Protein AF-0000000080676736 (afdb_homodimer)

Secondary structure (DSSP, 8-state):
----------------HHHHHHHHHHHHHHHHHHSPTTTT-B--HHHHHHHHHHHHHHHHHHHHHHHHHHHHHHHHHHSS--S-HHHHHHHHHHHHHHHHHHHHHHHHHHHHHHHHHHHHHHHTTSBSSTTHHHHHHHHHHHHHHHHHHHHHHHHHHTT-S---HHHHHHHHHHHHHHHHHHHHHHHHHHHHHHHHHHHHHTS---------------------/----------------HHHHHHHHHHHHHHHHHHSPTTTT-B--HHHHHHHHHHHHHHHHHHHHHHHHHHHHHHHHHHSS--S-HHHHHHHHHHHHHHHHHHHHHHHHHHHHHHHHHHHHHHHTTSBSSTTHHHHHHHHHHHHHHHHHHHHHHHHHHTT-S---HHHHHHHHHHHHHHHHHHHHHHHHHHHHHHHHHHHHHTS---------------------

Foldseek 3Di:
DDPPPPDPDPCPPPDPVVVVVVPVVVVVLLVLLPDAFAQVEADDPVLLVLLLVLLVVLLVLLVVLQVLLVQLVVLVVVLPDDDDVVCNVVSCVVSLVSNVVSLVVSLVSLVVSLVSLSVNSVSRNRCHDPCSRVLSNLSSVLNVLSSVLNVLSVCSNVVPDPRPSVVNNVNSVVSNVSSVVSSVVVVVVVVVVVVVVVVVVPPPPPPPDPPPCVCDPPPDCPPD/DDPPPPDPDPCPPPDPVVVVVVPPVVVVLLVLLPDAFAQVEADDPVLLVLLLVLLVVLLVLLVVLQVLLVQLVVLVVVLPDDDDVVCNVVSCVVSLVSNVVSLVVSLVSLVVSLVSLSSNSVSRNRCNDPCSRVLSNLSSVLNVLSSVLNVLSVCSNVVPDPRPSVVNNVNSVVSNVSSVVSSVVVVVVVVVVVVVVVVVVPPPPPPPPPPPCVCDDPPPPPPD

pLDDT: mean 73.08, std 24.97, range [21.81, 97.94]

Radius of gyration: 31.52 Å; Cα contacts (8 Å, |Δi|>4): 344; chains: 2; bounding box: 79×163×86 Å

Sequence (448 aa):
MGCCSSSPAQFQQRKSPALKYRSSYRKGERDLANVIAGKKGPCDDYSFMKYTNRISDIVEASKALVPLYERVRHHYECGLPVNDPVMVAFYYSFYGMLIFSYAQKARYALDNLRRDYEAFFTDSRWKVDPRVDERKKMATRQFFQIDELYQNIIDILEKSTGPKFEEIELAIRDQVGSAMEIEAHFNRYKNKRVRKEDVEEIKPIAAPAPRLALALEASEDTTLMGCCSSSPAQFQQRKSPALKYRSSYRKGERDLANVIAGKKGPCDDYSFMKYTNRISDIVEASKALVPLYERVRHHYECGLPVNDPVMVAFYYSFYGMLIFSYAQKARYALDNLRRDYEAFFTDSRWKVDPRVDERKKMATRQFFQIDELYQNIIDILEKSTGPKFEEIELAIRDQVGSAMEIEAHFNRYKNKRVRKEDVEEIKPIAAPAPRLALALEASEDTTL

Nearest PDB structures (foldseek):
  6egc-assembly1_A  TM=6.003E-01  e=1.614E-01  synthetic construct
  8tn6-assembly1_C  TM=4.798E-01  e=1.468E-01  synthetic construct
  8tn1-assembly1_B  TM=5.059E-01  e=3.442E-01  synthetic construct
  7jh6-assembly4_D  TM=2.722E-01  e=2.248E-01  synthetic construct
  7jh5-assembly2_B  TM=2.408E-01  e=2.182E+00  synthetic construct

Solvent-accessible surface area (backbone atoms only — not comparable to full-atom values): 24870 Å² total; per-residue (Å²): 136,81,81,74,76,72,70,75,75,75,75,74,67,77,69,53,69,76,54,54,68,50,44,64,70,37,49,61,51,52,52,46,57,68,52,74,42,30,72,72,35,73,49,55,71,61,58,44,48,50,46,54,50,38,48,50,48,40,32,53,44,37,52,55,46,53,63,35,49,50,50,26,50,52,31,54,64,59,32,65,59,69,99,47,71,66,62,29,50,51,35,37,49,53,28,45,49,50,27,47,52,34,42,49,52,42,49,51,48,49,54,51,40,49,52,39,50,51,50,41,40,61,53,33,31,31,25,76,49,97,58,46,46,60,48,47,53,59,48,41,58,51,56,58,47,48,56,55,54,49,50,52,47,50,32,51,72,62,66,67,52,84,67,59,60,69,61,50,50,52,50,48,49,48,43,32,52,50,34,47,47,46,45,52,58,47,49,64,49,52,54,52,49,55,52,48,49,56,54,57,66,61,49,73,73,71,67,74,68,73,80,64,76,71,74,59,75,79,65,78,80,75,73,123,136,79,79,73,73,70,71,74,74,75,75,73,69,76,69,53,69,76,54,54,68,49,45,64,69,37,48,62,52,53,50,46,57,68,50,74,41,30,73,75,33,75,50,55,71,62,58,44,49,51,45,54,50,38,47,50,49,39,33,52,44,38,53,56,47,53,64,35,50,51,50,25,50,51,31,55,63,60,31,63,57,68,98,47,71,65,61,28,51,50,33,38,50,53,26,45,49,50,27,47,51,33,39,50,51,42,48,49,48,50,54,51,39,50,50,38,49,51,52,42,40,62,51,34,32,33,24,76,49,98,56,47,46,58,48,47,53,58,49,40,57,52,56,59,47,46,55,56,55,47,49,52,46,51,32,51,72,62,65,68,52,86,66,57,60,68,61,50,51,51,51,47,48,48,44,30,51,50,34,49,47,47,46,52,58,48,50,63,50,53,57,51,49,55,50,48,50,56,53,58,66,59,46,70,73,69,65,75,69,72,81,63,76,70,73,62,76,79,66,75,77,74,75,124

Organism: Caenorhabditis japonica (NCBI:txid281687)

Structure (mmCIF, N/CA/C/O backbone):
data_AF-0000000080676736-model_v1
#
loop_
_entity.id
_entity.type
_entity.pdbx_description
1 polymer 'Uncharacterized protein'
#
loop_
_atom_site.group_PDB
_atom_site.id
_atom_site.type_symbol
_atom_site.label_atom_id
_atom_site.label_alt_id
_atom_site.label_comp_id
_atom_site.label_asym_id
_atom_site.label_entity_id
_atom_site.label_seq_id
_atom_site.pdbx_PDB_ins_code
_atom_site.Cartn_x
_atom_site.Cartn_y
_atom_site.Cartn_z
_atom_site.occupancy
_atom_site.B_iso_or_equiv
_atom_site.auth_seq_id
_atom_site.auth_comp_id
_atom_site.auth_asym_id
_atom_site.auth_atom_id
_atom_site.pdbx_PDB_model_num
ATOM 1 N N . MET A 1 1 ? 32.938 -18.219 -49.688 1 29.56 1 MET A N 1
ATOM 2 C CA . MET A 1 1 ? 31.578 -18.625 -49.406 1 29.56 1 MET A CA 1
ATOM 3 C C . MET A 1 1 ? 31.172 -18.25 -48 1 29.56 1 MET A C 1
ATOM 5 O O . MET A 1 1 ? 31.703 -18.797 -47.031 1 29.56 1 MET A O 1
ATOM 9 N N . GLY A 1 2 ? 30.938 -16.984 -47.719 1 29.59 2 GLY A N 1
ATOM 10 C CA . GLY A 1 2 ? 30.797 -16.234 -46.5 1 29.59 2 GLY A CA 1
ATOM 11 C C . GLY A 1 2 ? 29.562 -16.609 -45.688 1 29.59 2 GLY A C 1
ATOM 12 O O . GLY A 1 2 ? 28.453 -16.641 -46.25 1 29.59 2 GLY A O 1
ATOM 13 N N . CYS A 1 3 ? 29.734 -17.531 -44.688 1 31.27 3 CYS A N 1
ATOM 14 C CA . CYS A 1 3 ? 28.719 -18.047 -43.781 1 31.27 3 CYS A CA 1
ATOM 15 C C . CYS A 1 3 ? 27.875 -16.922 -43.219 1 31.27 3 CYS A C 1
ATOM 17 O O . CYS A 1 3 ? 28.391 -16.016 -42.562 1 31.27 3 CYS A O 1
ATOM 19 N N . CYS A 1 4 ? 26.828 -16.547 -43.906 1 31.12 4 CYS A N 1
ATOM 20 C CA . CYS A 1 4 ? 25.812 -15.555 -43.531 1 31.12 4 CYS A CA 1
ATOM 21 C C . CYS A 1 4 ? 25.266 -15.836 -42.125 1 31.12 4 CYS A C 1
ATOM 23 O O . CYS A 1 4 ? 24.719 -16.906 -41.875 1 31.12 4 CYS A O 1
ATOM 25 N N . SER A 1 5 ? 25.969 -15.398 -41.094 1 31.33 5 SER A N 1
ATOM 26 C CA . SER A 1 5 ? 25.578 -15.484 -39.688 1 31.33 5 SER A CA 1
ATOM 27 C C . SER A 1 5 ? 24.141 -15.055 -39.5 1 31.33 5 SER A C 1
ATOM 29 O O . SER A 1 5 ? 23.797 -13.898 -39.719 1 31.33 5 SER A O 1
ATOM 31 N N . SER A 1 6 ? 23.203 -15.969 -39.875 1 30.34 6 SER A N 1
ATOM 32 C CA . SER A 1 6 ? 21.781 -15.758 -39.656 1 30.34 6 SER A CA 1
ATOM 33 C C . SER A 1 6 ? 21.531 -15.164 -38.281 1 30.34 6 SER A C 1
ATOM 35 O O . SER A 1 6 ? 22.094 -15.609 -37.281 1 30.34 6 SER A O 1
ATOM 37 N N . SER A 1 7 ? 21.125 -13.945 -38.281 1 30.67 7 SER A N 1
ATOM 38 C CA . SER A 1 7 ? 20.703 -13.133 -37.156 1 30.67 7 SER A CA 1
ATOM 39 C C . SER A 1 7 ? 19.781 -13.914 -36.219 1 30.67 7 SER A C 1
ATOM 41 O O . SER A 1 7 ? 18.844 -14.57 -36.688 1 30.67 7 SER A O 1
ATOM 43 N N . PRO A 1 8 ? 20.281 -14.336 -35.031 1 31.11 8 PRO A N 1
ATOM 44 C CA . PRO A 1 8 ? 19.469 -15.156 -34.125 1 31.11 8 PRO A CA 1
ATOM 45 C C . PRO A 1 8 ? 18.016 -14.703 -34.062 1 31.11 8 PRO A C 1
ATOM 47 O O . PRO A 1 8 ? 17.734 -13.508 -34.188 1 31.11 8 PRO A O 1
ATOM 50 N N . ALA A 1 9 ? 17.109 -15.492 -34.594 1 31.16 9 ALA A N 1
ATOM 51 C CA . ALA A 1 9 ? 15.672 -15.32 -34.5 1 31.16 9 ALA A CA 1
ATOM 52 C C . ALA A 1 9 ? 15.266 -14.711 -33.156 1 31.16 9 ALA A C 1
ATOM 54 O O . ALA A 1 9 ? 15.766 -15.109 -32.125 1 31.16 9 ALA A O 1
ATOM 55 N N . GLN A 1 10 ? 15.023 -13.445 -33.219 1 29.47 10 GLN A N 1
ATOM 56 C CA . GLN A 1 10 ? 14.469 -12.672 -32.094 1 29.47 10 GLN A CA 1
ATOM 57 C C . GLN A 1 10 ? 13.406 -13.461 -31.359 1 29.47 10 GLN A C 1
ATOM 59 O O . GLN A 1 10 ? 12.383 -13.836 -31.938 1 29.47 10 GLN A O 1
ATOM 64 N N . PHE A 1 11 ? 13.758 -14.406 -30.516 1 26.17 11 PHE A N 1
ATOM 65 C CA . PHE A 1 11 ? 12.875 -15.188 -29.656 1 26.17 11 PHE A CA 1
ATOM 66 C C . PHE A 1 11 ? 11.672 -14.359 -29.219 1 26.17 11 PHE A C 1
ATOM 68 O O . PHE A 1 11 ? 11.805 -13.414 -28.438 1 26.17 11 PHE A O 1
ATOM 75 N N . GLN A 1 12 ? 10.789 -14.102 -30.078 1 32.97 12 GLN A N 1
ATOM 76 C CA . GLN A 1 12 ? 9.469 -13.57 -29.734 1 32.97 12 GLN A CA 1
ATOM 77 C C . GLN A 1 12 ? 8.867 -14.32 -28.547 1 32.97 12 GLN A C 1
ATOM 79 O O . GLN A 1 12 ? 8.281 -15.391 -28.719 1 32.97 12 GLN A O 1
ATOM 84 N N . GLN A 1 13 ? 9.578 -14.492 -27.5 1 34.62 13 GLN A N 1
ATOM 85 C CA . GLN A 1 13 ? 9.07 -15.211 -26.344 1 34.62 13 GLN A CA 1
ATOM 86 C C . GLN A 1 13 ? 7.621 -14.836 -26.047 1 34.62 13 GLN A C 1
ATOM 88 O O . GLN A 1 13 ? 7.289 -13.656 -25.953 1 34.62 13 GLN A O 1
ATOM 93 N N . ARG A 1 14 ? 6.73 -15.594 -26.359 1 36.78 14 ARG A N 1
ATOM 94 C CA . ARG A 1 14 ? 5.301 -15.531 -26.062 1 36.78 14 ARG A CA 1
ATOM 95 C C . ARG A 1 14 ? 5.051 -15.109 -24.625 1 36.78 14 ARG A C 1
ATOM 97 O O . ARG A 1 14 ? 5.508 -15.766 -23.688 1 36.78 14 ARG A O 1
ATOM 104 N N . LYS A 1 15 ? 4.977 -13.883 -24.406 1 41.81 15 LYS A N 1
ATOM 105 C CA . LYS A 1 15 ? 4.641 -13.352 -23.078 1 41.81 15 LYS A CA 1
ATOM 106 C C . LYS A 1 15 ? 3.41 -14.047 -22.516 1 41.81 15 LYS A C 1
ATOM 108 O O . LYS A 1 15 ? 2.406 -14.219 -23.203 1 41.81 15 LYS A O 1
ATOM 113 N N . SER A 1 16 ? 3.537 -14.742 -21.438 1 42.81 16 SER A N 1
ATOM 114 C CA . SER A 1 16 ? 2.445 -15.453 -20.781 1 42.81 16 SER A CA 1
ATOM 115 C C . SER A 1 16 ? 1.217 -14.555 -20.641 1 42.81 16 SER A C 1
ATOM 117 O O . SER A 1 16 ? 1.34 -13.336 -20.531 1 42.81 16 SER A O 1
ATOM 119 N N . PRO A 1 17 ? 0.027 -15.07 -21.016 1 44.31 17 PRO A N 1
ATOM 120 C CA . PRO A 1 17 ? -1.221 -14.312 -20.875 1 44.31 17 PR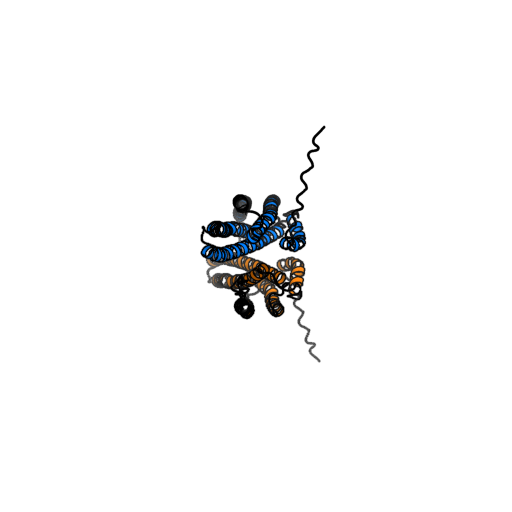O A CA 1
ATOM 121 C C . PRO A 1 17 ? -1.257 -13.469 -19.594 1 44.31 17 PRO A C 1
ATOM 123 O O . PRO A 1 17 ? -1.854 -12.391 -19.594 1 44.31 17 PRO A O 1
ATOM 126 N N . ALA A 1 18 ? -0.708 -13.992 -18.562 1 45.06 18 ALA A N 1
ATOM 127 C CA . ALA A 1 18 ? -0.685 -13.227 -17.312 1 45.06 18 ALA A CA 1
ATOM 128 C C . ALA A 1 18 ? -0.021 -11.867 -17.516 1 45.06 18 ALA A C 1
ATOM 130 O O . ALA A 1 18 ? -0.437 -10.875 -16.922 1 45.06 18 ALA A O 1
ATOM 131 N N . LEU A 1 19 ? 0.95 -11.875 -18.328 1 48.44 19 LEU A N 1
ATOM 132 C CA . LEU A 1 19 ? 1.668 -10.641 -18.594 1 48.44 19 LEU A CA 1
ATOM 133 C C . LEU A 1 19 ? 0.844 -9.711 -19.484 1 48.44 19 LEU A C 1
ATOM 135 O O . LEU A 1 19 ? 0.965 -8.492 -19.406 1 48.44 19 LEU A O 1
ATOM 139 N N . LYS A 1 20 ? 0.092 -10.359 -20.359 1 45.78 20 LYS A N 1
ATOM 140 C CA . LYS A 1 20 ? -0.707 -9.516 -21.25 1 45.78 20 LYS A CA 1
ATOM 141 C C . LYS A 1 20 ? -1.618 -8.586 -20.453 1 45.78 20 LYS A C 1
ATOM 143 O O . LYS A 1 20 ? -1.81 -7.43 -20.828 1 45.78 20 LYS A O 1
ATOM 148 N N . TYR A 1 21 ? -2.355 -9.117 -19.578 1 40.88 21 TYR A N 1
ATOM 149 C CA . TYR A 1 21 ? -3.283 -8.305 -18.797 1 40.88 21 TYR A CA 1
ATOM 150 C C . TYR A 1 21 ? -2.555 -7.156 -18.125 1 40.88 21 TYR A C 1
ATOM 152 O O . TYR A 1 21 ? -3.115 -6.07 -17.953 1 40.88 21 TYR A O 1
ATOM 160 N N . ARG A 1 22 ? -1.351 -7.418 -17.875 1 47.34 22 ARG A N 1
ATOM 161 C CA . ARG A 1 22 ? -0.565 -6.395 -17.188 1 47.34 22 ARG A CA 1
ATOM 162 C C . ARG A 1 22 ? -0.263 -5.227 -18.125 1 47.34 22 ARG A C 1
ATOM 164 O O . ARG A 1 22 ? 0.179 -4.168 -17.672 1 47.34 22 ARG A O 1
ATOM 171 N N . SER A 1 23 ? -0.632 -5.391 -19.359 1 46.31 23 SER A N 1
ATOM 172 C CA . SER A 1 23 ? -0.12 -4.441 -20.344 1 46.31 23 SER A CA 1
ATOM 173 C C . SER A 1 23 ? -0.847 -3.105 -20.25 1 46.31 23 SER A C 1
ATOM 175 O O . SER A 1 23 ? -0.223 -2.045 -20.328 1 46.31 23 SER A O 1
ATOM 177 N N . SER A 1 24 ? -2.137 -3.098 -20.281 1 44.81 24 SER A N 1
ATOM 178 C CA . SER A 1 24 ? -2.779 -1.789 -20.328 1 44.81 24 SER A CA 1
ATOM 179 C C . SER A 1 24 ? -2.496 -0.987 -19.062 1 44.81 24 SER A C 1
ATOM 181 O O . SER A 1 24 ? -2.295 0.227 -19.125 1 44.81 24 SER A O 1
ATOM 183 N N . TYR A 1 25 ? -2.736 -1.655 -17.953 1 46.47 25 TYR A N 1
ATOM 184 C CA . TYR A 1 25 ? -2.406 -1.014 -16.688 1 46.47 25 TYR A CA 1
ATOM 185 C C . TYR A 1 25 ? -0.99 -0.452 -16.719 1 46.47 25 TYR A C 1
ATOM 187 O O . TYR A 1 25 ? -0.714 0.579 -16.094 1 46.47 25 TYR A O 1
ATOM 195 N N . ARG A 1 26 ? -0.285 -0.881 -17.75 1 57.5 26 ARG A N 1
ATOM 196 C CA . ARG A 1 26 ? 1.142 -0.593 -17.844 1 57.5 26 ARG A CA 1
ATOM 197 C C . ARG A 1 26 ? 1.389 0.722 -18.578 1 57.5 26 ARG A C 1
ATOM 199 O O . ARG A 1 26 ? 2.357 1.427 -18.281 1 57.5 26 ARG A O 1
ATOM 206 N N . LYS A 1 27 ? 0.332 1.007 -19.281 1 58.06 27 LYS A N 1
ATOM 207 C CA . LYS A 1 27 ? 0.615 2.229 -20.031 1 58.06 27 LYS A CA 1
ATOM 208 C C . LYS A 1 27 ? 0.604 3.449 -19.109 1 58.06 27 LYS A C 1
ATOM 210 O O . LYS A 1 27 ? 1.497 4.297 -19.188 1 58.06 27 LYS A O 1
ATOM 215 N N . GLY A 1 28 ? -0.422 3.518 -18.297 1 62.16 28 GLY A N 1
ATOM 216 C CA . GLY A 1 28 ? -0.494 4.641 -17.375 1 62.16 28 GLY A CA 1
ATOM 217 C C . GLY A 1 28 ? 0.675 4.695 -16.406 1 62.16 28 GLY A C 1
ATOM 218 O O . GLY A 1 28 ? 1.224 5.77 -16.156 1 62.16 28 GLY A O 1
ATOM 219 N N . GLU A 1 29 ? 1.058 3.609 -16.078 1 67.75 29 GLU A N 1
ATOM 220 C CA . GLU A 1 29 ? 2.178 3.488 -15.148 1 67.75 29 GLU A CA 1
ATOM 221 C C . GLU A 1 29 ? 3.482 3.943 -15.797 1 67.75 29 GLU A C 1
ATOM 223 O O . GLU A 1 29 ? 4.27 4.66 -15.18 1 67.75 29 GLU A O 1
ATOM 228 N N . ARG A 1 30 ? 3.576 3.504 -17.031 1 70.88 30 ARG A N 1
ATOM 229 C CA . ARG A 1 30 ? 4.773 3.873 -17.781 1 70.88 30 ARG A CA 1
ATOM 230 C C . ARG A 1 30 ? 4.805 5.371 -18.062 1 70.88 30 ARG A C 1
ATOM 232 O O . ARG A 1 30 ? 5.863 6 -18 1 70.88 30 ARG A O 1
ATOM 239 N N . ASP A 1 31 ? 3.643 5.895 -18.234 1 78.5 31 ASP A N 1
ATOM 240 C CA . ASP A 1 31 ? 3.551 7.332 -18.469 1 78.5 31 ASP A CA 1
ATOM 241 C C . ASP A 1 31 ? 3.943 8.125 -17.234 1 78.5 31 ASP A C 1
ATOM 243 O O . ASP A 1 31 ? 4.656 9.133 -17.328 1 78.5 31 ASP A O 1
ATOM 247 N N . LEU A 1 32 ? 3.525 7.578 -16.094 1 84.06 32 LEU A N 1
ATOM 248 C CA . LEU A 1 32 ? 3.832 8.258 -14.844 1 84.06 32 LEU A CA 1
ATOM 249 C C . LEU A 1 32 ? 5.336 8.266 -14.586 1 84.06 32 LEU A C 1
ATOM 251 O O . LEU A 1 32 ? 5.883 9.266 -14.109 1 84.06 32 LEU A O 1
ATOM 255 N N . ALA A 1 33 ? 6 7.199 -14.93 1 87.75 33 ALA A N 1
ATOM 256 C CA . ALA A 1 33 ? 7.434 7.051 -14.695 1 87.75 33 ALA A CA 1
ATOM 257 C C . ALA A 1 33 ? 8.234 8.016 -15.562 1 87.75 33 ALA A C 1
ATOM 259 O O . ALA A 1 33 ? 9.32 8.461 -15.164 1 87.75 33 ALA A O 1
ATOM 260 N N . ASN A 1 34 ? 7.641 8.484 -16.656 1 86.06 34 ASN A N 1
ATOM 261 C CA . ASN A 1 34 ? 8.398 9.266 -17.625 1 86.06 34 ASN A CA 1
ATOM 262 C C . ASN A 1 34 ? 8.109 10.758 -17.484 1 86.06 34 ASN A C 1
ATOM 264 O O . ASN A 1 34 ? 8.727 11.578 -18.172 1 86.06 34 ASN A O 1
ATOM 268 N N . VAL A 1 35 ? 7.223 11.086 -16.656 1 88.62 35 VAL A N 1
ATOM 269 C CA . VAL A 1 35 ? 6.934 12.492 -16.438 1 88.62 35 VAL A CA 1
ATOM 270 C C . VAL A 1 35 ? 8.07 13.133 -15.633 1 88.62 35 VAL A C 1
ATOM 272 O O . VAL A 1 35 ? 8.57 12.539 -14.68 1 88.62 35 VAL A O 1
ATOM 275 N N . ILE A 1 36 ? 8.438 14.359 -16.062 1 90.12 36 ILE A N 1
ATOM 276 C CA . ILE A 1 36 ? 9.516 15.078 -15.383 1 90.12 36 ILE A CA 1
ATOM 277 C C . ILE A 1 36 ? 9.102 15.383 -13.953 1 90.12 36 ILE A C 1
ATOM 279 O O . ILE A 1 36 ? 7.965 15.789 -13.695 1 90.12 36 ILE A O 1
ATOM 283 N N . ALA A 1 37 ? 10.008 15.156 -13.008 1 93.44 37 ALA A N 1
ATOM 284 C CA . ALA A 1 37 ? 9.727 15.375 -11.594 1 93.44 37 ALA A CA 1
ATOM 285 C C . ALA A 1 37 ? 9.867 16.859 -11.227 1 93.44 37 ALA A C 1
ATOM 287 O O . ALA A 1 37 ? 10.477 17.625 -11.969 1 93.44 37 ALA A O 1
ATOM 288 N N . GLY A 1 38 ? 9.227 17.266 -10.141 1 91.5 38 GLY A N 1
ATOM 289 C CA . GLY A 1 38 ? 9.398 18.562 -9.531 1 91.5 38 GLY A CA 1
ATOM 290 C C . GLY A 1 38 ? 8.68 19.672 -10.281 1 91.5 38 GLY A C 1
ATOM 291 O O . GLY A 1 38 ? 8.945 20.859 -10.047 1 91.5 38 GLY A O 1
ATOM 292 N N . LYS A 1 39 ? 7.738 19.422 -11.094 1 89.44 39 LYS A N 1
ATOM 293 C CA . LYS A 1 39 ? 7.082 20.406 -11.945 1 89.44 39 LYS A CA 1
ATOM 294 C C . LYS A 1 39 ? 6.098 21.266 -11.141 1 89.44 39 LYS A C 1
ATOM 296 O O . LYS A 1 39 ? 5.828 22.406 -11.492 1 89.44 39 LYS A O 1
ATOM 301 N N . LYS A 1 40 ? 5.504 20.781 -10.062 1 87.44 40 LYS A N 1
ATOM 302 C CA . LYS A 1 40 ? 4.461 21.484 -9.32 1 87.44 40 LYS A CA 1
ATOM 303 C C . LYS A 1 40 ? 5.066 22.516 -8.367 1 87.44 40 LYS A C 1
ATOM 305 O O . LYS A 1 40 ? 4.344 23.312 -7.766 1 87.44 40 LYS A O 1
ATOM 310 N N . GLY A 1 41 ? 6.406 22.641 -8.297 1 85.44 41 GLY A N 1
ATOM 311 C CA . GLY A 1 41 ? 7.027 23.578 -7.371 1 85.44 41 GLY A CA 1
ATOM 312 C C . GLY A 1 41 ? 7.297 22.969 -6.004 1 85.44 41 GLY A C 1
ATOM 313 O O . GLY A 1 41 ? 7.305 21.75 -5.852 1 85.44 41 GLY A O 1
ATOM 314 N N . PRO A 1 42 ? 7.477 23.875 -5.027 1 83.75 42 PRO A N 1
ATOM 315 C CA . PRO A 1 42 ? 7.832 23.359 -3.705 1 83.75 42 PRO A CA 1
ATOM 316 C C . PRO A 1 42 ? 6.684 22.594 -3.035 1 83.75 42 PRO A C 1
ATOM 318 O O . PRO A 1 42 ? 5.516 22.922 -3.262 1 83.75 42 PRO A O 1
ATOM 321 N N . CYS A 1 43 ? 7.129 21.625 -2.305 1 85.56 43 CYS A N 1
ATOM 322 C CA . CYS A 1 43 ? 6.113 20.797 -1.665 1 85.56 43 CYS A CA 1
ATOM 323 C C . CYS A 1 43 ? 5.773 21.328 -0.275 1 85.56 43 CYS A C 1
ATOM 325 O O . CYS A 1 43 ? 6.598 21.984 0.361 1 85.56 43 CYS A O 1
ATOM 327 N N . ASP A 1 44 ? 4.516 21.156 0.137 1 82.81 44 ASP A N 1
ATOM 328 C CA . ASP A 1 44 ? 4.113 21.438 1.512 1 82.81 44 ASP A CA 1
ATOM 329 C C . ASP A 1 44 ? 4.625 20.359 2.463 1 82.81 44 ASP A C 1
ATOM 331 O O . ASP A 1 44 ? 5.27 19.406 2.031 1 82.81 44 ASP A O 1
ATOM 335 N N . ASP A 1 45 ? 4.395 20.5 3.727 1 82.56 45 ASP A N 1
ATOM 336 C CA . ASP A 1 45 ? 4.918 19.594 4.75 1 82.56 45 ASP A CA 1
ATOM 337 C C . ASP A 1 45 ? 4.363 18.188 4.582 1 82.56 45 ASP A C 1
ATOM 339 O O . ASP A 1 45 ? 5.094 17.203 4.73 1 82.56 45 ASP A O 1
ATOM 343 N N . TYR A 1 46 ? 3.131 18.172 4.289 1 87.44 46 TYR A N 1
ATOM 344 C CA . TYR A 1 46 ? 2.535 16.844 4.137 1 87.44 46 TYR A CA 1
ATOM 345 C C . TYR A 1 46 ? 3.102 16.141 2.914 1 87.44 46 TYR A C 1
ATOM 347 O O . TYR A 1 46 ? 3.42 14.945 2.977 1 87.44 46 TYR A O 1
ATOM 355 N N . SER A 1 47 ? 3.135 16.812 1.825 1 89.12 47 SER A N 1
ATOM 356 C CA . SER A 1 47 ? 3.689 16.219 0.618 1 89.12 47 SER A CA 1
ATOM 357 C C . SER A 1 47 ? 5.121 15.742 0.843 1 89.12 47 SER A C 1
ATOM 359 O O . SER A 1 47 ? 5.531 14.711 0.316 1 89.12 47 SER A O 1
ATOM 361 N N . PHE A 1 48 ? 5.855 16.516 1.574 1 90.62 48 PHE A N 1
ATOM 362 C CA . PHE A 1 48 ? 7.223 16.125 1.902 1 90.62 48 PHE A CA 1
ATOM 363 C C . PHE A 1 48 ? 7.238 14.859 2.75 1 90.62 48 PHE A C 1
ATOM 365 O O . PHE A 1 48 ? 8.016 13.938 2.484 1 90.62 48 PHE A O 1
ATOM 372 N N . MET A 1 49 ? 6.426 14.867 3.754 1 90.5 49 MET A N 1
ATOM 373 C CA . MET A 1 49 ? 6.324 13.68 4.602 1 90.5 49 MET A CA 1
ATOM 374 C C .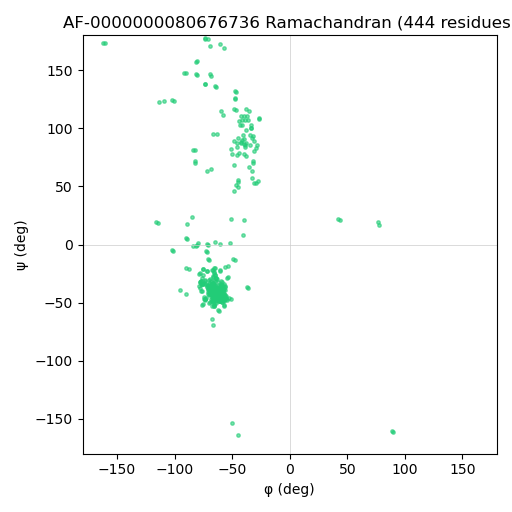 MET A 1 49 ? 5.887 12.461 3.795 1 90.5 49 MET A C 1
ATOM 376 O O . MET A 1 49 ? 6.445 11.375 3.949 1 90.5 49 MET A O 1
ATOM 380 N N . LYS A 1 50 ? 4.883 12.672 3 1 91.75 50 LYS A N 1
ATOM 381 C CA . LYS A 1 50 ? 4.383 11.594 2.145 1 91.75 50 LYS A CA 1
ATOM 382 C C . LYS A 1 50 ? 5.496 11.031 1.264 1 91.75 50 LYS A C 1
ATOM 384 O O . LYS A 1 50 ? 5.645 9.812 1.148 1 91.75 50 LYS A O 1
ATOM 389 N N . TYR A 1 51 ? 6.27 11.914 0.642 1 93.75 51 TYR A N 1
ATOM 390 C CA . TYR A 1 51 ? 7.395 11.531 -0.2 1 93.75 51 TYR A CA 1
ATOM 391 C C . TYR A 1 51 ? 8.414 10.719 0.594 1 93.75 51 TYR A C 1
ATOM 393 O O . TYR A 1 51 ? 8.891 9.68 0.13 1 93.75 51 TYR A O 1
ATOM 401 N N . THR A 1 52 ? 8.695 11.156 1.769 1 93.38 52 THR A N 1
ATOM 402 C CA . THR A 1 52 ? 9.641 10.477 2.656 1 93.38 52 THR A CA 1
ATOM 403 C C . THR A 1 52 ? 9.148 9.07 2.992 1 93.38 52 THR A C 1
ATOM 405 O O . THR A 1 52 ? 9.898 8.102 2.887 1 93.38 52 THR A O 1
ATOM 408 N N . ASN A 1 53 ? 7.93 8.984 3.365 1 93.75 53 ASN A N 1
ATOM 409 C CA . ASN A 1 53 ? 7.355 7.703 3.744 1 93.75 53 ASN A CA 1
ATOM 410 C C . ASN A 1 53 ? 7.277 6.75 2.557 1 93.75 53 ASN A C 1
ATOM 412 O O . ASN A 1 53 ? 7.457 5.539 2.711 1 93.75 53 ASN A O 1
ATOM 416 N N . ARG A 1 54 ? 7.008 7.277 1.396 1 96.06 54 ARG A N 1
ATOM 417 C CA . ARG A 1 54 ? 6.938 6.457 0.191 1 96.06 54 ARG A CA 1
ATOM 418 C C . ARG A 1 54 ? 8.273 5.77 -0.082 1 96.06 54 ARG A C 1
ATOM 420 O O . ARG A 1 54 ? 8.305 4.598 -0.459 1 96.06 54 ARG A O 1
ATOM 427 N N . ILE A 1 55 ? 9.336 6.512 0.054 1 96.56 55 ILE A N 1
ATOM 428 C CA . ILE A 1 55 ? 10.664 5.938 -0.144 1 96.56 55 ILE A CA 1
ATOM 429 C C . ILE A 1 55 ? 10.891 4.809 0.858 1 96.56 55 ILE A C 1
ATOM 431 O O . ILE A 1 55 ? 11.375 3.734 0.493 1 96.56 55 ILE A O 1
ATOM 435 N N . SER A 1 56 ? 10.492 5.035 2.045 1 95.81 56 SER A N 1
ATOM 436 C CA . SER A 1 56 ? 10.625 4.012 3.076 1 95.81 56 SER A CA 1
ATOM 437 C C . SER A 1 56 ? 9.812 2.771 2.734 1 95.81 56 SER A C 1
ATOM 439 O O . SER A 1 56 ? 10.273 1.646 2.92 1 95.81 56 SER A O 1
ATOM 441 N N . ASP A 1 57 ? 8.602 2.965 2.291 1 95.31 57 ASP A N 1
ATOM 442 C CA . ASP A 1 57 ? 7.742 1.856 1.883 1 95.31 57 ASP A CA 1
ATOM 443 C C . ASP A 1 57 ? 8.422 1.004 0.812 1 95.31 57 ASP A C 1
ATOM 445 O O . ASP A 1 57 ? 8.352 -0.226 0.858 1 95.31 57 ASP A O 1
ATOM 449 N N . ILE A 1 58 ? 9.016 1.663 -0.13 1 97.44 58 ILE A N 1
ATOM 450 C CA . ILE A 1 58 ? 9.68 0.972 -1.227 1 97.44 58 ILE A CA 1
ATOM 451 C C . ILE A 1 58 ? 10.836 0.138 -0.681 1 97.44 58 ILE A C 1
ATOM 453 O O . ILE A 1 58 ? 11.031 -1.01 -1.088 1 97.44 58 ILE A O 1
ATOM 457 N N . VAL A 1 59 ? 11.617 0.694 0.207 1 97.88 59 VAL A N 1
ATOM 458 C CA . VAL A 1 59 ? 12.734 -0.018 0.807 1 97.88 59 VAL A CA 1
ATOM 459 C C . VAL A 1 59 ? 12.227 -1.256 1.544 1 97.88 59 VAL A C 1
ATOM 461 O O . VAL A 1 59 ? 12.75 -2.357 1.35 1 97.88 59 VAL A O 1
ATOM 464 N N . GLU A 1 60 ? 11.203 -1.075 2.309 1 96.19 60 GLU A N 1
ATOM 465 C CA . GLU A 1 60 ? 10.664 -2.182 3.094 1 96.19 60 GLU A CA 1
ATOM 466 C C . GLU A 1 60 ? 10.078 -3.264 2.193 1 96.19 60 GLU A C 1
ATOM 468 O O . GLU A 1 60 ? 10.297 -4.453 2.42 1 96.19 60 GLU A O 1
ATOM 473 N N . ALA A 1 61 ? 9.344 -2.834 1.251 1 95.69 61 ALA A N 1
ATOM 474 C CA . ALA A 1 61 ? 8.758 -3.785 0.313 1 95.69 61 ALA A CA 1
ATOM 475 C C . ALA A 1 61 ? 9.836 -4.562 -0.431 1 95.69 61 ALA A C 1
ATOM 477 O O . ALA A 1 61 ? 9.703 -5.766 -0.662 1 95.69 61 ALA A O 1
ATOM 478 N N . SER A 1 62 ? 10.883 -3.891 -0.858 1 97.06 62 SER A N 1
ATOM 479 C CA . SER A 1 62 ? 11.977 -4.547 -1.562 1 97.06 62 SER A CA 1
ATOM 480 C C . SER A 1 62 ? 12.648 -5.594 -0.68 1 97.06 62 SER A C 1
ATOM 482 O O . SER A 1 62 ? 12.93 -6.707 -1.128 1 97.06 62 SER A O 1
ATOM 484 N N . LYS A 1 63 ? 12.844 -5.262 0.529 1 96.75 63 LYS A N 1
ATOM 485 C CA . LYS A 1 63 ? 13.484 -6.172 1.474 1 96.75 63 LYS A CA 1
ATOM 486 C C . LYS A 1 63 ? 12.617 -7.398 1.737 1 96.75 63 LYS A C 1
ATOM 488 O O . LYS A 1 63 ? 13.141 -8.492 1.982 1 96.75 63 LYS A O 1
ATOM 493 N N . ALA A 1 64 ? 11.375 -7.176 1.716 1 95.19 64 ALA A N 1
ATOM 494 C CA . ALA A 1 64 ? 10.438 -8.258 2.01 1 95.19 64 ALA A CA 1
ATOM 495 C C . ALA A 1 64 ? 10.508 -9.352 0.942 1 95.19 64 ALA A C 1
ATOM 497 O O . ALA A 1 64 ? 10.07 -10.477 1.17 1 95.19 64 ALA A O 1
ATOM 498 N N . LEU A 1 65 ? 11.016 -9.047 -0.22 1 96.31 65 LEU A N 1
ATOM 499 C CA . LEU A 1 65 ? 11.109 -10.008 -1.312 1 96.31 65 LEU A CA 1
ATOM 500 C C . LEU A 1 65 ? 12.148 -11.078 -0.998 1 96.31 65 LEU A C 1
ATOM 502 O O . LEU A 1 65 ? 12.031 -12.219 -1.464 1 96.31 65 LEU A O 1
ATOM 506 N N . VAL A 1 66 ? 13.172 -10.719 -0.232 1 95.5 66 VAL A N 1
ATOM 507 C CA . VAL A 1 66 ? 14.328 -11.578 -0.004 1 95.5 66 VAL A CA 1
ATOM 508 C C . VAL A 1 66 ? 13.883 -12.867 0.679 1 95.5 66 VAL A C 1
ATOM 510 O O . VAL A 1 66 ? 14.055 -13.961 0.131 1 95.5 66 VAL A O 1
ATOM 513 N N . PRO A 1 67 ? 13.219 -12.781 1.85 1 95.56 67 PRO A N 1
ATOM 514 C CA . PRO A 1 67 ? 12.828 -14.031 2.496 1 95.56 67 PRO A CA 1
ATOM 515 C C . PRO A 1 67 ? 11.805 -14.82 1.683 1 95.56 67 PRO A C 1
ATOM 517 O O . PRO A 1 67 ? 11.773 -16.047 1.741 1 95.56 67 PRO A O 1
ATOM 520 N N . LEU A 1 68 ? 10.938 -14.242 0.943 1 93.31 68 LEU A N 1
ATOM 521 C CA . LEU A 1 68 ? 9.938 -14.93 0.135 1 93.31 68 LEU A CA 1
ATOM 522 C C . LEU A 1 68 ? 10.602 -15.773 -0.948 1 93.31 68 LEU A C 1
ATOM 524 O O . LEU A 1 68 ? 10.258 -16.953 -1.122 1 93.31 68 LEU A O 1
ATOM 528 N N . TYR A 1 69 ? 11.539 -15.156 -1.6 1 92.75 69 TYR A N 1
ATOM 529 C CA . TYR A 1 69 ? 12.211 -15.875 -2.676 1 92.75 69 TYR A CA 1
ATOM 530 C C . TYR A 1 69 ? 13.102 -16.984 -2.117 1 92.75 69 TYR A C 1
ATOM 532 O O . TYR A 1 69 ? 13.227 -18.047 -2.723 1 92.75 69 TYR A O 1
ATOM 540 N N . GLU A 1 70 ? 13.734 -16.75 -0.963 1 92.56 70 GLU A N 1
ATOM 541 C CA . GLU A 1 70 ? 14.516 -17.781 -0.306 1 92.56 70 GLU A CA 1
ATOM 542 C C . GLU A 1 70 ? 13.656 -19.016 -0.003 1 92.56 70 GLU A C 1
ATOM 544 O O . GLU A 1 70 ? 14.117 -20.141 -0.16 1 92.56 70 GLU A O 1
ATOM 549 N N . ARG A 1 71 ? 12.453 -18.781 0.365 1 91.5 71 ARG A N 1
ATOM 550 C CA . ARG A 1 71 ? 11.547 -19.875 0.647 1 91.5 71 ARG A CA 1
ATOM 551 C C . ARG A 1 71 ? 11.164 -20.625 -0.632 1 91.5 71 ARG A C 1
ATOM 553 O O . ARG A 1 71 ? 11.07 -21.844 -0.642 1 91.5 71 ARG A O 1
ATOM 560 N N . VAL A 1 72 ? 10.898 -19.906 -1.669 1 89.12 72 VAL A N 1
ATOM 561 C CA . VAL A 1 72 ? 10.594 -20.531 -2.951 1 89.12 72 VAL A CA 1
ATOM 562 C C . VAL A 1 72 ? 11.758 -21.406 -3.389 1 89.12 72 VAL A C 1
ATOM 564 O O . VAL A 1 72 ? 11.555 -22.578 -3.738 1 89.12 72 VAL A O 1
ATOM 567 N N . ARG A 1 73 ? 12.953 -20.859 -3.344 1 88.69 73 ARG A N 1
ATOM 568 C CA . ARG A 1 73 ? 14.148 -21.594 -3.754 1 88.69 73 ARG A CA 1
ATOM 569 C C . ARG A 1 73 ? 14.359 -22.828 -2.885 1 88.69 73 ARG A C 1
ATOM 571 O O . ARG A 1 73 ? 14.602 -23.922 -3.4 1 88.69 73 ARG A O 1
ATOM 578 N N . HIS A 1 74 ? 14.25 -22.594 -1.573 1 88.44 74 HIS A N 1
ATOM 579 C CA . HIS A 1 74 ? 14.445 -23.688 -0.628 1 88.44 74 HIS A CA 1
ATOM 580 C C . HIS A 1 74 ? 13.523 -24.859 -0.944 1 88.44 74 HIS A C 1
ATOM 582 O O . HIS A 1 74 ? 13.977 -26 -1.07 1 88.44 74 HIS A O 1
ATOM 588 N N . HIS A 1 75 ? 12.273 -24.656 -1.159 1 85.06 75 HIS A N 1
ATOM 589 C CA . HIS A 1 75 ? 11.312 -25.719 -1.391 1 85.06 75 HIS A CA 1
ATOM 590 C C . HIS A 1 75 ? 11.461 -26.297 -2.791 1 85.06 75 HIS A C 1
ATOM 592 O O . HIS A 1 75 ? 11.219 -27.5 -3.002 1 85.06 75 HIS A O 1
ATOM 598 N N . TYR A 1 76 ? 11.812 -25.406 -3.693 1 83.12 76 TYR A N 1
ATOM 599 C CA . TYR A 1 76 ? 12.102 -25.891 -5.035 1 83.12 76 TYR A CA 1
ATOM 600 C C . TYR A 1 76 ? 13.258 -26.875 -5.02 1 83.12 76 TYR A C 1
ATOM 602 O O . TYR A 1 76 ? 13.188 -27.938 -5.645 1 83.12 76 TYR A O 1
ATOM 610 N N . GLU A 1 77 ? 14.281 -26.625 -4.266 1 83.12 77 GLU A N 1
ATOM 611 C CA . GLU A 1 77 ? 15.484 -27.453 -4.199 1 83.12 77 GLU A CA 1
ATOM 612 C C . GLU A 1 77 ? 15.258 -28.688 -3.35 1 83.12 77 GLU A C 1
ATOM 614 O O . GLU A 1 77 ? 15.836 -29.75 -3.613 1 83.12 77 GLU A O 1
ATOM 619 N N . CYS A 1 78 ? 14.398 -28.562 -2.324 1 76.56 78 CYS A N 1
ATOM 620 C CA . CYS A 1 78 ? 14.086 -29.703 -1.472 1 76.56 78 CYS A CA 1
ATOM 621 C C . CYS A 1 78 ? 13.172 -30.688 -2.189 1 76.56 78 CYS A C 1
ATOM 623 O O . CYS A 1 78 ? 13.133 -31.875 -1.844 1 76.56 78 CYS A O 1
ATOM 625 N N . GLY A 1 79 ? 12.047 -30.188 -2.865 1 66 79 GLY A N 1
ATOM 626 C CA . GLY A 1 79 ? 11.117 -31.062 -3.551 1 66 79 GLY A CA 1
ATOM 627 C C . GLY A 1 79 ? 11.805 -31.984 -4.543 1 66 79 GLY A C 1
ATOM 628 O O . GLY A 1 79 ? 11.172 -32.906 -5.098 1 66 79 GLY A O 1
ATOM 629 N N . LEU A 1 80 ? 12.867 -31.781 -4.949 1 56.97 80 LEU A N 1
ATOM 630 C CA . LEU A 1 80 ? 13.539 -32.688 -5.887 1 56.97 80 LEU A CA 1
ATOM 631 C C . LEU A 1 80 ? 13.953 -33.969 -5.195 1 56.97 80 LEU A C 1
ATOM 633 O O . LEU A 1 80 ? 15 -34.031 -4.551 1 56.97 80 LEU A O 1
ATOM 637 N N . PRO A 1 81 ? 12.758 -34.656 -4.742 1 53.06 81 PRO A N 1
ATOM 638 C CA . PRO A 1 81 ? 13.102 -35.844 -3.977 1 53.06 81 PRO A CA 1
ATOM 639 C C . PRO A 1 81 ? 13.898 -36.844 -4.801 1 53.06 81 PRO A C 1
ATOM 641 O O . PRO A 1 81 ? 13.859 -36.812 -6.031 1 53.06 81 PRO A O 1
ATOM 644 N N . VAL A 1 82 ? 14.391 -37.969 -3.992 1 50.31 82 VAL A N 1
ATOM 645 C CA . VAL A 1 82 ? 15.117 -39.219 -4.129 1 50.31 82 VAL A CA 1
ATOM 646 C C . VAL A 1 82 ? 14.234 -40.25 -4.836 1 50.31 82 VAL A C 1
ATOM 648 O O . VAL A 1 82 ? 13.023 -40.062 -4.938 1 50.31 82 VAL A O 1
ATOM 651 N N . ASN A 1 83 ? 14.766 -41.562 -5.145 1 57.31 83 ASN A N 1
ATOM 652 C CA . ASN A 1 83 ? 14.477 -42.719 -5.973 1 57.31 83 ASN A CA 1
ATOM 653 C C . ASN A 1 83 ? 13.18 -43.406 -5.559 1 57.31 83 ASN A C 1
ATOM 655 O O . ASN A 1 83 ? 12.859 -44.5 -6.031 1 57.31 83 ASN A O 1
ATOM 659 N N . ASP A 1 84 ? 12.422 -42.906 -4.562 1 56.53 84 ASP A N 1
ATOM 660 C CA . ASP A 1 84 ? 11.172 -43.625 -4.281 1 56.53 84 ASP A CA 1
ATOM 661 C C . ASP A 1 84 ? 9.984 -42.875 -4.887 1 56.53 84 ASP A C 1
ATOM 663 O O . ASP A 1 84 ? 9.734 -41.719 -4.57 1 56.53 84 ASP A O 1
ATOM 667 N N . PRO A 1 85 ? 9.156 -43.5 -5.742 1 63.25 85 PRO A N 1
ATOM 668 C CA . PRO A 1 85 ? 8.117 -42.844 -6.539 1 63.25 85 PRO A CA 1
ATOM 669 C C . PRO A 1 85 ? 7.004 -42.25 -5.684 1 63.25 85 PRO A C 1
ATOM 671 O O . PRO A 1 85 ? 6.465 -41.188 -6.02 1 63.25 85 PRO A O 1
ATOM 674 N N . VAL A 1 86 ? 6.535 -42.938 -4.609 1 61.19 86 VAL A N 1
ATOM 675 C CA . VAL A 1 86 ? 5.457 -42.469 -3.748 1 61.19 86 VAL A CA 1
ATOM 676 C C . VAL A 1 86 ? 5.898 -41.219 -3.01 1 61.19 86 VAL A C 1
ATOM 678 O O . VAL A 1 86 ? 5.148 -40.25 -2.926 1 61.19 86 VAL A O 1
ATOM 681 N N . MET A 1 87 ? 6.973 -41.312 -2.391 1 57.53 87 MET A N 1
ATOM 682 C CA . MET A 1 87 ? 7.52 -40.188 -1.654 1 57.53 87 MET A CA 1
ATOM 683 C C . MET A 1 87 ? 7.797 -39 -2.59 1 57.53 87 MET A C 1
ATOM 685 O O . MET A 1 87 ? 7.57 -37.844 -2.227 1 57.53 87 MET A O 1
ATOM 689 N N . VAL A 1 88 ? 7.934 -39.438 -3.797 1 56.34 88 VAL A N 1
ATOM 690 C CA . VAL A 1 88 ? 8.219 -38.438 -4.809 1 56.34 88 VAL A CA 1
ATOM 691 C C . VAL A 1 88 ? 6.941 -37.656 -5.145 1 56.34 88 VAL A C 1
ATOM 693 O O . VAL A 1 88 ? 6.945 -36.438 -5.207 1 56.34 88 VAL A O 1
ATOM 696 N N . ALA A 1 89 ? 5.895 -38.5 -5.191 1 62.12 89 ALA A N 1
ATOM 697 C CA . ALA A 1 89 ? 4.629 -37.875 -5.539 1 62.12 89 ALA A CA 1
ATOM 698 C C . ALA A 1 89 ? 4.16 -36.938 -4.422 1 62.12 89 ALA A C 1
ATOM 700 O O . ALA A 1 89 ? 3.703 -35.812 -4.684 1 62.12 89 ALA A O 1
ATOM 701 N N . PHE A 1 90 ? 4.227 -37.469 -3.205 1 60.69 90 PHE A N 1
ATOM 702 C CA . PHE A 1 90 ? 3.824 -36.656 -2.051 1 60.69 90 PHE A CA 1
ATOM 703 C C . PHE A 1 90 ? 4.688 -35.406 -1.924 1 60.69 90 PHE A C 1
ATOM 705 O O . PHE A 1 90 ? 4.168 -34.312 -1.711 1 60.69 90 PHE A O 1
ATOM 712 N N . TYR A 1 91 ? 5.883 -35.688 -2.059 1 58.66 91 TYR A N 1
ATOM 713 C CA . TYR A 1 91 ? 6.844 -34.594 -1.941 1 58.66 91 TYR A CA 1
ATOM 714 C C . TYR A 1 91 ? 6.621 -33.562 -3.027 1 58.66 91 TYR A C 1
ATOM 716 O O . TYR A 1 91 ? 6.562 -32.344 -2.742 1 58.66 91 TYR A O 1
ATOM 724 N N . TYR A 1 92 ? 6.312 -34.125 -4.148 1 61.31 92 TYR A N 1
ATOM 725 C CA . TYR A 1 92 ? 6.09 -33.188 -5.254 1 61.31 92 TYR A CA 1
ATOM 726 C C . TYR A 1 92 ? 4.809 -32.406 -5.047 1 61.31 92 TYR A C 1
ATOM 728 O O . TYR A 1 92 ? 4.762 -31.188 -5.324 1 61.31 92 TYR A O 1
ATOM 736 N N . SER A 1 93 ? 3.955 -33.188 -4.434 1 73.25 93 SER A N 1
ATOM 737 C CA . SER A 1 93 ? 2.689 -32.5 -4.203 1 73.25 93 SER A CA 1
ATOM 738 C C . SER A 1 93 ? 2.818 -31.469 -3.09 1 73.25 93 SER A C 1
ATOM 740 O O . SER A 1 93 ? 2.363 -30.344 -3.236 1 73.25 93 SER A O 1
ATOM 742 N N . PHE A 1 94 ? 3.447 -31.891 -1.975 1 74.38 94 PHE A N 1
ATOM 743 C CA . PHE A 1 94 ? 3.586 -31.016 -0.818 1 74.38 94 PHE A CA 1
ATOM 744 C C . PHE A 1 94 ? 4.484 -29.828 -1.144 1 74.38 94 PHE A C 1
ATOM 746 O O . PHE A 1 94 ? 4.094 -28.672 -0.951 1 74.38 94 PHE A O 1
ATOM 753 N N . TYR A 1 95 ? 5.645 -30.188 -1.679 1 74.38 95 TYR A N 1
ATOM 754 C CA . TYR A 1 95 ? 6.59 -29.125 -2.016 1 74.38 95 TYR A CA 1
ATOM 755 C C . TYR A 1 95 ? 6.059 -28.266 -3.154 1 74.38 95 TYR A C 1
ATOM 757 O O . TYR A 1 95 ? 6.281 -27.047 -3.18 1 74.38 95 TYR A O 1
ATOM 765 N N . GLY A 1 96 ? 5.328 -28.953 -4.047 1 78.88 96 GLY A N 1
ATOM 766 C CA . GLY A 1 96 ? 4.68 -28.203 -5.105 1 78.88 96 GLY A CA 1
ATOM 767 C C . GLY A 1 96 ? 3.693 -27.172 -4.582 1 78.88 96 GLY A C 1
ATOM 768 O O . GLY A 1 96 ? 3.67 -26.031 -5.055 1 78.88 96 GLY A O 1
ATOM 769 N N . MET A 1 97 ? 3.025 -27.578 -3.51 1 83.19 97 MET A N 1
ATOM 770 C CA . MET A 1 97 ? 2.057 -26.672 -2.891 1 83.19 97 MET A CA 1
ATOM 771 C C . MET A 1 97 ? 2.764 -25.516 -2.188 1 83.19 97 MET A C 1
ATOM 773 O O . MET A 1 97 ? 2.307 -24.375 -2.25 1 83.19 97 MET A O 1
ATOM 777 N N . LEU A 1 98 ? 3.799 -25.828 -1.555 1 83.44 98 LEU A N 1
ATOM 778 C CA . LEU A 1 98 ? 4.551 -24.797 -0.841 1 83.44 98 LEU A CA 1
ATOM 779 C C . LEU A 1 98 ? 5.203 -23.828 -1.818 1 83.44 98 LEU A C 1
ATOM 781 O O . LEU A 1 98 ? 5.16 -22.609 -1.61 1 83.44 98 LEU A O 1
ATOM 785 N N . ILE A 1 99 ? 5.809 -24.391 -2.904 1 84 99 ILE A N 1
ATOM 786 C CA . ILE A 1 99 ? 6.387 -23.562 -3.949 1 84 99 ILE A CA 1
ATOM 787 C C . ILE A 1 99 ? 5.316 -22.641 -4.523 1 84 99 ILE A C 1
ATOM 789 O O . ILE A 1 99 ? 5.531 -21.438 -4.664 1 84 99 ILE A O 1
ATOM 793 N N . PHE A 1 100 ? 4.242 -23.25 -4.75 1 84.94 100 PHE A N 1
ATOM 794 C CA . PHE A 1 100 ? 3.131 -22.484 -5.305 1 84.94 100 PHE A CA 1
ATOM 795 C C . PHE A 1 100 ? 2.713 -21.375 -4.355 1 84.94 100 PHE A C 1
ATOM 797 O O . PHE A 1 100 ? 2.572 -20.219 -4.77 1 84.94 100 PHE A O 1
ATOM 804 N N . SER A 1 101 ? 2.541 -21.656 -3.127 1 88.5 101 SER A N 1
ATOM 805 C CA . SER A 1 101 ? 2.098 -20.688 -2.129 1 88.5 101 SER A CA 1
ATOM 806 C C . SER A 1 101 ? 3.08 -19.531 -2.008 1 88.5 101 SER A C 1
ATOM 808 O O . SER A 1 101 ? 2.686 -18.359 -2.084 1 88.5 101 SER A O 1
ATOM 810 N N . TYR A 1 102 ? 4.301 -19.828 -1.892 1 89.56 102 TYR A N 1
ATOM 811 C CA . TYR A 1 102 ? 5.305 -18.797 -1.704 1 89.56 102 TYR A CA 1
ATOM 812 C C . TYR A 1 102 ? 5.512 -18 -2.99 1 89.56 102 TYR A C 1
ATOM 814 O O . TYR A 1 102 ? 5.766 -16.797 -2.949 1 89.56 102 TYR A O 1
ATOM 822 N N . ALA A 1 103 ? 5.449 -18.641 -4.07 1 88.94 103 ALA A N 1
ATOM 823 C CA . ALA A 1 103 ? 5.551 -17.953 -5.352 1 88.94 103 ALA A CA 1
ATOM 824 C C . ALA A 1 103 ? 4.406 -16.953 -5.523 1 88.94 103 ALA A C 1
ATOM 826 O O . ALA A 1 103 ? 4.621 -15.836 -5.996 1 88.94 103 ALA A O 1
ATOM 827 N N . GLN A 1 104 ? 3.287 -17.359 -5.125 1 89.75 104 GLN A N 1
ATOM 828 C CA . GLN A 1 104 ? 2.143 -16.453 -5.199 1 89.75 104 GLN A CA 1
ATOM 829 C C . GLN A 1 104 ? 2.309 -15.273 -4.25 1 89.75 104 GLN A C 1
ATOM 831 O O . GLN A 1 104 ? 1.979 -14.133 -4.598 1 89.75 104 GLN A O 1
ATOM 836 N N . LYS A 1 105 ? 2.799 -15.516 -3.115 1 92.19 105 LYS A N 1
ATOM 837 C CA . LYS A 1 105 ? 3.076 -14.438 -2.162 1 92.19 105 LYS A CA 1
ATOM 838 C C . LYS A 1 105 ? 4.117 -13.469 -2.715 1 92.19 105 LYS A C 1
ATOM 840 O O . LYS A 1 105 ? 4.008 -12.258 -2.518 1 92.19 105 LYS A O 1
ATOM 845 N N . ALA A 1 106 ? 5.09 -14.023 -3.377 1 92.69 106 ALA A N 1
ATOM 846 C CA . ALA A 1 106 ? 6.113 -13.195 -4.004 1 92.69 106 ALA A CA 1
ATOM 847 C C . ALA A 1 106 ? 5.52 -12.328 -5.113 1 92.69 106 ALA A C 1
ATOM 849 O O . ALA A 1 106 ? 5.852 -11.148 -5.234 1 92.69 106 ALA A O 1
ATOM 850 N N . ARG A 1 107 ? 4.68 -12.883 -5.855 1 91.06 107 ARG A N 1
ATOM 851 C CA . ARG A 1 107 ? 3.986 -12.125 -6.891 1 91.06 107 ARG A CA 1
ATOM 852 C C . ARG A 1 107 ? 3.195 -10.969 -6.285 1 91.06 107 ARG A C 1
ATOM 854 O O . ARG A 1 107 ? 3.225 -9.852 -6.805 1 91.06 107 ARG A O 1
ATOM 861 N N . TYR A 1 108 ? 2.521 -11.305 -5.25 1 93.81 108 TYR A N 1
ATOM 862 C CA . TYR A 1 108 ? 1.735 -10.281 -4.57 1 93.81 108 TYR A CA 1
ATOM 863 C C . TYR A 1 108 ? 2.633 -9.172 -4.039 1 93.81 108 TYR A C 1
ATOM 865 O O . TYR A 1 108 ? 2.305 -7.984 -4.156 1 93.81 108 TYR A O 1
ATOM 873 N N . ALA A 1 109 ? 3.707 -9.539 -3.436 1 94.75 109 ALA A N 1
ATOM 874 C CA . ALA A 1 109 ? 4.676 -8.57 -2.936 1 94.75 109 ALA A CA 1
ATOM 875 C C . ALA A 1 109 ? 5.191 -7.676 -4.062 1 94.75 109 ALA A C 1
ATOM 877 O O . ALA A 1 109 ? 5.352 -6.469 -3.883 1 94.75 109 ALA A O 1
ATOM 878 N N . LEU A 1 110 ? 5.414 -8.258 -5.199 1 94.38 110 LEU A N 1
ATOM 879 C CA . LEU A 1 110 ? 5.887 -7.5 -6.352 1 94.38 110 LEU A CA 1
ATOM 880 C C . LEU A 1 110 ? 4.816 -6.535 -6.848 1 94.38 110 LEU A C 1
ATOM 882 O O . LEU A 1 110 ? 5.121 -5.406 -7.234 1 94.38 110 LEU A O 1
ATOM 886 N N . ASP A 1 111 ? 3.609 -6.941 -6.863 1 91.94 111 ASP A N 1
ATOM 887 C CA . ASP A 1 111 ? 2.508 -6.059 -7.23 1 91.94 111 ASP A CA 1
ATOM 888 C C . ASP A 1 111 ? 2.426 -4.859 -6.289 1 91.94 111 ASP A C 1
ATOM 890 O O . ASP A 1 111 ? 2.203 -3.73 -6.73 1 91.94 111 ASP A O 1
ATOM 894 N N . ASN A 1 112 ? 2.584 -5.16 -5.031 1 93 112 ASN A N 1
ATOM 895 C CA . ASN A 1 112 ? 2.555 -4.074 -4.055 1 93 112 ASN A CA 1
ATOM 896 C C . ASN A 1 112 ? 3.738 -3.127 -4.234 1 93 112 ASN A C 1
ATOM 898 O O . ASN A 1 112 ? 3.584 -1.908 -4.137 1 93 112 ASN A O 1
ATOM 902 N N . LEU A 1 113 ? 4.875 -3.719 -4.434 1 95.69 113 LEU A N 1
ATOM 903 C CA . LEU A 1 113 ? 6.059 -2.904 -4.695 1 95.69 113 LEU A CA 1
ATOM 904 C C . LEU A 1 113 ? 5.844 -2.002 -5.902 1 95.69 113 LEU A C 1
ATOM 906 O O . LEU A 1 113 ? 6.223 -0.829 -5.883 1 95.69 113 LEU A O 1
ATOM 910 N N . ARG A 1 114 ? 5.277 -2.51 -6.922 1 93.62 114 ARG A N 1
ATOM 911 C CA . ARG A 1 114 ? 4.945 -1.732 -8.109 1 93.62 114 ARG A CA 1
ATOM 912 C C . ARG A 1 114 ? 4.043 -0.554 -7.762 1 93.62 114 ARG A C 1
ATOM 914 O O . ARG A 1 114 ? 4.273 0.568 -8.219 1 93.62 114 ARG A O 1
ATOM 921 N N . ARG A 1 115 ? 3.041 -0.807 -7.004 1 92 115 ARG A N 1
ATOM 922 C CA . ARG A 1 115 ? 2.123 0.244 -6.574 1 92 115 ARG A CA 1
ATOM 923 C C . ARG A 1 115 ? 2.854 1.318 -5.777 1 92 115 ARG A C 1
ATOM 925 O O . ARG A 1 115 ? 2.535 2.504 -5.891 1 92 115 ARG A O 1
ATOM 932 N N . ASP A 1 116 ? 3.756 0.882 -4.988 1 94.56 116 ASP A N 1
ATOM 933 C CA . ASP A 1 116 ? 4.551 1.836 -4.223 1 94.56 116 ASP A CA 1
ATOM 934 C C . ASP A 1 116 ? 5.379 2.73 -5.141 1 94.56 116 ASP A C 1
ATOM 936 O O . ASP A 1 116 ? 5.449 3.943 -4.938 1 94.56 116 ASP A O 1
ATOM 940 N N . TYR A 1 117 ? 5.953 2.111 -6.121 1 95.5 117 TYR A N 1
ATOM 941 C CA . TYR A 1 117 ? 6.699 2.908 -7.09 1 95.5 117 TYR A CA 1
ATOM 942 C C . TYR A 1 117 ? 5.781 3.887 -7.812 1 95.5 117 TYR A C 1
ATOM 944 O O . TYR A 1 117 ? 6.156 5.035 -8.055 1 95.5 117 TYR A O 1
ATOM 952 N N . GLU A 1 118 ? 4.641 3.51 -8.172 1 92.75 118 GLU A N 1
ATOM 953 C CA . GLU A 1 118 ? 3.691 4.395 -8.844 1 92.75 118 GLU A CA 1
ATOM 954 C C . GLU A 1 118 ? 3.332 5.586 -7.961 1 92.75 118 GLU A C 1
ATOM 956 O O . GLU A 1 118 ? 3.279 6.723 -8.438 1 92.75 118 GLU A O 1
ATOM 961 N N . ALA A 1 119 ? 3.055 5.254 -6.734 1 92.75 119 ALA A N 1
ATOM 962 C CA . ALA A 1 119 ? 2.779 6.332 -5.785 1 92.75 119 ALA A CA 1
ATOM 963 C C . ALA A 1 119 ? 3.971 7.281 -5.676 1 92.75 119 ALA A C 1
ATOM 965 O O . ALA A 1 119 ? 3.797 8.5 -5.613 1 92.75 119 ALA A O 1
ATOM 966 N N . PHE A 1 120 ? 5.152 6.727 -5.66 1 96 120 PHE A N 1
ATOM 967 C CA . PHE A 1 120 ? 6.379 7.512 -5.609 1 96 120 PHE A CA 1
ATOM 968 C C . PHE A 1 120 ? 6.484 8.422 -6.828 1 96 120 PHE A C 1
ATOM 970 O O . PHE A 1 120 ? 6.852 9.594 -6.703 1 96 120 PHE A O 1
ATOM 977 N N . PHE A 1 121 ? 6.172 7.906 -7.977 1 95 121 PHE A N 1
ATOM 978 C CA . PHE A 1 121 ? 6.211 8.703 -9.195 1 95 121 PHE A CA 1
ATOM 979 C C . PHE A 1 121 ? 5.207 9.844 -9.133 1 95 121 PHE A C 1
ATOM 981 O O . PHE A 1 121 ? 5.52 10.977 -9.516 1 95 121 PHE A O 1
ATOM 988 N N . THR A 1 122 ? 4.062 9.578 -8.617 1 90.56 122 THR A N 1
ATOM 989 C CA . THR A 1 122 ? 3.035 10.602 -8.469 1 90.56 122 THR A CA 1
ATOM 990 C C . THR A 1 122 ? 3.496 11.695 -7.516 1 90.56 122 THR A C 1
ATOM 992 O O . THR A 1 122 ? 3.326 12.883 -7.801 1 90.56 122 THR A O 1
ATOM 995 N N . ASP A 1 123 ? 4.102 11.266 -6.473 1 92.12 123 ASP A N 1
ATOM 996 C CA . ASP A 1 123 ? 4.527 12.219 -5.457 1 92.12 123 ASP A CA 1
ATOM 997 C C . ASP A 1 123 ? 5.766 12.992 -5.91 1 92.12 123 ASP A C 1
ATOM 999 O O . ASP A 1 123 ? 6.074 14.055 -5.367 1 92.12 123 ASP A O 1
ATOM 1003 N N . SER A 1 124 ? 6.461 12.422 -6.855 1 94.31 124 SER A N 1
ATOM 1004 C CA . SER A 1 124 ? 7.66 13.07 -7.375 1 94.31 124 SER A CA 1
ATOM 1005 C C . SER A 1 124 ? 7.305 14.289 -8.227 1 94.31 124 SER A C 1
ATOM 1007 O O . SER A 1 124 ? 8.195 14.984 -8.719 1 94.31 124 SER A O 1
ATOM 1009 N N . ARG A 1 125 ? 6.039 14.555 -8.352 1 91.25 125 ARG A N 1
ATOM 1010 C CA . ARG A 1 125 ? 5.621 15.742 -9.078 1 91.25 125 ARG A CA 1
ATOM 1011 C C . ARG A 1 125 ? 6.043 17.016 -8.336 1 91.25 125 ARG A C 1
ATOM 1013 O O . ARG A 1 125 ? 6.199 18.078 -8.953 1 91.25 125 ARG A O 1
ATOM 1020 N N . TRP A 1 126 ? 6.152 16.906 -7.047 1 91.38 126 TRP A N 1
ATOM 1021 C CA . TRP A 1 126 ? 6.562 18.031 -6.207 1 91.38 126 TRP A CA 1
ATOM 1022 C C . TRP A 1 126 ? 8.078 18.203 -6.23 1 91.38 126 TRP A C 1
ATOM 1024 O O . TRP A 1 126 ? 8.82 17.219 -6.293 1 91.38 126 TRP A O 1
ATOM 1034 N N . LYS A 1 127 ? 8.492 19.438 -6.152 1 91.5 127 LYS A N 1
ATOM 1035 C CA . LYS A 1 127 ? 9.914 19.734 -5.992 1 91.5 127 LYS A CA 1
ATOM 1036 C C . LYS A 1 127 ? 10.336 19.625 -4.527 1 91.5 127 LYS A C 1
ATOM 1038 O O . LYS A 1 127 ? 10.508 20.641 -3.85 1 91.5 127 LYS A O 1
ATOM 1043 N N . VAL A 1 128 ? 10.57 18.484 -4.09 1 91.94 128 VAL A N 1
ATOM 1044 C CA . VAL A 1 128 ? 10.938 18.219 -2.705 1 91.94 128 VAL A CA 1
ATOM 1045 C C . VAL A 1 128 ? 12.375 18.672 -2.455 1 91.94 128 VAL A C 1
ATOM 1047 O O . VAL A 1 128 ? 12.727 19.062 -1.341 1 91.94 128 VAL A O 1
ATOM 1050 N N . ASP A 1 129 ? 13.195 18.609 -3.416 1 90.5 129 ASP A N 1
ATOM 1051 C CA . ASP A 1 129 ? 14.57 19.094 -3.465 1 90.5 129 ASP A CA 1
ATOM 1052 C C . ASP A 1 129 ? 15.047 19.25 -4.906 1 90.5 129 ASP A C 1
ATOM 1054 O O . ASP A 1 129 ? 14.336 18.875 -5.844 1 90.5 129 ASP A O 1
ATOM 1058 N N . PRO A 1 130 ? 16.188 19.781 -5.133 1 89.31 130 PRO A N 1
ATOM 1059 C CA . PRO A 1 130 ? 16.641 20.047 -6.5 1 89.31 130 PRO A CA 1
ATOM 1060 C C . PRO A 1 130 ? 16.969 18.766 -7.27 1 89.31 130 PRO A C 1
ATOM 1062 O O . PRO A 1 130 ? 17.141 18.812 -8.492 1 89.31 130 PRO A O 1
ATOM 1065 N N . ARG A 1 131 ? 17.078 17.641 -6.645 1 92.75 131 ARG A N 1
ATOM 1066 C CA . ARG A 1 131 ? 17.547 16.438 -7.32 1 92.75 131 ARG A CA 1
ATOM 1067 C C . ARG A 1 131 ? 16.469 15.375 -7.367 1 92.75 131 ARG A C 1
ATOM 1069 O O . ARG A 1 131 ? 16.75 14.188 -7.539 1 92.75 131 ARG A O 1
ATOM 1076 N N . VAL A 1 132 ? 15.297 15.758 -7.203 1 95.5 132 VAL A N 1
ATOM 1077 C CA . VAL A 1 132 ? 14.164 14.844 -7.203 1 95.5 132 VAL A CA 1
ATOM 1078 C C . VAL A 1 132 ? 14.094 14.102 -8.539 1 95.5 132 VAL A C 1
ATOM 1080 O O . VAL A 1 132 ? 13.711 12.93 -8.586 1 95.5 132 VAL A O 1
ATOM 1083 N N . ASP A 1 133 ? 14.484 14.664 -9.625 1 94.12 133 ASP A N 1
ATOM 1084 C CA . ASP A 1 133 ? 14.43 14.047 -10.945 1 94.12 133 ASP A CA 1
ATOM 1085 C C . ASP A 1 133 ? 15.43 12.891 -11.047 1 94.12 133 ASP A C 1
ATOM 1087 O O . ASP A 1 133 ? 15.141 11.875 -11.688 1 94.12 133 ASP A O 1
ATOM 1091 N N . GLU A 1 134 ? 16.594 13.016 -10.492 1 93.56 134 GLU A N 1
ATOM 1092 C CA . GLU A 1 134 ? 17.578 11.945 -10.461 1 93.56 134 GLU A CA 1
ATOM 1093 C C . GLU A 1 134 ? 17.047 10.719 -9.719 1 93.56 134 GLU A C 1
ATOM 1095 O O . GLU A 1 134 ? 17.188 9.586 -10.195 1 93.56 134 GLU A O 1
ATOM 1100 N N . ARG A 1 135 ? 16.453 10.984 -8.633 1 95.06 135 ARG A N 1
ATOM 1101 C CA . ARG A 1 135 ? 15.891 9.891 -7.848 1 95.06 135 ARG A CA 1
ATOM 1102 C C . ARG A 1 135 ? 14.781 9.18 -8.609 1 95.06 135 ARG A C 1
ATOM 1104 O O . ARG A 1 135 ? 14.672 7.953 -8.555 1 95.06 135 ARG A O 1
ATOM 1111 N N . LYS A 1 136 ? 13.984 9.922 -9.227 1 95.75 136 LYS A N 1
ATOM 1112 C CA . LYS A 1 136 ? 12.922 9.328 -10.031 1 95.75 136 LYS A CA 1
ATOM 1113 C C . LYS A 1 136 ? 13.492 8.453 -11.141 1 95.75 136 LYS A C 1
ATOM 1115 O O . LYS A 1 136 ? 12.961 7.375 -11.422 1 95.75 136 LYS A O 1
ATOM 1120 N N . LYS A 1 137 ? 14.508 8.805 -11.789 1 93.31 137 LYS A N 1
ATOM 1121 C CA . LYS A 1 137 ? 15.156 8.008 -12.82 1 93.31 137 LYS A CA 1
ATOM 1122 C C . LYS A 1 137 ? 15.688 6.695 -12.258 1 93.31 137 LYS A C 1
ATOM 1124 O O . LYS A 1 137 ? 15.531 5.641 -12.875 1 93.31 137 LYS A O 1
ATOM 1129 N N . MET A 1 138 ? 16.312 6.84 -11.102 1 93.56 138 MET A N 1
ATOM 1130 C CA . MET A 1 138 ? 16.781 5.633 -10.438 1 93.56 138 MET A CA 1
ATOM 1131 C C . MET A 1 138 ? 15.625 4.668 -10.188 1 93.56 138 MET A C 1
ATOM 1133 O O . MET A 1 138 ? 15.742 3.469 -10.445 1 93.56 138 MET A O 1
ATOM 1137 N N . ALA A 1 139 ? 14.555 5.219 -9.734 1 96.38 139 ALA A N 1
ATOM 1138 C CA . ALA A 1 139 ? 13.375 4.414 -9.414 1 96.38 139 ALA A CA 1
ATOM 1139 C C . ALA A 1 139 ? 12.766 3.803 -10.672 1 96.38 139 ALA A C 1
ATOM 1141 O O . ALA A 1 139 ? 12.219 2.701 -10.625 1 96.38 139 ALA A O 1
ATOM 1142 N N . THR A 1 140 ? 12.836 4.539 -11.789 1 94.88 140 THR A N 1
ATOM 1143 C CA . THR A 1 140 ? 12.266 4.066 -13.039 1 94.88 140 THR A CA 1
ATOM 1144 C C . THR A 1 140 ? 12.945 2.773 -13.492 1 94.88 140 THR A C 1
ATOM 1146 O O . THR A 1 140 ? 12.273 1.841 -13.945 1 94.88 140 THR A O 1
ATOM 1149 N N . ARG A 1 141 ? 14.164 2.707 -13.367 1 90.69 141 ARG A N 1
ATOM 1150 C CA . ARG A 1 141 ? 14.898 1.498 -13.727 1 90.69 141 ARG A CA 1
ATOM 1151 C C . ARG A 1 141 ? 14.406 0.302 -12.914 1 90.69 141 ARG A C 1
ATOM 1153 O O . ARG A 1 141 ? 14.148 -0.766 -13.469 1 90.69 141 ARG A O 1
ATOM 1160 N N . GLN A 1 142 ? 14.305 0.531 -11.609 1 94 142 GLN A N 1
ATOM 1161 C CA . GLN A 1 142 ? 13.898 -0.536 -10.703 1 94 142 GLN A CA 1
ATOM 1162 C C . GLN A 1 142 ? 12.438 -0.931 -10.938 1 94 142 GLN A C 1
ATOM 1164 O O . GLN A 1 142 ? 12.086 -2.105 -10.82 1 94 142 GLN A O 1
ATOM 1169 N N . PHE A 1 143 ? 11.656 0.027 -11.258 1 94.62 143 PHE A N 1
ATOM 1170 C CA . PHE A 1 143 ? 10.25 -0.205 -11.562 1 94.62 143 PHE A CA 1
ATOM 1171 C C . PHE A 1 143 ? 10.102 -1.175 -12.727 1 94.62 143 PHE A C 1
ATOM 1173 O O . PHE A 1 143 ? 9.312 -2.125 -12.656 1 94.62 143 PHE A O 1
ATOM 1180 N N . PHE A 1 144 ? 10.852 -1.08 -13.758 1 90 144 PHE A N 1
ATOM 1181 C CA . PHE A 1 144 ? 10.727 -1.923 -14.938 1 90 144 PHE A CA 1
ATOM 1182 C C . PHE A 1 144 ? 11.352 -3.291 -14.695 1 90 144 PHE A C 1
ATOM 1184 O O . PHE A 1 144 ? 10.977 -4.277 -15.336 1 90 144 PHE A O 1
ATOM 1191 N N . GLN A 1 145 ? 12.281 -3.342 -13.789 1 91.75 145 GLN A N 1
ATOM 1192 C CA . GLN A 1 145 ? 12.883 -4.621 -13.422 1 91.75 145 GLN A CA 1
ATOM 1193 C C . GLN A 1 145 ? 11.852 -5.535 -12.758 1 91.75 145 GLN A C 1
ATOM 1195 O O . GLN A 1 145 ? 12.023 -6.754 -12.734 1 91.75 145 GLN A O 1
ATOM 1200 N N . ILE A 1 146 ? 10.812 -4.961 -12.172 1 93.25 146 ILE A N 1
ATOM 1201 C CA . ILE A 1 146 ? 9.773 -5.742 -11.508 1 93.25 146 ILE A CA 1
ATOM 1202 C C . ILE A 1 146 ? 9.133 -6.707 -12.5 1 93.25 146 ILE A C 1
ATOM 1204 O O . ILE A 1 146 ? 8.781 -7.832 -12.141 1 93.25 146 ILE A O 1
ATOM 1208 N N . ASP A 1 147 ? 9 -6.324 -13.766 1 88.31 147 ASP A N 1
ATOM 1209 C CA . ASP A 1 147 ? 8.406 -7.184 -14.789 1 88.31 147 ASP A CA 1
ATOM 1210 C C . ASP A 1 147 ? 9.25 -8.438 -15 1 88.31 147 ASP A C 1
ATOM 1212 O O . ASP A 1 147 ? 8.711 -9.539 -15.156 1 88.31 147 ASP A O 1
ATOM 1216 N N . GLU A 1 148 ? 10.5 -8.18 -15.031 1 87.06 148 GLU A N 1
ATOM 1217 C CA . GLU A 1 148 ? 11.406 -9.32 -15.195 1 87.06 148 GLU A CA 1
ATOM 1218 C C . GLU A 1 148 ? 11.305 -10.281 -14.016 1 87.06 148 GLU A C 1
ATOM 1220 O O . GLU A 1 148 ? 11.227 -11.492 -14.203 1 87.06 148 GLU A O 1
ATOM 1225 N N . LEU A 1 149 ? 11.281 -9.773 -12.812 1 91.69 149 LEU A N 1
ATOM 1226 C CA . LEU A 1 149 ? 11.148 -10.586 -11.609 1 91.69 149 LEU A CA 1
ATOM 1227 C C . LEU A 1 149 ? 9.82 -11.344 -11.609 1 91.69 149 LEU A C 1
ATOM 1229 O O . LEU A 1 149 ? 9.773 -12.516 -11.242 1 91.69 149 LEU A O 1
ATOM 1233 N N . TYR A 1 150 ? 8.867 -10.625 -12.031 1 89.44 150 TYR A N 1
ATOM 1234 C CA . TYR A 1 150 ? 7.535 -11.219 -12.109 1 89.44 150 TYR A CA 1
ATOM 1235 C C . TYR A 1 150 ? 7.523 -12.398 -13.078 1 89.44 150 TYR A C 1
ATOM 1237 O O . TYR A 1 150 ? 6.992 -13.461 -12.758 1 89.44 150 TYR A O 1
ATOM 1245 N N . GLN A 1 151 ? 8.109 -12.25 -14.227 1 86.12 151 GLN A N 1
ATOM 1246 C CA . GLN A 1 151 ? 8.18 -13.312 -15.219 1 86.12 151 GLN A CA 1
ATOM 1247 C C . GLN A 1 151 ? 8.953 -14.516 -14.688 1 86.12 151 GLN A C 1
ATOM 1249 O O . GLN A 1 151 ? 8.57 -15.664 -14.93 1 86.12 151 GLN A O 1
ATOM 1254 N N . ASN A 1 152 ? 9.953 -14.242 -14 1 86.19 152 ASN A N 1
ATOM 1255 C CA . ASN A 1 152 ? 10.734 -15.32 -13.406 1 86.19 152 ASN A CA 1
ATOM 1256 C C . ASN A 1 152 ? 9.891 -16.156 -12.445 1 86.19 152 ASN A C 1
ATOM 1258 O O . ASN A 1 152 ? 10 -17.391 -12.422 1 86.19 152 ASN A O 1
ATOM 1262 N N . ILE A 1 153 ? 9.062 -15.547 -11.664 1 85.81 153 ILE A N 1
ATOM 1263 C CA . ILE A 1 153 ? 8.195 -16.25 -10.734 1 85.81 153 ILE A CA 1
ATOM 1264 C C . ILE A 1 153 ? 7.191 -17.109 -11.508 1 85.81 153 ILE A C 1
ATOM 1266 O O . ILE A 1 153 ? 6.914 -18.25 -11.125 1 85.81 153 ILE A O 1
ATOM 1270 N N . ILE A 1 154 ? 6.688 -16.531 -12.578 1 82.69 154 ILE A N 1
ATOM 1271 C CA . ILE A 1 154 ? 5.746 -17.281 -13.406 1 82.69 154 ILE A CA 1
ATOM 1272 C C . ILE A 1 154 ? 6.434 -18.516 -14 1 82.69 154 ILE A C 1
ATOM 1274 O O . ILE A 1 154 ? 5.852 -19.594 -14.047 1 82.69 154 ILE A O 1
ATOM 1278 N N . ASP A 1 155 ? 7.652 -18.359 -14.391 1 81.88 155 ASP A N 1
ATOM 1279 C CA . ASP A 1 155 ? 8.414 -19.484 -14.945 1 81.88 155 ASP A CA 1
ATOM 1280 C C . ASP A 1 155 ? 8.609 -20.578 -13.914 1 81.88 155 ASP A C 1
ATOM 1282 O O . ASP A 1 155 ? 8.562 -21.766 -14.25 1 81.88 155 ASP A O 1
ATOM 1286 N N . ILE A 1 156 ? 8.828 -20.219 -12.68 1 81.38 156 ILE A N 1
ATOM 1287 C CA . ILE A 1 156 ? 8.961 -21.172 -11.594 1 81.38 156 ILE A CA 1
ATOM 1288 C C . ILE A 1 156 ? 7.648 -21.938 -11.422 1 81.38 156 ILE A C 1
ATOM 1290 O O . ILE A 1 156 ? 7.645 -23.156 -11.281 1 81.38 156 ILE A O 1
ATOM 1294 N N . LEU A 1 157 ? 6.57 -21.25 -11.492 1 79.38 157 LEU A N 1
ATOM 1295 C CA . LEU A 1 157 ? 5.25 -21.828 -11.266 1 79.38 157 LEU A CA 1
ATOM 1296 C C . LEU A 1 157 ? 4.855 -22.75 -12.406 1 79.38 157 LEU A C 1
ATOM 1298 O O . LEU A 1 157 ? 4.207 -23.781 -12.188 1 79.38 157 LEU A O 1
ATOM 1302 N N . GLU A 1 158 ? 5.246 -22.422 -13.547 1 73.62 158 GLU A N 1
ATOM 1303 C CA . GLU A 1 158 ? 4.887 -23.219 -14.719 1 73.62 158 GLU A CA 1
ATOM 1304 C C . GLU A 1 158 ? 5.93 -24.297 -14.984 1 73.62 158 GLU A C 1
ATOM 1306 O O . GLU A 1 158 ? 5.766 -25.109 -15.898 1 73.62 158 GLU A O 1
ATOM 1311 N N . LYS A 1 159 ? 6.926 -24.453 -14.094 1 66.75 159 LYS A N 1
ATOM 1312 C CA . LYS A 1 159 ? 8.008 -25.422 -14.242 1 66.75 159 LYS A CA 1
ATOM 1313 C C . LYS A 1 159 ? 8.539 -25.438 -15.672 1 66.75 159 LYS A C 1
ATOM 1315 O O . LYS A 1 159 ? 8.812 -26.516 -16.219 1 66.75 159 LYS A O 1
ATOM 1320 N N . SER A 1 160 ? 8.312 -24.453 -16.328 1 55.75 160 SER A N 1
ATOM 1321 C CA . SER A 1 160 ? 8.648 -24.406 -17.75 1 55.75 160 SER A CA 1
ATOM 1322 C C . SER A 1 160 ? 10.156 -24.453 -17.953 1 55.75 160 SER A C 1
ATOM 1324 O O . SER A 1 160 ? 10.656 -25.25 -18.766 1 55.75 160 SER A O 1
ATOM 1326 N N . THR A 1 161 ? 10.953 -23.422 -17.594 1 59.09 161 THR A N 1
ATOM 1327 C CA . THR A 1 161 ? 12.391 -23.281 -17.797 1 59.09 161 THR A CA 1
ATOM 1328 C C . THR A 1 161 ? 13.133 -23.391 -16.469 1 59.09 161 THR A C 1
ATOM 1330 O O . THR A 1 161 ? 12.562 -23.141 -15.398 1 59.09 161 THR A O 1
ATOM 1333 N N . GLY A 1 162 ? 14.086 -24.297 -16.312 1 65.69 162 GLY A N 1
ATOM 1334 C CA . GLY A 1 162 ? 14.914 -24.312 -15.125 1 65.69 162 GLY A CA 1
ATOM 1335 C C . GLY A 1 162 ? 15.047 -22.953 -14.469 1 65.69 162 GLY A C 1
ATOM 1336 O O . GLY A 1 162 ? 15.438 -21.984 -15.117 1 65.69 162 GLY A O 1
ATOM 1337 N N . PRO A 1 163 ? 14.367 -22.844 -13.312 1 73.81 163 PRO A N 1
ATOM 1338 C CA . PRO A 1 163 ? 14.422 -21.531 -12.648 1 73.81 163 PRO A CA 1
ATOM 1339 C C . PRO A 1 163 ? 15.836 -20.969 -12.555 1 73.81 163 PRO A C 1
ATOM 1341 O O . PRO A 1 163 ? 16.781 -21.719 -12.297 1 73.81 163 PRO A O 1
ATOM 1344 N N . LYS A 1 164 ? 16.062 -19.812 -13.008 1 83.44 164 LYS A N 1
ATOM 1345 C CA . LYS A 1 164 ? 17.328 -19.094 -12.906 1 83.44 164 LYS A CA 1
ATOM 1346 C C . LYS A 1 164 ? 17.469 -18.406 -11.555 1 83.44 164 LYS A C 1
ATOM 1348 O O . LYS A 1 164 ? 17.578 -17.188 -11.484 1 83.44 164 LYS A O 1
ATOM 1353 N N . PHE A 1 165 ? 17.656 -19.203 -10.516 1 87.94 165 PHE A N 1
ATOM 1354 C CA . PHE A 1 165 ? 17.594 -18.703 -9.148 1 87.94 165 PHE A CA 1
ATOM 1355 C C . PHE A 1 165 ? 18.703 -17.703 -8.883 1 87.94 165 PHE A C 1
ATOM 1357 O O . PHE A 1 165 ? 18.5 -16.719 -8.164 1 87.94 165 PHE A O 1
ATOM 1364 N N . GLU A 1 166 ? 19.859 -17.969 -9.5 1 88.56 166 GLU A N 1
ATOM 1365 C CA . GLU A 1 166 ? 20.984 -17.047 -9.297 1 88.56 166 GLU A CA 1
ATOM 1366 C C . GLU A 1 166 ? 20.672 -15.672 -9.883 1 88.56 166 GLU A C 1
ATOM 1368 O O . GLU A 1 166 ? 20.953 -14.648 -9.258 1 88.56 166 GLU A O 1
ATOM 1373 N N . GLU A 1 167 ? 20.141 -15.641 -11.047 1 88.81 167 GLU A N 1
ATOM 1374 C CA . GLU A 1 167 ? 19.766 -14.383 -11.695 1 88.81 167 GLU A CA 1
ATOM 1375 C C . GLU A 1 167 ? 18.672 -13.664 -10.914 1 88.81 167 GLU A C 1
ATOM 1377 O O . GLU A 1 167 ? 18.719 -12.438 -10.766 1 88.81 167 GLU A O 1
ATOM 1382 N N . ILE A 1 168 ? 17.781 -14.414 -10.391 1 91.75 168 ILE A N 1
ATOM 1383 C CA . ILE A 1 168 ? 16.688 -13.844 -9.609 1 91.75 168 ILE A CA 1
ATOM 1384 C C . ILE A 1 168 ? 17.234 -13.219 -8.328 1 91.75 168 ILE A C 1
ATOM 1386 O O . ILE A 1 168 ? 16.844 -12.109 -7.953 1 91.75 168 ILE A O 1
ATOM 1390 N N . GLU A 1 169 ? 18.094 -13.953 -7.707 1 92.81 169 GLU A N 1
ATOM 1391 C CA . GLU A 1 169 ? 18.703 -13.453 -6.48 1 92.81 169 GLU A CA 1
ATOM 1392 C C . GLU A 1 169 ? 19.453 -12.148 -6.73 1 92.81 169 GLU A C 1
ATOM 1394 O O . GLU A 1 169 ? 19.359 -11.203 -5.941 1 92.81 169 GLU A O 1
ATOM 1399 N N . LEU A 1 170 ? 20.188 -12.117 -7.789 1 94.06 170 LEU A N 1
ATOM 1400 C CA . LEU A 1 170 ? 20.922 -10.906 -8.148 1 94.06 170 LEU A CA 1
ATOM 1401 C C . LEU A 1 170 ? 19.953 -9.75 -8.406 1 94.06 170 LEU A C 1
ATOM 1403 O O . LEU A 1 170 ? 20.219 -8.617 -7.977 1 94.06 170 LEU A O 1
ATOM 1407 N N . ALA A 1 171 ? 18.891 -10.008 -9.109 1 93.94 171 ALA A N 1
ATOM 1408 C CA . ALA A 1 171 ? 17.906 -8.977 -9.414 1 93.94 171 ALA A CA 1
ATOM 1409 C C . ALA A 1 171 ? 17.25 -8.445 -8.141 1 93.94 171 ALA A C 1
ATOM 1411 O O . ALA A 1 171 ? 17 -7.246 -8.016 1 93.94 171 ALA A O 1
ATOM 1412 N N . ILE A 1 172 ? 16.969 -9.305 -7.195 1 96.19 172 ILE A N 1
ATOM 1413 C CA . ILE A 1 172 ? 16.359 -8.906 -5.93 1 96.19 172 ILE A CA 1
ATOM 1414 C C . ILE A 1 172 ? 17.344 -8.055 -5.129 1 96.19 172 ILE A C 1
ATOM 1416 O O . ILE A 1 172 ? 16.969 -7.035 -4.551 1 96.19 172 ILE A O 1
ATOM 1420 N N . ARG A 1 173 ? 18.578 -8.469 -5.137 1 95.88 173 ARG A N 1
ATOM 1421 C CA . ARG A 1 173 ? 19.594 -7.688 -4.453 1 95.88 173 ARG A CA 1
ATOM 1422 C C . ARG A 1 173 ? 19.734 -6.301 -5.07 1 95.88 173 ARG A C 1
ATOM 1424 O O . ARG A 1 173 ? 19.906 -5.309 -4.355 1 95.88 173 ARG A O 1
ATOM 1431 N N . ASP A 1 174 ? 19.688 -6.301 -6.336 1 95.75 174 ASP A N 1
ATOM 1432 C CA . ASP A 1 174 ? 19.734 -5.02 -7.035 1 95.75 174 ASP A CA 1
ATOM 1433 C C . ASP A 1 174 ? 18.531 -4.156 -6.672 1 95.75 174 ASP A C 1
ATOM 1435 O O . ASP A 1 174 ? 18.656 -2.945 -6.477 1 95.75 174 ASP A O 1
ATOM 1439 N N . GLN A 1 175 ? 17.359 -4.781 -6.609 1 97 175 GLN A N 1
ATOM 1440 C CA . GLN A 1 175 ? 16.141 -4.082 -6.195 1 97 175 GLN A CA 1
ATOM 1441 C C . GLN A 1 175 ? 16.312 -3.463 -4.812 1 97 175 GLN A C 1
ATOM 1443 O O . GLN A 1 175 ? 16.031 -2.279 -4.617 1 97 175 GLN A O 1
ATOM 1448 N N . VAL A 1 176 ? 16.797 -4.219 -3.877 1 97.19 176 VAL A N 1
ATOM 1449 C CA . VAL A 1 176 ? 16.984 -3.777 -2.498 1 97.19 176 VAL A CA 1
ATOM 1450 C C . VAL A 1 176 ? 18.062 -2.695 -2.447 1 97.19 176 VAL A C 1
ATOM 1452 O O . VAL A 1 176 ? 17.875 -1.642 -1.84 1 97.19 176 VAL A O 1
ATOM 1455 N N . GLY A 1 177 ? 19.188 -2.998 -3.1 1 97.5 177 GLY A N 1
ATOM 1456 C CA . GLY A 1 177 ? 20.281 -2.041 -3.125 1 97.5 177 GLY A CA 1
ATOM 1457 C C . GLY A 1 177 ? 19.875 -0.698 -3.709 1 97.5 177 GLY A C 1
ATOM 1458 O O . GLY A 1 177 ? 20.219 0.35 -3.152 1 97.5 177 GLY A O 1
ATOM 1459 N N . SER A 1 178 ? 19.141 -0.739 -4.789 1 96.81 178 SER A N 1
ATOM 1460 C CA . SER A 1 178 ? 18.719 0.49 -5.449 1 96.81 178 SER A CA 1
ATOM 1461 C C . SER A 1 178 ? 17.719 1.261 -4.578 1 96.81 178 SER A C 1
ATOM 1463 O O . SER A 1 178 ? 17.781 2.49 -4.516 1 96.81 178 SER A O 1
ATOM 1465 N N . ALA A 1 179 ? 16.797 0.539 -3.961 1 97.56 179 ALA A N 1
ATOM 1466 C CA . ALA A 1 179 ? 15.859 1.185 -3.049 1 97.56 179 ALA A CA 1
ATOM 1467 C C . ALA A 1 179 ? 16.594 1.905 -1.922 1 97.56 179 ALA A C 1
ATOM 1469 O O . ALA A 1 179 ? 16.266 3.049 -1.595 1 97.56 179 ALA A O 1
ATOM 1470 N N . MET A 1 180 ? 17.562 1.267 -1.397 1 97.62 180 MET A N 1
ATOM 1471 C CA . MET A 1 180 ? 18.359 1.853 -0.322 1 97.62 180 MET A CA 1
ATOM 1472 C C . MET A 1 180 ? 19.156 3.045 -0.828 1 97.62 180 MET A C 1
ATOM 1474 O O . MET A 1 180 ? 19.359 4.02 -0.099 1 97.62 180 MET A O 1
ATOM 1478 N N . GLU A 1 181 ? 19.641 2.951 -2.023 1 97.06 181 GLU A N 1
ATOM 1479 C CA . GLU A 1 181 ? 20.375 4.062 -2.625 1 97.06 181 GLU A CA 1
ATOM 1480 C C . GLU A 1 181 ? 19.469 5.281 -2.805 1 97.06 181 GLU A C 1
ATOM 1482 O O . GLU A 1 181 ? 19.906 6.414 -2.58 1 97.06 181 GLU A O 1
ATOM 1487 N N . ILE A 1 182 ? 18.25 5.074 -3.244 1 97.06 182 ILE A N 1
ATOM 1488 C CA . ILE A 1 182 ? 17.281 6.148 -3.381 1 97.06 182 ILE A CA 1
ATOM 1489 C C . ILE A 1 182 ? 17.062 6.824 -2.027 1 97.06 182 ILE A C 1
ATOM 1491 O O . ILE A 1 182 ? 17.047 8.055 -1.935 1 97.06 182 ILE A O 1
ATOM 1495 N N . GLU A 1 183 ? 16.891 6.043 -0.987 1 96.88 183 GLU A N 1
ATOM 1496 C CA . GLU A 1 183 ? 16.703 6.562 0.363 1 96.88 183 GLU A CA 1
ATOM 1497 C C . GLU A 1 183 ? 17.922 7.352 0.827 1 96.88 183 GLU A C 1
ATOM 1499 O O . GLU A 1 183 ? 17.781 8.453 1.363 1 96.88 183 GLU A O 1
ATOM 1504 N N . ALA A 1 184 ? 19.078 6.777 0.583 1 95.62 184 ALA A N 1
ATOM 1505 C CA . ALA A 1 184 ? 20.312 7.445 0.97 1 95.62 184 ALA A CA 1
ATOM 1506 C C . ALA A 1 184 ? 20.469 8.773 0.23 1 95.62 184 ALA A C 1
ATOM 1508 O O . ALA A 1 184 ? 20.875 9.773 0.822 1 95.62 184 ALA A O 1
ATOM 1509 N N . HIS A 1 185 ? 20.188 8.719 -1.049 1 94.88 185 HIS A N 1
ATOM 1510 C CA . HIS A 1 185 ? 20.25 9.922 -1.872 1 94.88 185 HIS A CA 1
ATOM 1511 C C . HIS A 1 185 ? 19.328 11.016 -1.333 1 94.88 185 HIS A C 1
ATOM 1513 O O . HIS A 1 185 ? 19.734 12.172 -1.227 1 94.88 185 HIS A O 1
ATOM 1519 N N . PHE A 1 186 ? 18.156 10.695 -0.965 1 95.56 186 PHE A N 1
ATOM 1520 C CA . PHE A 1 186 ? 17.188 11.656 -0.438 1 95.56 186 PHE A CA 1
ATOM 1521 C C . PHE A 1 186 ? 17.625 12.172 0.926 1 95.56 186 PHE A C 1
ATOM 1523 O O . PHE A 1 186 ? 17.531 13.367 1.199 1 95.56 186 PHE A O 1
ATOM 1530 N N . ASN A 1 187 ? 18.125 11.289 1.772 1 92.56 187 ASN A N 1
ATOM 1531 C CA . ASN A 1 187 ? 18.516 11.648 3.133 1 92.56 187 ASN A CA 1
ATOM 1532 C C . ASN A 1 187 ? 19.672 12.641 3.141 1 92.56 187 ASN A C 1
ATOM 1534 O O . ASN A 1 187 ? 19.766 13.469 4.043 1 92.56 187 ASN A O 1
ATOM 1538 N N . ARG A 1 188 ? 20.453 12.609 2.193 1 88 188 ARG A N 1
ATOM 1539 C CA . ARG A 1 188 ? 21.531 13.586 2.064 1 88 188 ARG A CA 1
ATOM 1540 C C . ARG A 1 188 ? 20.984 15 1.906 1 88 188 ARG A C 1
ATOM 1542 O O . ARG A 1 188 ? 21.531 15.953 2.443 1 88 188 ARG A O 1
ATOM 1549 N N . TYR A 1 189 ? 19.781 15.117 1.313 1 81.81 189 TYR A N 1
ATOM 1550 C CA . TYR A 1 189 ? 19.188 16.422 1.04 1 81.81 189 TYR A CA 1
ATOM 1551 C C . TYR A 1 189 ? 18.234 16.828 2.146 1 81.81 189 TYR A C 1
ATOM 1553 O O . TYR A 1 189 ? 18.094 18.016 2.469 1 81.81 189 TYR A O 1
ATOM 1561 N N . LYS A 1 190 ? 17.469 15.914 2.684 1 78.88 190 LYS A N 1
ATOM 1562 C CA . LYS A 1 190 ? 16.562 16.156 3.809 1 78.88 190 LYS A CA 1
ATOM 1563 C C . LYS A 1 190 ? 17.297 16.812 4.973 1 78.88 190 LYS A C 1
ATOM 1565 O O . LYS A 1 190 ? 16.797 17.766 5.574 1 78.88 190 LYS A O 1
ATOM 1570 N N . ASN A 1 191 ? 18.391 16.344 5.293 1 69.44 191 ASN A N 1
ATOM 1571 C CA . ASN A 1 191 ? 19.203 16.875 6.383 1 69.44 191 ASN A CA 1
ATOM 1572 C C . ASN A 1 191 ? 19.688 18.297 6.094 1 69.44 191 ASN A C 1
ATOM 1574 O O . ASN A 1 191 ? 19.781 19.125 7 1 69.44 191 ASN A O 1
ATOM 1578 N N . LYS A 1 192 ? 19.781 18.578 4.887 1 62.12 192 LYS A N 1
ATOM 1579 C CA . LYS A 1 192 ? 20.172 19.953 4.531 1 62.12 192 LYS A CA 1
ATOM 1580 C C . LYS A 1 192 ? 19 20.906 4.695 1 62.12 192 LYS A C 1
ATOM 1582 O O . LYS A 1 192 ? 19.188 22.062 5.102 1 62.12 192 LYS A O 1
ATOM 1587 N N . ARG A 1 193 ? 17.812 20.391 4.469 1 59.91 193 ARG A N 1
ATOM 1588 C CA . ARG A 1 193 ? 16.609 21.203 4.664 1 59.91 193 ARG A CA 1
ATOM 1589 C C . ARG A 1 193 ? 16.375 21.469 6.145 1 59.91 193 ARG A C 1
ATOM 1591 O O . ARG A 1 193 ? 16.062 22.609 6.527 1 59.91 193 ARG A O 1
ATOM 1598 N N . VAL A 1 194 ? 16.391 20.438 6.945 1 55.84 194 VAL A N 1
ATOM 1599 C CA . VAL A 1 194 ? 16.172 20.609 8.383 1 55.84 194 VAL A CA 1
ATOM 1600 C C . VAL A 1 194 ? 17.219 21.562 8.945 1 55.84 194 VAL A C 1
ATOM 1602 O O . VAL A 1 194 ? 16.906 22.422 9.773 1 55.84 194 VAL A O 1
ATOM 1605 N N . ARG A 1 195 ? 18.453 21.578 8.5 1 49.31 195 ARG A N 1
ATOM 1606 C CA . ARG A 1 195 ? 19.516 22.453 8.977 1 49.31 195 ARG A CA 1
ATOM 1607 C C . ARG A 1 195 ? 19.266 23.891 8.539 1 49.31 195 ARG A C 1
ATOM 1609 O O . ARG A 1 195 ? 19.5 24.828 9.312 1 49.31 195 ARG A O 1
ATOM 1616 N N . LYS A 1 196 ? 18.781 24.031 7.375 1 48.53 196 LYS A N 1
ATOM 1617 C CA . LYS A 1 196 ? 18.516 25.391 6.91 1 48.53 196 LYS A CA 1
ATOM 1618 C C . LYS A 1 196 ? 17.328 26 7.652 1 48.53 196 LYS A C 1
ATOM 1620 O O . LYS A 1 196 ? 17.359 27.172 8.031 1 48.53 196 LYS A O 1
ATOM 1625 N N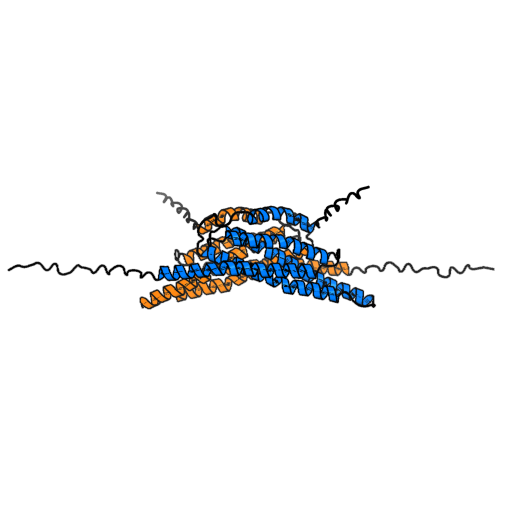 . GLU A 1 197 ? 16.297 25.156 7.812 1 48.38 197 GLU A N 1
ATOM 1626 C CA . GLU A 1 197 ? 15.133 25.625 8.555 1 48.38 197 GLU A CA 1
ATOM 1627 C C . GLU A 1 197 ? 15.477 25.875 10.023 1 48.38 197 GLU A C 1
ATOM 1629 O O . GLU A 1 197 ? 15 26.844 10.617 1 48.38 197 GLU A O 1
ATOM 1634 N N . ASP A 1 198 ? 16.203 25.047 10.695 1 46 198 ASP A N 1
ATOM 1635 C CA . ASP A 1 198 ? 16.734 25.281 12.039 1 46 198 ASP A CA 1
ATOM 1636 C C . ASP A 1 198 ? 17.594 26.547 12.086 1 46 198 ASP A C 1
ATOM 1638 O O . ASP A 1 198 ? 17.547 27.297 13.062 1 46 198 ASP A O 1
ATOM 1642 N N . VAL A 1 199 ? 18.266 26.844 11.094 1 45.88 199 VAL A N 1
ATOM 1643 C CA . VAL A 1 199 ? 19.078 28.047 11.047 1 45.88 199 VAL A CA 1
ATOM 1644 C C . VAL A 1 199 ? 18.203 29.266 10.758 1 45.88 199 VAL A C 1
ATOM 1646 O O . VAL A 1 199 ? 18.406 30.344 11.328 1 45.88 199 VAL A O 1
ATOM 1649 N N . GLU A 1 200 ? 17.25 29.109 9.992 1 42.22 200 GLU A N 1
ATOM 1650 C CA . GLU A 1 200 ? 16.375 30.25 9.688 1 42.22 200 GLU A CA 1
ATOM 1651 C C . GLU A 1 200 ? 15.422 30.531 10.836 1 42.22 200 GLU A C 1
ATOM 1653 O O . GLU A 1 200 ? 15.062 31.672 11.086 1 42.22 200 GLU A O 1
ATOM 1658 N N . GLU A 1 201 ? 14.992 29.531 11.516 1 43.28 201 GLU A N 1
ATOM 1659 C CA . GLU A 1 201 ? 14.117 29.703 12.672 1 43.28 201 GLU A CA 1
ATOM 1660 C C . GLU A 1 201 ? 14.875 30.297 13.859 1 43.28 201 GLU A C 1
ATOM 1662 O O . GLU A 1 201 ? 14.281 30.906 14.75 1 43.28 201 GLU A O 1
ATOM 1667 N N . ILE A 1 202 ? 16.172 30.125 13.836 1 37.94 202 ILE A N 1
ATOM 1668 C CA . ILE A 1 202 ? 16.953 30.766 14.883 1 37.94 202 ILE A CA 1
ATOM 1669 C C . ILE A 1 202 ? 17.156 32.25 14.531 1 37.94 202 ILE A C 1
ATOM 1671 O O . ILE A 1 202 ? 17.953 32.938 15.172 1 37.94 202 ILE A O 1
ATOM 1675 N N . LYS A 1 203 ? 16.625 32.719 13.445 1 38.41 203 LYS A N 1
ATOM 1676 C CA . LYS A 1 203 ? 16.656 34.188 13.422 1 38.41 203 LYS A CA 1
ATOM 1677 C C . LYS A 1 203 ? 15.883 34.781 14.602 1 38.41 203 LYS A C 1
ATOM 1679 O O . LYS A 1 203 ? 14.766 34.344 14.883 1 38.41 203 LYS A O 1
ATOM 1684 N N . PRO A 1 204 ? 16.5 35.438 15.492 1 30.62 204 PRO A N 1
ATOM 1685 C CA . PRO A 1 204 ? 15.852 36.031 16.672 1 30.62 204 PRO A CA 1
ATOM 1686 C C . PRO A 1 204 ? 14.5 36.688 16.328 1 30.62 204 PRO A C 1
ATOM 1688 O O . PRO A 1 204 ? 14.406 37.469 15.391 1 30.62 204 PRO A O 1
ATOM 1691 N N . ILE A 1 205 ? 13.445 35.969 16.391 1 32.62 205 ILE A N 1
ATOM 1692 C CA . ILE A 1 205 ? 12.195 36.719 16.406 1 32.62 205 ILE A CA 1
ATOM 1693 C C . ILE A 1 205 ? 12.391 38.031 17.156 1 32.62 205 ILE A C 1
ATOM 1695 O O . ILE A 1 205 ? 12.648 38.031 18.359 1 32.62 205 ILE A O 1
ATOM 1699 N N . ALA A 1 206 ? 12.836 39 16.5 1 33 206 ALA A N 1
ATOM 1700 C CA . ALA A 1 206 ? 12.82 40.344 17.109 1 33 206 ALA A CA 1
ATOM 1701 C C . ALA A 1 206 ? 11.516 40.562 17.875 1 33 206 ALA A C 1
ATOM 1703 O O . ALA A 1 206 ? 10.43 40.375 17.312 1 33 206 ALA A O 1
ATOM 1704 N N . ALA A 1 207 ? 11.531 40.312 19.109 1 31.05 207 ALA A N 1
ATOM 1705 C CA . ALA A 1 207 ? 10.43 40.688 20 1 31.05 207 ALA A CA 1
ATOM 1706 C C . ALA A 1 207 ? 9.797 42 19.578 1 31.05 207 ALA A C 1
ATOM 1708 O O . ALA A 1 207 ? 10.5 43 19.312 1 31.05 207 ALA A O 1
ATOM 1709 N N . PRO A 1 208 ? 8.711 41.938 18.766 1 27.5 208 PRO A N 1
ATOM 1710 C CA . PRO A 1 208 ? 8.203 43.312 18.578 1 27.5 208 PRO A CA 1
ATOM 1711 C C . PRO A 1 208 ? 8.297 44.156 19.844 1 27.5 208 PRO A C 1
ATOM 1713 O O . PRO A 1 208 ? 8.18 43.625 20.953 1 27.5 208 PRO A O 1
ATOM 1716 N N . ALA A 1 209 ? 9.078 45.188 19.766 1 26.86 209 ALA A N 1
ATOM 1717 C CA . ALA A 1 209 ? 9.328 46.156 20.828 1 26.86 209 ALA A CA 1
ATOM 1718 C C . ALA A 1 209 ? 8.055 46.406 21.641 1 26.86 209 ALA A C 1
ATOM 1720 O O . ALA A 1 209 ? 6.957 46.438 21.078 1 26.86 209 ALA A O 1
ATOM 1721 N N . PRO A 1 210 ? 7.977 45.906 22.859 1 25.19 210 PRO A N 1
ATOM 1722 C CA . PRO A 1 210 ? 6.84 46.281 23.703 1 25.19 210 PRO A CA 1
ATOM 1723 C C . PRO A 1 210 ? 6.352 47.688 23.438 1 25.19 210 PRO A C 1
ATOM 1725 O O . PRO A 1 210 ? 7.16 48.625 23.328 1 25.19 210 PRO A O 1
ATOM 1728 N N . ARG A 1 211 ? 5.297 47.844 22.453 1 27.02 211 ARG A N 1
ATOM 1729 C CA . ARG A 1 211 ? 4.707 49.188 22.422 1 27.02 211 ARG A CA 1
ATOM 1730 C C . ARG A 1 211 ? 4.703 49.812 23.812 1 27.02 211 ARG A C 1
ATOM 1732 O O . ARG A 1 211 ? 3.957 49.375 24.688 1 27.02 211 ARG A O 1
ATOM 1739 N N . LEU A 1 212 ? 5.848 50.031 24.359 1 21.81 212 LEU A N 1
ATOM 1740 C CA . LEU A 1 212 ? 5.98 50.875 25.547 1 21.81 212 LEU A CA 1
ATOM 1741 C C . LEU A 1 212 ? 5.039 52.062 25.469 1 21.81 212 LEU A C 1
ATOM 1743 O O . LEU A 1 212 ? 5.086 52.844 24.5 1 21.81 212 LEU A O 1
ATOM 1747 N N . ALA A 1 213 ? 3.701 51.781 26 1 23.81 213 ALA A N 1
ATOM 1748 C CA . ALA A 1 213 ? 2.803 52.906 26.344 1 23.81 213 ALA A CA 1
ATOM 1749 C C . ALA A 1 213 ? 3.588 54.156 26.719 1 23.81 213 ALA A C 1
ATOM 1751 O O . ALA A 1 213 ? 4.199 54.219 27.781 1 23.81 213 ALA A O 1
ATOM 1752 N N . LEU A 1 214 ? 4.469 54.5 25.734 1 22.67 214 LEU A N 1
ATOM 1753 C CA . LEU A 1 214 ? 5.098 55.812 25.906 1 22.67 214 LEU A CA 1
ATOM 1754 C C . LEU A 1 214 ? 4.086 56.844 26.406 1 22.67 214 LEU A C 1
ATOM 1756 O O . LEU A 1 214 ? 3.615 57.688 25.625 1 22.67 214 LEU A O 1
ATOM 1760 N N . ALA A 1 215 ? 2.787 56.312 26.781 1 25.3 215 ALA A N 1
ATOM 1761 C CA . ALA A 1 215 ? 2.006 57.406 27.359 1 25.3 215 ALA A CA 1
ATOM 1762 C C . ALA A 1 215 ? 2.797 58.125 28.438 1 25.3 215 ALA A C 1
ATOM 1764 O O . ALA A 1 215 ? 2.719 57.781 29.625 1 25.3 215 ALA A O 1
ATOM 1765 N N . LEU A 1 216 ? 4.152 57.969 28.344 1 23.16 216 LEU A N 1
ATOM 1766 C CA . LEU A 1 216 ? 4.863 58.688 29.391 1 23.16 216 LEU A CA 1
ATOM 1767 C C . LEU A 1 216 ? 4.305 60.094 29.562 1 23.16 216 LEU A C 1
ATOM 1769 O O . LEU A 1 216 ? 3.66 60.625 28.641 1 23.16 216 LEU A O 1
ATOM 1773 N N . GLU A 1 217 ? 5.023 60.938 30.219 1 24.34 217 GLU A N 1
ATOM 1774 C CA . GLU A 1 217 ? 5.082 62.062 31.125 1 24.34 217 GLU A CA 1
ATOM 1775 C C . GLU A 1 217 ? 4.934 63.375 30.375 1 24.34 217 GLU A C 1
ATOM 1777 O O . GLU A 1 217 ? 5.906 63.906 29.812 1 24.34 217 GLU A O 1
ATOM 1782 N N . ALA A 1 218 ? 4.234 63.375 29.047 1 29.61 218 ALA A N 1
ATOM 1783 C CA . ALA A 1 218 ? 4.293 64.75 28.688 1 29.61 218 ALA A CA 1
ATOM 1784 C C . ALA A 1 218 ? 3.852 65.688 29.844 1 29.61 218 ALA A C 1
ATOM 1786 O O . ALA A 1 218 ? 2.66 65.75 30.141 1 29.61 218 ALA A O 1
ATOM 1787 N N . SER A 1 219 ? 4.41 65.375 31.047 1 24.64 219 SER A N 1
ATOM 1788 C CA . SER A 1 219 ? 4.25 66.375 32.094 1 24.64 219 SER A CA 1
ATOM 1789 C C . SER A 1 219 ? 4.383 67.812 31.547 1 24.64 219 SER A C 1
ATOM 1791 O O . SER A 1 219 ? 5.289 68.062 30.766 1 24.64 219 SER A O 1
ATOM 1793 N N . GLU A 1 220 ? 3.182 68.5 31.484 1 27.39 220 GLU A N 1
ATOM 1794 C CA . GLU A 1 220 ? 2.934 69.938 31.375 1 27.39 220 GLU A CA 1
ATOM 1795 C C . GLU A 1 220 ? 4.07 70.75 32 1 27.39 220 GLU A C 1
ATOM 1797 O O . GLU A 1 220 ? 4.418 70.562 33.156 1 27.39 220 GLU A O 1
ATOM 1802 N N . ASP A 1 221 ? 5.176 71.062 31.297 1 23.88 221 ASP A N 1
ATOM 1803 C CA . ASP A 1 221 ? 6.145 72.188 31.547 1 23.88 221 ASP A CA 1
ATOM 1804 C C . ASP A 1 221 ? 5.461 73.375 32.156 1 23.88 221 ASP A C 1
ATOM 1806 O O . ASP A 1 221 ? 4.734 74.125 31.438 1 23.88 221 ASP A O 1
ATOM 1810 N N . THR A 1 222 ? 4.672 73.188 33.344 1 24.36 222 THR A N 1
ATOM 1811 C CA . THR A 1 222 ? 4.406 74.375 34.188 1 24.36 222 THR A CA 1
ATOM 1812 C C . THR A 1 222 ? 5.68 75.188 34.375 1 24.36 222 THR A C 1
ATOM 1814 O O . THR A 1 222 ? 6.551 74.812 35.156 1 24.36 222 THR A O 1
ATOM 1817 N N . THR A 1 223 ? 6.355 75.625 33.344 1 22.66 223 THR A N 1
ATOM 1818 C CA . THR A 1 223 ? 7.234 76.75 33.438 1 22.66 223 THR A CA 1
ATOM 1819 C C . THR A 1 223 ? 6.566 77.875 34.219 1 22.66 223 THR A C 1
ATOM 1821 O O . THR A 1 223 ? 5.496 78.375 33.844 1 22.66 223 THR A O 1
ATOM 1824 N N . LEU A 1 224 ? 6.867 77.812 35.594 1 22.14 224 LEU A N 1
ATOM 1825 C CA . LEU A 1 224 ? 7.27 79 36.281 1 22.14 224 LEU A CA 1
ATOM 1826 C C . LEU A 1 224 ? 8.445 79.688 35.594 1 22.14 224 LEU A C 1
ATOM 1828 O O . LEU A 1 224 ? 9.438 79 35.281 1 22.14 224 LEU A O 1
ATOM 1832 N N . MET B 1 1 ? -48.562 37.188 7.516 1 29.42 1 MET B N 1
ATOM 1833 C CA . MET B 1 1 ? -47.219 37.688 7.176 1 29.42 1 MET B CA 1
ATOM 1834 C C . MET B 1 1 ? -46.188 36.562 7.348 1 29.42 1 MET B C 1
ATOM 1836 O O . MET B 1 1 ? -45.969 36.062 8.461 1 29.42 1 MET B O 1
ATOM 1840 N N . GLY B 1 2 ? -46.188 35.625 6.383 1 29.88 2 GLY B N 1
ATOM 1841 C CA . GLY B 1 2 ? -45.531 34.312 6.289 1 29.88 2 GLY B CA 1
ATOM 1842 C C . GLY B 1 2 ? -44.031 34.406 6.301 1 29.88 2 GLY B C 1
ATOM 1843 O O . GLY B 1 2 ? -43.438 35.125 5.523 1 29.88 2 GLY B O 1
ATOM 1844 N N . CYS B 1 3 ? -43.438 34.25 7.523 1 31.23 3 CYS B N 1
ATOM 1845 C CA . CYS B 1 3 ? -42 34.25 7.785 1 31.23 3 CYS B CA 1
ATOM 1846 C C . CYS B 1 3 ? -41.25 33.375 6.789 1 31.23 3 CYS B C 1
ATOM 1848 O O . CYS B 1 3 ? -41.531 32.156 6.715 1 31.23 3 CYS B O 1
ATOM 1850 N N . CYS B 1 4 ? -40.938 33.938 5.645 1 31.44 4 CYS B N 1
ATOM 1851 C CA . CYS B 1 4 ? -40.156 33.312 4.586 1 31.44 4 CYS B CA 1
ATOM 1852 C C . CYS B 1 4 ? -38.844 32.719 5.148 1 31.44 4 CYS B C 1
ATOM 1854 O O . CYS B 1 4 ? -38.031 33.438 5.691 1 31.44 4 CYS B O 1
ATOM 1856 N N . SER B 1 5 ? -39 31.578 5.773 1 31.22 5 SER B N 1
ATOM 1857 C CA . SER B 1 5 ? -37.844 30.812 6.285 1 31.22 5 SER B CA 1
ATOM 1858 C C . SER B 1 5 ? -36.719 30.766 5.273 1 31.22 5 SER B C 1
ATOM 1860 O O . SER B 1 5 ? -36.875 30.234 4.176 1 31.22 5 SER B O 1
ATOM 1862 N N . SER B 1 6 ? -36 31.891 5.234 1 30.92 6 SER B N 1
ATOM 1863 C CA . SER B 1 6 ? -34.781 31.969 4.402 1 30.92 6 SER B CA 1
ATOM 1864 C C . SER B 1 6 ? -33.969 30.688 4.496 1 30.92 6 SER B C 1
ATOM 1866 O O . SER B 1 6 ? -33.75 30.156 5.59 1 30.92 6 SER B O 1
ATOM 1868 N N . SER B 1 7 ? -34.031 29.969 3.441 1 31.38 7 SER B N 1
ATOM 1869 C CA . SER B 1 7 ? -33.281 28.734 3.178 1 31.38 7 SER B CA 1
ATOM 1870 C C . SER B 1 7 ? -31.828 28.891 3.607 1 31.38 7 SER B C 1
ATOM 1872 O O . SER B 1 7 ? -31.188 29.891 3.293 1 31.38 7 SER B O 1
ATOM 1874 N N . PRO B 1 8 ? -31.469 28.297 4.773 1 31.98 8 PRO B N 1
ATOM 1875 C CA . PRO B 1 8 ? -30.094 28.453 5.258 1 31.98 8 PRO B CA 1
ATOM 1876 C C . PRO B 1 8 ? -29.062 28.438 4.129 1 31.98 8 PRO B C 1
ATOM 1878 O O . PRO B 1 8 ? -29.266 27.75 3.121 1 31.98 8 PRO B O 1
ATOM 1881 N N . ALA B 1 9 ? -28.453 29.547 3.857 1 31.64 9 ALA B N 1
ATOM 1882 C CA . ALA B 1 9 ? -27.344 29.688 2.928 1 31.64 9 ALA B CA 1
ATOM 1883 C C . ALA B 1 9 ? -26.453 28.453 2.939 1 31.64 9 ALA B C 1
ATOM 1885 O O . ALA B 1 9 ? -26.141 27.922 4.004 1 31.64 9 ALA B O 1
ATOM 1886 N N . GLN B 1 10 ? -26.641 27.641 1.976 1 30.06 10 GLN B N 1
ATOM 1887 C CA . GLN B 1 10 ? -25.828 26.469 1.69 1 30.06 10 GLN B CA 1
ATOM 1888 C C . GLN B 1 10 ? -24.344 26.75 1.956 1 30.06 10 GLN B C 1
ATOM 1890 O O . GLN B 1 10 ? -23.75 27.625 1.316 1 30.06 10 GLN B O 1
ATOM 1895 N N . PHE B 1 11 ? -23.906 26.781 3.182 1 26.73 11 PHE B N 1
ATOM 1896 C CA . PHE B 1 11 ? -22.5 26.906 3.562 1 26.73 11 PHE B CA 1
ATOM 1897 C C . PHE B 1 11 ? -21.609 26.234 2.533 1 26.73 11 PHE B C 1
ATOM 1899 O O . PHE B 1 11 ? -21.578 25 2.43 1 26.73 11 PHE B O 1
ATOM 1906 N N . GLN B 1 12 ? -21.5 26.781 1.402 1 32.97 12 GLN B N 1
ATOM 1907 C CA . GLN B 1 12 ? -20.469 26.406 0.453 1 32.97 12 GLN B CA 1
ATOM 1908 C C . GLN B 1 12 ? -19.109 26.266 1.147 1 32.97 12 GLN B C 1
ATOM 1910 O O . GLN B 1 12 ? -18.438 27.25 1.402 1 32.97 12 GLN B O 1
ATOM 1915 N N . GLN B 1 13 ? -19.047 25.484 2.16 1 34.75 13 GLN B N 1
ATOM 1916 C CA . GLN B 1 13 ? -17.797 25.25 2.873 1 34.75 13 GLN B CA 1
ATOM 1917 C C . GLN B 1 13 ? -16.609 25.172 1.903 1 34.75 13 GLN B C 1
ATOM 1919 O O . GLN B 1 13 ? -16.641 24.406 0.946 1 34.75 13 GLN B O 1
ATOM 1924 N N . ARG B 1 14 ? -15.898 26.141 1.733 1 37.38 14 ARG B N 1
ATOM 1925 C CA . ARG B 1 14 ? -14.656 26.25 0.971 1 37.38 14 ARG B CA 1
ATOM 1926 C C . ARG B 1 14 ? -13.75 25.047 1.21 1 37.38 14 ARG B C 1
ATOM 1928 O O . ARG B 1 14 ? -13.375 24.766 2.35 1 37.38 14 ARG B O 1
ATOM 1935 N N . LYS B 1 15 ? -13.93 24.062 0.469 1 41.75 15 LYS B N 1
ATOM 1936 C CA . LYS B 1 15 ? -13.047 22.906 0.527 1 41.75 15 LYS B CA 1
ATOM 1937 C C . LYS B 1 15 ? -11.578 23.328 0.537 1 41.75 15 LYS B C 1
ATOM 1939 O O . LYS B 1 15 ? -11.172 24.188 -0.252 1 41.75 15 LYS B O 1
ATOM 1944 N N . SER B 1 16 ? -10.875 23.062 1.565 1 43.09 16 SER B N 1
ATOM 1945 C CA . SER B 1 16 ? -9.461 23.406 1.689 1 43.09 16 SER B CA 1
ATOM 1946 C C . SER B 1 16 ? -8.688 23.016 0.438 1 43.09 16 SER B C 1
ATOM 1948 O O . SER B 1 16 ? -9.055 22.078 -0.258 1 43.09 16 SER B O 1
ATOM 1950 N N . PRO B 1 17 ? -7.871 23.922 -0.108 1 44.12 17 PRO B N 1
ATOM 1951 C CA . PRO B 1 17 ? -7.039 23.625 -1.277 1 44.12 17 PRO B CA 1
ATOM 1952 C C . PRO B 1 17 ? -6.504 22.188 -1.274 1 44.12 17 PRO B C 1
ATOM 1954 O O . PRO B 1 17 ? -6.332 21.594 -2.338 1 44.12 17 PRO B O 1
ATOM 1957 N N . ALA B 1 18 ? -6.172 21.719 -0.118 1 44.84 18 ALA B N 1
ATOM 1958 C CA . ALA B 1 18 ? -5.668 20.344 -0.043 1 44.84 18 ALA B CA 1
ATOM 1959 C C . ALA B 1 18 ? -6.668 19.359 -0.638 1 44.84 18 ALA B C 1
ATOM 1961 O O . ALA B 1 18 ? -6.281 18.375 -1.268 1 44.84 18 ALA B O 1
ATOM 1962 N N . LEU B 1 19 ? -7.891 19.656 -0.422 1 48.25 19 LEU B N 1
ATOM 1963 C CA . LEU B 1 19 ? -8.945 18.781 -0.943 1 48.25 19 LEU B CA 1
ATOM 1964 C C . LEU B 1 19 ? -9.086 18.953 -2.453 1 48.25 19 LEU B C 1
ATOM 1966 O O . LEU B 1 19 ? -9.469 18 -3.15 1 48.25 19 LEU B O 1
ATOM 1970 N N . LYS B 1 20 ? -8.852 20.172 -2.889 1 45.47 20 LYS B N 1
ATOM 1971 C CA . LYS B 1 20 ? -8.992 20.391 -4.328 1 45.47 20 LYS B CA 1
ATOM 1972 C C . LYS B 1 20 ? -8.078 19.438 -5.109 1 45.47 20 LYS B C 1
ATOM 1974 O O . LYS B 1 20 ? -8.461 18.938 -6.168 1 45.47 20 LYS B O 1
ATOM 1979 N N . TYR B 1 21 ? -6.863 19.438 -4.766 1 40.69 21 TYR B N 1
ATOM 1980 C CA . TYR B 1 21 ? -5.918 18.594 -5.488 1 40.69 21 TYR B CA 1
ATOM 1981 C C . TYR B 1 21 ? -6.387 17.141 -5.523 1 40.69 21 TYR B C 1
ATOM 1983 O O . TYR B 1 21 ? -6.141 16.438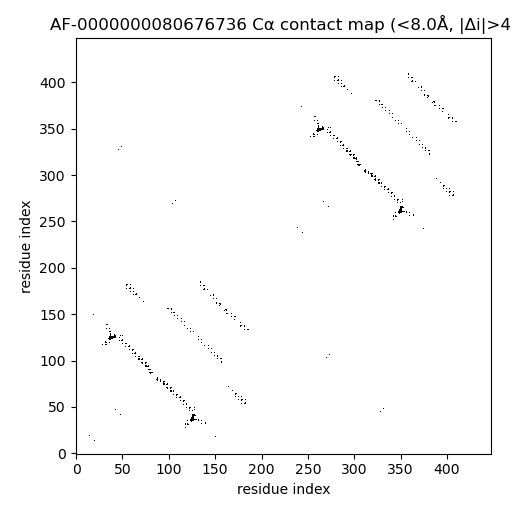 -6.496 1 40.69 21 TYR B O 1
ATOM 1991 N N . ARG B 1 22 ? -7.105 16.828 -4.547 1 47.44 22 ARG B N 1
ATOM 1992 C CA . ARG B 1 22 ? -7.582 15.453 -4.469 1 47.44 22 ARG B CA 1
ATOM 1993 C C . ARG B 1 22 ? -8.672 15.188 -5.508 1 47.44 22 ARG B C 1
ATOM 1995 O O . ARG B 1 22 ? -9.047 14.039 -5.738 1 47.44 22 ARG B O 1
ATOM 2002 N N . SER B 1 23 ? -9.062 16.234 -6.18 1 46.44 23 SER B N 1
ATOM 2003 C CA . SER B 1 23 ? -10.289 16.094 -6.965 1 46.44 23 SER B CA 1
ATOM 2004 C C . SER B 1 23 ? -10.039 15.281 -8.234 1 46.44 23 SER B C 1
ATOM 2006 O O . SER B 1 23 ? -10.859 14.43 -8.602 1 46.44 23 SER B O 1
ATOM 2008 N N . SER B 1 24 ? -9.055 15.617 -9.008 1 44.47 24 SER B N 1
ATOM 2009 C CA . SER B 1 24 ? -8.961 14.898 -10.273 1 44.47 24 SER B CA 1
ATOM 2010 C C . SER B 1 24 ? -8.648 13.422 -10.039 1 44.47 24 SER B C 1
ATOM 2012 O O . SER B 1 24 ? -9.18 12.555 -10.742 1 44.47 24 SER B O 1
ATOM 2014 N N . TYR B 1 25 ? -7.613 13.219 -9.266 1 46.31 25 TYR B N 1
ATOM 2015 C CA . TYR B 1 25 ? -7.301 11.836 -8.906 1 46.31 25 TYR B CA 1
ATOM 2016 C C . TYR B 1 25 ? -8.547 11.094 -8.445 1 46.31 25 TYR B C 1
ATOM 2018 O O . TYR B 1 25 ? -8.695 9.898 -8.695 1 46.31 25 TYR B O 1
ATOM 2026 N N . ARG B 1 26 ? -9.547 11.891 -8.195 1 57.19 26 ARG B N 1
ATOM 2027 C CA . ARG B 1 26 ? -10.781 11.391 -7.586 1 57.19 26 ARG B CA 1
ATOM 2028 C C . ARG B 1 26 ? -11.75 10.891 -8.648 1 57.19 26 ARG B C 1
ATOM 2030 O O . ARG B 1 26 ? -12.516 9.953 -8.414 1 57.19 26 ARG B O 1
ATOM 2037 N N . LYS B 1 27 ? -11.422 11.438 -9.789 1 57.72 27 LYS B N 1
ATOM 2038 C CA . LYS B 1 27 ? -12.398 11.008 -10.781 1 57.72 27 LYS B CA 1
ATOM 2039 C C . LYS B 1 27 ? -12.18 9.547 -11.18 1 57.72 27 LYS B C 1
ATOM 2041 O O . LYS B 1 27 ? -13.133 8.766 -11.25 1 57.72 27 LYS B O 1
ATOM 2046 N N . GLY B 1 28 ? -10.938 9.227 -11.461 1 62.31 28 GLY B N 1
ATOM 2047 C CA . GLY B 1 28 ? -10.641 7.848 -11.82 1 62.31 28 GLY B CA 1
ATOM 2048 C C . GLY B 1 28 ? -10.977 6.855 -10.727 1 62.31 28 GLY B C 1
ATOM 2049 O O . GLY B 1 28 ? -11.547 5.793 -10.992 1 62.31 28 GLY B O 1
ATOM 2050 N N . GLU B 1 29 ? -10.766 7.297 -9.625 1 67.81 29 GLU B N 1
ATOM 2051 C CA . GLU B 1 29 ? -11.039 6.469 -8.453 1 67.81 29 GLU B CA 1
ATOM 2052 C C . GLU B 1 29 ? -12.531 6.23 -8.273 1 67.81 29 GLU B C 1
ATOM 2054 O O . GLU B 1 29 ? -12.961 5.109 -7.996 1 67.81 29 GLU B O 1
ATOM 2059 N N . ARG B 1 30 ? -13.211 7.344 -8.5 1 70.88 30 ARG B N 1
ATOM 2060 C CA . ARG B 1 30 ? -14.664 7.262 -8.367 1 70.88 30 ARG B CA 1
ATOM 2061 C C . ARG B 1 30 ? -15.266 6.402 -9.469 1 70.88 30 ARG B C 1
ATOM 2063 O O . ARG B 1 30 ? -16.219 5.652 -9.234 1 70.88 30 ARG B O 1
ATOM 2070 N N . ASP B 1 31 ? -14.609 6.445 -10.586 1 79.19 31 ASP B N 1
ATOM 2071 C CA . ASP B 1 31 ? -15.086 5.633 -11.703 1 79.19 31 ASP B CA 1
ATOM 2072 C C . ASP B 1 31 ? -14.867 4.148 -11.43 1 79.19 31 ASP B C 1
ATOM 2074 O O . ASP B 1 31 ? -15.734 3.324 -11.727 1 79.19 31 ASP B O 1
ATOM 2078 N N . LEU B 1 32 ? -13.75 3.885 -10.797 1 84.38 32 LEU B N 1
ATOM 2079 C CA . LEU B 1 32 ? -13.438 2.494 -10.492 1 84.38 32 LEU B CA 1
ATOM 2080 C C . LEU B 1 32 ? -14.43 1.914 -9.5 1 84.38 32 LEU B C 1
ATOM 2082 O O . LEU B 1 32 ? -14.844 0.758 -9.625 1 84.38 32 LEU B O 1
ATOM 2086 N N . ALA B 1 33 ? -14.836 2.699 -8.547 1 88.06 33 ALA B N 1
ATOM 2087 C CA . ALA B 1 33 ? -15.75 2.262 -7.5 1 88.06 33 ALA B CA 1
ATOM 2088 C C . ALA B 1 33 ? -17.141 1.949 -8.07 1 88.06 33 ALA B C 1
ATOM 2090 O O . ALA B 1 33 ? -17.844 1.093 -7.543 1 88.06 33 ALA B O 1
ATOM 2091 N N . ASN B 1 34 ? -17.438 2.508 -9.227 1 86.5 34 ASN B N 1
ATOM 2092 C CA . ASN B 1 34 ? -18.797 2.406 -9.758 1 86.5 34 ASN B CA 1
ATOM 2093 C C . ASN B 1 34 ? -18.906 1.348 -10.852 1 86.5 34 ASN B C 1
ATOM 2095 O O . ASN B 1 34 ? -19.984 1.065 -11.352 1 86.5 34 ASN B O 1
ATOM 2099 N N . VAL B 1 35 ? -17.844 0.808 -11.203 1 88.88 35 VAL B N 1
ATOM 2100 C CA . VAL B 1 35 ? -17.875 -0.255 -12.195 1 88.88 35 VAL B CA 1
ATOM 2101 C C . VAL B 1 35 ? -18.422 -1.533 -11.578 1 88.88 35 VAL B C 1
ATOM 2103 O O . VAL B 1 35 ? -18.094 -1.88 -10.445 1 88.88 35 VAL B O 1
ATOM 2106 N N . ILE B 1 36 ? -19.281 -2.215 -12.375 1 90.31 36 ILE B N 1
ATOM 2107 C CA . ILE B 1 36 ? -19.891 -3.449 -11.898 1 90.31 36 ILE B CA 1
ATOM 2108 C C . ILE B 1 36 ? -18.812 -4.512 -11.68 1 90.31 36 ILE B C 1
ATOM 2110 O O . ILE B 1 36 ? -17.906 -4.66 -12.508 1 90.31 36 ILE B O 1
ATOM 2114 N N . ALA B 1 37 ? -18.906 -5.215 -10.578 1 93.75 37 ALA B N 1
ATOM 2115 C CA . ALA B 1 37 ? -17.922 -6.234 -10.242 1 93.75 37 ALA B CA 1
ATOM 2116 C C . ALA B 1 37 ? -18.203 -7.547 -10.969 1 93.75 37 ALA B C 1
ATOM 2118 O O . ALA B 1 37 ? -19.328 -7.77 -11.43 1 93.75 37 ALA B O 1
ATOM 2119 N N . GLY B 1 38 ? -17.156 -8.367 -11.117 1 92.06 38 GLY B N 1
ATOM 2120 C CA . GLY B 1 38 ? -17.281 -9.734 -11.594 1 92.06 38 GLY B CA 1
ATOM 2121 C C . GLY B 1 38 ? -17.469 -9.828 -13.094 1 92.06 38 GLY B C 1
ATOM 2122 O O . GLY B 1 38 ? -17.828 -10.891 -13.617 1 92.06 38 GLY B O 1
ATOM 2123 N N . LYS B 1 39 ? -17.203 -8.859 -13.844 1 89.94 39 LYS B N 1
ATOM 2124 C CA . LYS B 1 39 ? -17.469 -8.82 -15.281 1 89.94 39 LYS B CA 1
ATOM 2125 C C . LYS B 1 39 ? -16.469 -9.672 -16.062 1 89.94 39 LYS B C 1
ATOM 2127 O O . LYS B 1 39 ? -16.797 -10.172 -17.141 1 89.94 39 LYS B O 1
ATOM 2132 N N . LYS B 1 40 ? -15.289 -9.914 -15.602 1 87.94 40 LYS B N 1
ATOM 2133 C CA . LYS B 1 40 ? -14.242 -10.609 -16.344 1 87.94 40 LYS B CA 1
ATOM 2134 C C . LYS B 1 40 ? -14.398 -12.125 -16.219 1 87.94 40 LYS B C 1
ATOM 2136 O O . LYS B 1 40 ? -13.703 -12.883 -16.906 1 87.94 40 LYS B O 1
ATOM 2141 N N . GLY B 1 41 ? -15.414 -12.594 -15.453 1 85.94 41 GLY B N 1
ATOM 2142 C CA . GLY B 1 41 ? -15.586 -14.023 -15.289 1 85.94 41 GLY B CA 1
ATOM 2143 C C . GLY B 1 41 ? -14.828 -14.586 -14.102 1 85.94 41 GLY B C 1
ATOM 2144 O O . GLY B 1 41 ? -14.406 -13.836 -13.219 1 85.94 41 GLY B O 1
ATOM 2145 N N . PRO B 1 42 ? -14.641 -15.906 -14.148 1 84.5 42 PRO B N 1
ATOM 2146 C CA . PRO B 1 42 ? -13.992 -16.531 -12.992 1 84.5 42 PRO B CA 1
ATOM 2147 C C . PRO B 1 42 ? -12.523 -16.141 -12.859 1 84.5 42 PRO B C 1
ATOM 2149 O O . PRO B 1 42 ? -11.852 -15.898 -13.867 1 84.5 42 PRO B O 1
ATOM 2152 N N . CYS B 1 43 ? -12.164 -16.047 -11.617 1 85.75 43 CYS B N 1
ATOM 2153 C CA . CYS B 1 43 ? -10.789 -15.617 -11.375 1 85.75 43 CYS B CA 1
ATOM 2154 C C . CYS B 1 43 ? -9.852 -16.812 -11.297 1 85.75 43 CYS B C 1
ATOM 2156 O O . CYS B 1 43 ? -10.273 -17.922 -10.953 1 85.75 43 CYS B O 1
ATOM 2158 N N . ASP B 1 44 ? -8.594 -16.625 -11.742 1 83.56 44 ASP B N 1
ATOM 2159 C CA . ASP B 1 44 ? -7.551 -17.625 -11.531 1 83.56 44 ASP B CA 1
ATOM 2160 C C . ASP B 1 44 ? -7.086 -17.641 -10.078 1 83.56 44 ASP B C 1
ATOM 2162 O O . ASP B 1 44 ? -7.574 -16.875 -9.258 1 83.56 44 ASP B O 1
ATOM 2166 N N . ASP B 1 45 ? -6.195 -18.516 -9.727 1 82.75 45 ASP B N 1
ATOM 2167 C CA . ASP B 1 45 ? -5.742 -18.719 -8.352 1 82.75 45 ASP B CA 1
ATOM 2168 C C . ASP B 1 45 ? -5.047 -17.469 -7.816 1 82.75 45 ASP B C 1
ATOM 2170 O O . ASP B 1 45 ? -5.258 -17.078 -6.664 1 82.75 45 ASP B O 1
ATOM 2174 N N . TYR B 1 46 ? -4.277 -16.938 -8.664 1 87.38 46 TYR B N 1
ATOM 2175 C CA . TYR B 1 46 ? -3.559 -15.75 -8.211 1 87.38 46 TYR B CA 1
ATOM 2176 C C . TYR B 1 46 ? -4.52 -14.594 -7.965 1 87.38 46 TYR B C 1
ATOM 2178 O O . TYR B 1 46 ? -4.406 -13.883 -6.961 1 87.38 46 TYR B O 1
ATOM 2186 N N . SER B 1 47 ? -5.379 -14.352 -8.891 1 89.19 47 SER B N 1
ATOM 2187 C CA . SER B 1 47 ? -6.355 -13.281 -8.719 1 89.19 47 SER B CA 1
ATOM 2188 C C . SER B 1 47 ? -7.188 -13.492 -7.457 1 89.19 47 SER B C 1
ATOM 2190 O O . SER B 1 47 ? -7.535 -12.531 -6.77 1 89.19 47 SER B O 1
ATOM 2192 N N . PHE B 1 48 ? -7.512 -14.711 -7.188 1 90.56 48 PHE B N 1
ATOM 2193 C CA . PHE B 1 48 ? -8.25 -15.031 -5.973 1 90.56 48 PHE B CA 1
ATOM 2194 C C . PHE B 1 48 ? -7.422 -14.703 -4.734 1 90.56 48 PHE B C 1
ATOM 2196 O O . PHE B 1 48 ? -7.926 -14.086 -3.791 1 90.56 48 PHE B O 1
ATOM 2203 N N . MET B 1 49 ? -6.234 -15.148 -4.758 1 90.5 49 MET B N 1
ATOM 2204 C CA . MET B 1 49 ? -5.34 -14.852 -3.641 1 90.5 49 MET B CA 1
ATOM 2205 C C . MET B 1 49 ? -5.164 -13.352 -3.459 1 90.5 49 MET B C 1
ATOM 2207 O O . MET B 1 49 ? -5.207 -12.844 -2.336 1 90.5 49 MET B O 1
ATOM 2211 N N . LYS B 1 50 ? -4.914 -12.695 -4.566 1 91.75 50 LYS B N 1
ATOM 2212 C CA . LYS B 1 50 ? -4.754 -11.242 -4.543 1 91.75 50 LYS B CA 1
ATOM 2213 C C . LYS B 1 50 ? -5.973 -10.57 -3.914 1 91.75 50 LYS B C 1
ATOM 2215 O O . LYS B 1 50 ? -5.832 -9.68 -3.07 1 91.75 50 LYS B O 1
ATOM 2220 N N . TYR B 1 51 ? -7.148 -11 -4.324 1 93.81 51 TYR B N 1
ATOM 2221 C CA . TYR B 1 51 ? -8.398 -10.477 -3.791 1 93.81 51 TYR B CA 1
ATOM 2222 C C . TYR B 1 51 ? -8.492 -10.703 -2.287 1 93.81 51 TYR B C 1
ATOM 2224 O O . TYR B 1 51 ? -8.852 -9.797 -1.533 1 93.81 51 TYR B O 1
ATOM 2232 N N . THR B 1 52 ? -8.125 -11.852 -1.852 1 93.19 52 THR B N 1
ATOM 2233 C CA . THR B 1 52 ? -8.133 -12.219 -0.439 1 93.19 52 THR B CA 1
ATOM 2234 C C . THR B 1 52 ? -7.191 -11.32 0.355 1 93.19 52 THR B C 1
ATOM 2236 O O . THR B 1 52 ? -7.566 -10.773 1.396 1 93.19 52 THR B O 1
ATOM 2239 N N . ASN B 1 53 ? -6.023 -11.18 -0.157 1 93.75 53 ASN B N 1
ATOM 2240 C CA . ASN B 1 53 ? -5.016 -10.367 0.526 1 93.75 53 ASN B CA 1
ATOM 2241 C C . ASN B 1 53 ? -5.41 -8.898 0.563 1 93.75 53 ASN B C 1
ATOM 2243 O O . ASN B 1 53 ? -5.137 -8.203 1.542 1 93.75 53 ASN B O 1
ATOM 2247 N N . ARG B 1 54 ? -6.027 -8.43 -0.477 1 96.06 54 ARG B N 1
ATOM 2248 C CA . ARG B 1 54 ? -6.469 -7.039 -0.532 1 96.06 54 ARG B CA 1
ATOM 2249 C C . ARG B 1 54 ? -7.465 -6.738 0.583 1 96.06 54 ARG B C 1
ATOM 2251 O O . ARG B 1 54 ? -7.398 -5.676 1.209 1 96.06 54 ARG B O 1
ATOM 2258 N N . ILE B 1 55 ? -8.383 -7.641 0.792 1 96.69 55 ILE B N 1
ATOM 2259 C CA . ILE B 1 55 ? -9.359 -7.465 1.863 1 96.69 55 ILE B CA 1
ATOM 2260 C C . ILE B 1 55 ? -8.641 -7.395 3.209 1 96.69 55 ILE B C 1
ATOM 2262 O O . ILE B 1 55 ? -8.938 -6.531 4.035 1 96.69 55 ILE B O 1
ATOM 2266 N N . SER B 1 56 ? -7.699 -8.234 3.355 1 95.81 56 SER B N 1
ATOM 2267 C CA . SER B 1 56 ? -6.922 -8.242 4.59 1 95.81 56 SER B CA 1
ATOM 2268 C C . SER B 1 56 ? -6.168 -6.93 4.777 1 95.81 56 SER B C 1
ATOM 2270 O O . SER B 1 56 ? -6.109 -6.395 5.887 1 95.81 56 SER B O 1
ATOM 2272 N N . ASP B 1 57 ? -5.562 -6.438 3.73 1 95.44 57 ASP B N 1
ATOM 2273 C CA . ASP B 1 57 ? -4.852 -5.164 3.771 1 95.44 57 ASP B CA 1
ATOM 2274 C C . ASP B 1 57 ? -5.77 -4.039 4.242 1 95.44 57 ASP B C 1
ATOM 2276 O O . ASP B 1 57 ? -5.363 -3.189 5.039 1 95.44 57 ASP B O 1
ATOM 2280 N N . ILE B 1 58 ? -6.953 -4.043 3.723 1 97.5 58 ILE B N 1
ATOM 2281 C CA . ILE B 1 58 ? -7.922 -3.008 4.066 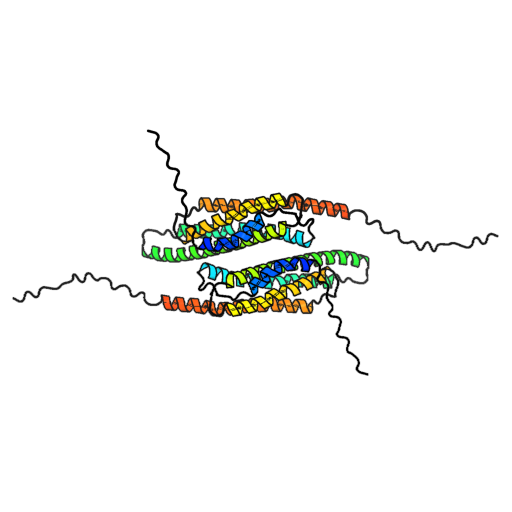1 97.5 58 ILE B CA 1
ATOM 2282 C C . ILE B 1 58 ? -8.266 -3.094 5.555 1 97.5 58 ILE B C 1
ATOM 2284 O O . ILE B 1 58 ? -8.344 -2.072 6.238 1 97.5 58 ILE B O 1
ATOM 2288 N N . VAL B 1 59 ? -8.461 -4.27 6.055 1 97.94 59 VAL B N 1
ATOM 2289 C CA . VAL B 1 59 ? -8.773 -4.469 7.465 1 97.94 59 VAL B CA 1
ATOM 2290 C C . VAL B 1 59 ? -7.621 -3.955 8.328 1 97.94 59 VAL B C 1
ATOM 2292 O O . VAL B 1 59 ? -7.836 -3.193 9.273 1 97.94 59 VAL B O 1
ATOM 2295 N N . GLU B 1 60 ? -6.453 -4.32 7.953 1 96.38 60 GLU B N 1
ATOM 2296 C CA . GLU B 1 60 ? -5.281 -3.924 8.727 1 96.38 60 GLU B CA 1
ATOM 2297 C C . GLU B 1 60 ? -5.078 -2.412 8.68 1 96.38 60 GLU B C 1
ATOM 2299 O O . GLU B 1 60 ? -4.789 -1.787 9.703 1 96.38 60 GLU B O 1
ATOM 2304 N N . ALA B 1 61 ? -5.184 -1.889 7.523 1 96.06 61 ALA B N 1
ATOM 2305 C CA . ALA B 1 61 ? -5.039 -0.444 7.371 1 96.06 61 ALA B CA 1
ATOM 2306 C C . ALA B 1 61 ? -6.094 0.304 8.18 1 96.06 61 ALA B C 1
ATOM 2308 O O . ALA B 1 61 ? -5.805 1.34 8.781 1 96.06 61 ALA B O 1
ATOM 2309 N N . SER B 1 62 ? -7.312 -0.164 8.156 1 97.06 62 SER B N 1
ATOM 2310 C CA . SER B 1 62 ? -8.391 0.466 8.914 1 97.06 62 SER B CA 1
ATOM 2311 C C . SER B 1 62 ? -8.102 0.435 10.414 1 97.06 62 SER B C 1
ATOM 2313 O O . SER B 1 62 ? -8.281 1.438 11.109 1 97.06 62 SER B O 1
ATOM 2315 N N . LYS B 1 63 ? -7.617 -0.645 10.875 1 96.81 63 LYS B N 1
ATOM 2316 C CA . LYS B 1 63 ? -7.305 -0.805 12.289 1 96.81 63 LYS B CA 1
ATOM 2317 C C . LYS B 1 63 ? -6.164 0.117 12.711 1 96.81 63 LYS B C 1
ATOM 2319 O O . LYS B 1 63 ? -6.121 0.585 13.852 1 96.81 63 LYS B O 1
ATOM 2324 N N . ALA B 1 64 ? -5.293 0.31 11.82 1 95.12 64 ALA B N 1
ATOM 2325 C CA . ALA B 1 64 ? -4.121 1.127 12.125 1 95.12 64 ALA B CA 1
ATOM 2326 C C . ALA B 1 64 ? -4.516 2.576 12.391 1 95.12 64 ALA B C 1
ATOM 2328 O O . ALA B 1 64 ? -3.75 3.336 12.984 1 95.12 64 ALA B O 1
ATOM 2329 N N . LEU B 1 65 ? -5.672 2.988 11.945 1 96.25 65 LEU B N 1
ATOM 2330 C CA . LEU B 1 65 ? -6.141 4.355 12.133 1 96.25 65 LEU B CA 1
ATOM 2331 C C . LEU B 1 65 ? -6.453 4.621 13.602 1 96.25 65 LEU B C 1
ATOM 2333 O O . LEU B 1 65 ? -6.34 5.758 14.07 1 96.25 65 LEU B O 1
ATOM 2337 N N . VAL B 1 66 ? -6.859 3.58 14.328 1 95.44 66 VAL B N 1
ATOM 2338 C CA . VAL B 1 66 ? -7.375 3.725 15.688 1 95.44 66 VAL B CA 1
ATOM 2339 C C . VAL B 1 66 ? -6.285 4.293 16.594 1 95.44 66 VAL B C 1
ATOM 2341 O O . VAL B 1 66 ? -6.453 5.371 17.172 1 95.44 66 VAL B O 1
ATOM 2344 N N . PRO B 1 67 ? -5.125 3.635 16.672 1 95.5 67 PRO B N 1
ATOM 2345 C CA . PRO B 1 67 ? -4.105 4.191 17.578 1 95.5 67 PRO B CA 1
ATOM 2346 C C . PRO B 1 67 ? -3.6 5.555 17.109 1 95.5 67 PRO B C 1
ATOM 2348 O O . PRO B 1 67 ? -3.215 6.383 17.938 1 95.5 67 PRO B O 1
ATOM 2351 N N . LEU B 1 68 ? -3.553 5.875 15.859 1 93.38 68 LEU B N 1
ATOM 2352 C CA . LEU B 1 68 ? -3.088 7.16 15.352 1 93.38 68 LEU B CA 1
ATOM 2353 C C . LEU B 1 68 ? -4.008 8.289 15.812 1 93.38 68 LEU B C 1
ATOM 2355 O O . LEU B 1 68 ? -3.539 9.32 16.297 1 93.38 68 LEU B O 1
ATOM 2359 N N . TYR B 1 69 ? -5.273 8.039 15.672 1 92.69 69 TYR B N 1
ATOM 2360 C CA . TYR B 1 69 ? -6.23 9.07 16.047 1 92.69 69 TYR B CA 1
ATOM 2361 C C . TYR B 1 69 ? -6.285 9.234 17.562 1 92.69 69 TYR B C 1
ATOM 2363 O O . TYR B 1 69 ? -6.461 10.344 18.078 1 92.69 69 TYR B O 1
ATOM 2371 N N . GLU B 1 70 ? -6.133 8.133 18.312 1 92.69 70 GLU B N 1
ATOM 2372 C CA . GLU B 1 70 ? -6.055 8.211 19.766 1 92.69 70 GLU B CA 1
ATOM 2373 C C . GLU B 1 70 ? -4.898 9.102 20.203 1 92.69 70 GLU B C 1
ATOM 2375 O O . GLU B 1 70 ? -5.035 9.883 21.156 1 92.69 70 GLU B O 1
ATOM 2380 N N . ARG B 1 71 ? -3.824 9.023 19.516 1 91.62 71 ARG B N 1
ATOM 2381 C CA . ARG B 1 71 ? -2.67 9.852 19.828 1 91.62 71 ARG B CA 1
ATOM 2382 C C . ARG B 1 71 ? -2.941 11.32 19.5 1 91.62 71 ARG B C 1
ATOM 2384 O O . ARG B 1 71 ? -2.549 12.211 20.25 1 91.62 71 ARG B O 1
ATOM 2391 N N . VAL B 1 72 ? -3.553 11.562 18.391 1 89.06 72 VAL B N 1
ATOM 2392 C CA . VAL B 1 72 ? -3.91 12.93 18.031 1 89.06 72 VAL B CA 1
ATOM 2393 C C . VAL B 1 72 ? -4.816 13.531 19.109 1 89.06 72 VAL B C 1
ATOM 2395 O O . VAL B 1 72 ? -4.562 14.633 19.594 1 89.06 72 VAL B O 1
ATOM 2398 N N . ARG B 1 73 ? -5.844 12.797 19.484 1 88.56 73 ARG B N 1
ATOM 2399 C CA . ARG B 1 73 ? -6.797 13.266 20.484 1 88.56 73 ARG B CA 1
ATOM 2400 C C . ARG B 1 73 ? -6.109 13.492 21.828 1 88.56 73 ARG B C 1
ATOM 2402 O O . ARG B 1 73 ? -6.312 14.531 22.453 1 88.56 73 ARG B O 1
ATOM 2409 N N . HIS B 1 74 ? -5.316 12.5 22.203 1 88.5 74 HIS B N 1
ATOM 2410 C CA . HIS B 1 74 ? -4.609 12.586 23.484 1 88.5 74 HIS B CA 1
ATOM 2411 C C . HIS B 1 74 ? -3.783 13.867 23.562 1 88.5 74 HIS B C 1
ATOM 2413 O O . HIS B 1 74 ? -3.896 14.625 24.531 1 88.5 74 HIS B O 1
ATOM 2419 N N . HIS B 1 75 ? -3.035 14.203 22.578 1 85 75 HIS B N 1
ATOM 2420 C CA . HIS B 1 75 ? -2.152 15.367 22.609 1 85 75 HIS B CA 1
ATOM 2421 C C . HIS B 1 75 ? -2.939 16.656 22.438 1 85 75 HIS B C 1
ATOM 2423 O O . HIS B 1 75 ? -2.557 17.703 22.969 1 85 75 HIS B O 1
ATOM 2429 N N . TYR B 1 76 ? -3.973 16.531 21.641 1 83.31 76 TYR B N 1
ATOM 2430 C CA . TYR B 1 76 ? -4.855 17.688 21.516 1 83.31 76 TYR B CA 1
ATOM 2431 C C . TYR B 1 76 ? -5.465 18.062 22.859 1 83.31 76 TYR B C 1
ATOM 2433 O O . TYR B 1 76 ? -5.508 19.234 23.234 1 83.31 76 TYR B O 1
ATOM 2441 N N . GLU B 1 77 ? -5.863 17.094 23.641 1 82.88 77 GLU B N 1
ATOM 2442 C CA . GLU B 1 77 ? -6.516 17.312 24.938 1 82.88 77 GLU B CA 1
ATOM 2443 C C . GLU B 1 77 ? -5.504 17.688 26.016 1 82.88 77 GLU B C 1
ATOM 2445 O O . GLU B 1 77 ? -5.82 18.438 26.938 1 82.88 77 GLU B O 1
ATOM 2450 N N . CYS B 1 78 ? -4.277 17.141 25.875 1 75.75 78 CYS B N 1
ATOM 2451 C CA . CYS B 1 78 ? -3.229 17.469 26.844 1 75.75 78 CYS B CA 1
ATOM 2452 C C . CYS B 1 78 ? -2.697 18.875 26.625 1 75.75 78 CYS B C 1
ATOM 2454 O O . CYS B 1 78 ? -2.156 19.5 27.547 1 75.75 78 CYS B O 1
ATOM 2456 N N . GLY B 1 79 ? -2.404 19.281 25.281 1 64.12 79 GLY B N 1
ATOM 2457 C CA . GLY B 1 79 ? -1.888 20.609 25 1 64.12 79 GLY B CA 1
ATOM 2458 C C . GLY B 1 79 ? -2.777 21.719 25.531 1 64.12 79 GLY B C 1
ATOM 2459 O O . GLY B 1 79 ? -2.412 22.891 25.484 1 64.12 79 GLY B O 1
ATOM 2460 N N . LEU B 1 80 ? -3.893 21.531 25.797 1 57.19 80 LEU B N 1
ATOM 2461 C CA . LEU B 1 80 ? -4.742 22.578 26.359 1 57.19 80 LEU B CA 1
ATOM 2462 C C . LEU B 1 80 ? -4.312 22.938 27.781 1 57.19 80 LEU B C 1
ATOM 2464 O O . LEU B 1 80 ? -4.684 22.234 28.734 1 57.19 80 LEU B O 1
ATOM 2468 N N . PRO B 1 81 ? -2.986 23.531 27.734 1 52.91 81 PRO B N 1
ATOM 2469 C CA . PRO B 1 81 ? -2.43 23.797 29.062 1 52.91 81 PRO B CA 1
ATOM 2470 C C . PRO B 1 81 ? -3.318 24.703 29.906 1 52.91 81 PRO B C 1
ATOM 2472 O O . PRO B 1 81 ? -4.133 25.453 29.359 1 52.91 81 PRO B O 1
ATOM 2475 N N . VAL B 1 82 ? -2.875 24.734 31.281 1 49.19 82 VAL B N 1
ATOM 2476 C CA . VAL B 1 82 ? -3.139 25.438 32.531 1 49.19 82 VAL B CA 1
ATOM 2477 C C . VAL B 1 82 ? -2.65 26.875 32.406 1 49.19 82 VAL B C 1
ATOM 2479 O O . VAL B 1 82 ? -1.854 27.203 31.531 1 49.19 82 VAL B O 1
ATOM 2482 N N . ASN B 1 83 ? -2.961 27.844 33.406 1 56.66 83 ASN B N 1
ATOM 2483 C CA . ASN B 1 83 ? -2.945 29.281 33.656 1 56.66 83 ASN B CA 1
ATOM 2484 C C . ASN B 1 83 ? -1.53 29.844 33.562 1 56.66 83 ASN B C 1
ATOM 2486 O O . ASN B 1 83 ? -1.304 31.016 33.875 1 56.66 83 ASN B O 1
ATOM 2490 N N . ASP B 1 84 ? -0.5 29.094 33.281 1 55.69 84 ASP B N 1
ATOM 2491 C CA . ASP B 1 84 ? 0.799 29.75 33.188 1 55.69 84 ASP B CA 1
ATOM 2492 C C . ASP B 1 84 ? 1.177 29.984 31.719 1 55.69 84 ASP B C 1
ATOM 2494 O O . ASP B 1 84 ? 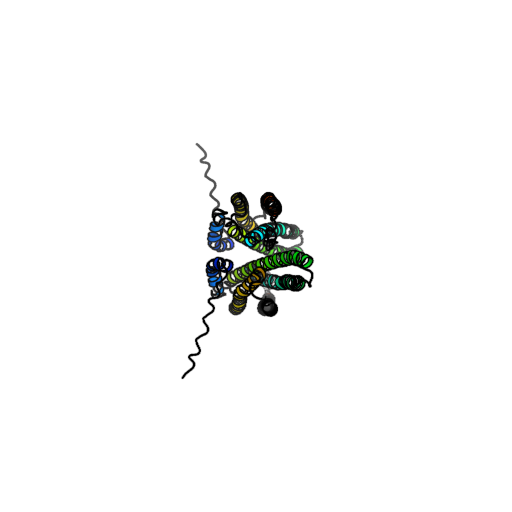1.256 29.031 30.922 1 55.69 84 ASP B O 1
ATOM 2498 N N . PRO B 1 85 ? 1.467 31.219 31.25 1 62.47 85 PRO B N 1
ATOM 2499 C CA . PRO B 1 85 ? 1.635 31.594 29.844 1 62.47 85 PRO B CA 1
ATOM 2500 C C . PRO B 1 85 ? 2.83 30.906 29.188 1 62.47 85 PRO B C 1
ATOM 2502 O O . PRO B 1 85 ? 2.766 30.547 28.016 1 62.47 85 PRO B O 1
ATOM 2505 N N . VAL B 1 86 ? 4.004 30.797 29.891 1 60.16 86 VAL B N 1
ATOM 2506 C CA . VAL B 1 86 ? 5.211 30.188 29.344 1 60.16 86 VAL B CA 1
ATOM 2507 C C . VAL B 1 86 ? 4.965 28.703 29.094 1 60.16 86 VAL B C 1
ATOM 2509 O O . VAL B 1 86 ? 5.336 28.172 28.047 1 60.16 86 VAL B O 1
ATOM 2512 N N . MET B 1 87 ? 4.535 28.078 30.062 1 57.53 87 MET B N 1
ATOM 2513 C CA . MET B 1 87 ? 4.242 26.641 29.969 1 57.53 87 MET B CA 1
ATOM 2514 C C . MET B 1 87 ? 3.176 26.391 28.906 1 57.53 87 MET B C 1
ATOM 2516 O O . MET B 1 87 ? 3.252 25.406 28.156 1 57.53 87 MET B O 1
ATOM 2520 N N . VAL B 1 88 ? 2.48 27.484 28.703 1 56.31 88 VAL B N 1
ATOM 2521 C CA . VAL B 1 88 ? 1.409 27.375 27.719 1 56.31 88 VAL B CA 1
ATOM 2522 C C . VAL B 1 88 ? 1.998 27.406 26.312 1 56.31 88 VAL B C 1
ATOM 2524 O O . VAL B 1 88 ? 1.633 26.594 25.469 1 56.31 88 VAL B O 1
ATOM 2527 N N . ALA B 1 89 ? 2.99 28.312 26.234 1 62.34 89 ALA B N 1
ATOM 2528 C CA . ALA B 1 89 ? 3.602 28.422 24.922 1 62.34 89 ALA B CA 1
ATOM 2529 C C . ALA B 1 89 ? 4.371 27.156 24.547 1 62.34 89 ALA B C 1
ATOM 2531 O O . ALA B 1 89 ? 4.285 26.672 23.422 1 62.34 89 ALA B O 1
ATOM 2532 N N . PHE B 1 90 ? 5.152 26.688 25.516 1 60.25 90 PHE B N 1
ATOM 2533 C CA . PHE B 1 90 ? 5.93 25.469 25.297 1 60.25 90 PHE B CA 1
ATOM 2534 C C . PHE B 1 90 ? 5.012 24.281 25.016 1 60.25 90 PHE B C 1
ATOM 2536 O O . PHE B 1 90 ? 5.254 23.516 24.078 1 60.25 90 PHE B O 1
ATOM 2543 N N . TYR B 1 91 ? 4.07 24.25 25.828 1 59.09 91 TYR B N 1
ATOM 2544 C CA . TYR B 1 91 ? 3.115 23.156 25.703 1 59.09 91 TYR B CA 1
ATOM 2545 C C . TYR B 1 91 ? 2.396 23.219 24.359 1 59.09 91 TYR B C 1
ATOM 2547 O O . TYR B 1 91 ? 2.301 22.203 23.656 1 59.09 91 TYR B O 1
ATOM 2555 N N . TYR B 1 92 ? 2.133 24.422 24.031 1 61.31 92 TYR B N 1
ATOM 2556 C CA . TYR B 1 92 ? 1.427 24.578 22.766 1 61.31 92 TYR B CA 1
ATOM 2557 C C . TYR B 1 92 ? 2.334 24.219 21.594 1 61.31 92 TYR B C 1
ATOM 2559 O O . TYR B 1 92 ? 1.9 23.578 20.641 1 61.31 92 TYR B O 1
ATOM 2567 N N . SER B 1 93 ? 3.568 24.609 21.891 1 74.06 93 SER B N 1
ATOM 2568 C CA . SER B 1 93 ? 4.5 24.312 20.812 1 74.06 93 SER B CA 1
ATOM 2569 C C . SER B 1 93 ? 4.789 22.828 20.719 1 74.06 93 SER B C 1
ATOM 2571 O O . SER B 1 93 ? 4.754 22.25 19.641 1 74.06 93 SER B O 1
ATOM 2573 N N . PHE B 1 94 ? 5.047 22.203 21.891 1 74.62 94 PHE B N 1
ATOM 2574 C CA . PHE B 1 94 ? 5.402 20.797 21.938 1 74.62 94 PHE B CA 1
ATOM 2575 C C . PHE B 1 94 ? 4.223 19.922 21.516 1 74.62 94 PHE B C 1
ATOM 2577 O O . PHE B 1 94 ? 4.344 19.109 20.594 1 74.62 94 PHE B O 1
ATOM 2584 N N . TYR B 1 95 ? 3.117 20.188 22.188 1 74.69 95 TYR B N 1
ATOM 2585 C CA . TYR B 1 95 ? 1.928 19.406 21.875 1 74.69 95 TYR B CA 1
ATOM 2586 C C . TYR B 1 95 ? 1.435 19.703 20.453 1 74.69 95 TYR B C 1
ATOM 2588 O O . TYR B 1 95 ? 0.937 18.812 19.766 1 74.69 95 TYR B O 1
ATOM 2596 N N . GLY B 1 96 ? 1.653 20.969 20.062 1 78.88 96 GLY B N 1
ATOM 2597 C CA . GLY B 1 96 ? 1.327 21.328 18.688 1 78.88 96 GLY B CA 1
ATOM 2598 C C . GLY B 1 96 ? 2.117 20.531 17.672 1 78.88 96 GLY B C 1
ATOM 2599 O O . GLY B 1 96 ? 1.559 20.047 16.672 1 78.88 96 GLY B O 1
ATOM 2600 N N . MET B 1 97 ? 3.363 20.297 18.016 1 83.56 97 MET B N 1
ATOM 2601 C CA . MET B 1 97 ? 4.23 19.516 17.141 1 83.56 97 MET B CA 1
ATOM 2602 C C . MET B 1 97 ? 3.809 18.047 17.109 1 83.56 97 MET B C 1
ATOM 2604 O O . MET B 1 97 ? 3.824 17.406 16.062 1 83.56 97 MET B O 1
ATOM 2608 N N . LEU B 1 98 ? 3.475 17.562 18.234 1 83.75 98 LEU B N 1
ATOM 2609 C CA . LEU B 1 98 ? 3.053 16.172 18.312 1 83.75 98 LEU B CA 1
ATOM 2610 C C . LEU B 1 98 ? 1.725 15.961 17.594 1 83.75 98 LEU B C 1
ATOM 2612 O O . LEU B 1 98 ? 1.564 14.984 16.859 1 83.75 98 LEU B O 1
ATOM 2616 N N . ILE B 1 99 ? 0.773 16.906 17.828 1 84 99 ILE B N 1
ATOM 2617 C CA . ILE B 1 99 ? -0.504 16.859 17.125 1 84 99 ILE B CA 1
ATOM 2618 C C . ILE B 1 99 ? -0.265 16.891 15.617 1 84 99 ILE B C 1
ATOM 2620 O O . ILE B 1 99 ? -0.83 16.078 14.875 1 84 99 ILE B O 1
ATOM 2624 N N . PHE B 1 100 ? 0.577 17.766 15.289 1 85.12 100 PHE B N 1
ATOM 2625 C CA . PHE B 1 100 ? 0.9 17.906 13.875 1 85.12 100 PHE B CA 1
ATOM 2626 C C . PHE B 1 100 ? 1.483 16.609 13.32 1 85.12 100 PHE B C 1
ATOM 2628 O O . PHE B 1 100 ? 1.039 16.109 12.281 1 85.12 100 PHE B O 1
ATOM 2635 N N . SER B 1 101 ? 2.416 16.031 13.977 1 88.75 101 SER B N 1
ATOM 2636 C CA . SER B 1 101 ? 3.086 14.812 13.531 1 88.75 101 SER B CA 1
ATOM 2637 C C . SER B 1 101 ? 2.1 13.656 13.391 1 88.75 101 SER B C 1
ATOM 2639 O O . SER B 1 101 ? 2.047 13 12.352 1 88.75 101 SER B O 1
ATOM 2641 N N . TYR B 1 102 ? 1.322 13.461 14.367 1 90 102 TYR B N 1
ATOM 2642 C CA . TYR B 1 102 ? 0.397 12.328 14.344 1 90 102 TYR B CA 1
ATOM 2643 C C . TYR B 1 102 ? -0.736 12.57 13.352 1 90 102 TYR B C 1
ATOM 2645 O O . TYR B 1 102 ? -1.232 11.633 12.727 1 90 102 TYR B O 1
ATOM 2653 N N . ALA B 1 103 ? -1.153 13.758 13.25 1 89 103 ALA B N 1
ATOM 2654 C CA . ALA B 1 103 ? -2.168 14.086 12.25 1 89 103 ALA B CA 1
ATOM 2655 C C . ALA B 1 103 ? -1.663 13.812 10.836 1 89 103 ALA B C 1
ATOM 2657 O O . ALA B 1 103 ? -2.398 13.273 10 1 89 103 ALA B O 1
ATOM 2658 N N . GLN B 1 104 ? -0.462 14.148 10.633 1 89.62 104 GLN B N 1
ATOM 2659 C CA . GLN B 1 104 ? 0.125 13.867 9.32 1 89.62 104 GLN B CA 1
ATOM 2660 C C . GLN B 1 104 ? 0.242 12.367 9.078 1 89.62 104 GLN B C 1
ATOM 2662 O O . GLN B 1 104 ? -0.027 11.891 7.977 1 89.62 104 GLN B O 1
ATOM 2667 N N . LYS B 1 105 ? 0.605 11.648 10.055 1 92.5 105 LYS B N 1
ATOM 2668 C CA . LYS B 1 105 ? 0.669 10.195 9.945 1 92.5 105 LYS B CA 1
ATOM 2669 C C . LYS B 1 105 ? -0.708 9.602 9.656 1 92.5 105 LYS B C 1
ATOM 2671 O O . LYS B 1 105 ? -0.833 8.648 8.883 1 92.5 105 LYS B O 1
ATOM 2676 N N . ALA B 1 106 ? -1.676 10.172 10.289 1 92.81 106 ALA B N 1
ATOM 2677 C CA . ALA B 1 106 ? -3.049 9.727 10.055 1 92.81 106 ALA B CA 1
ATOM 2678 C C . ALA B 1 106 ? -3.477 10.016 8.617 1 92.81 106 ALA B C 1
ATOM 2680 O O . ALA B 1 106 ? -4.113 9.18 7.973 1 92.81 106 ALA B O 1
ATOM 2681 N N . ARG B 1 107 ? -3.131 11.117 8.148 1 90.88 107 ARG B N 1
ATOM 2682 C CA . ARG B 1 107 ? -3.416 11.453 6.762 1 90.88 107 ARG B CA 1
ATOM 2683 C C . ARG B 1 107 ? -2.76 10.461 5.809 1 90.88 107 ARG B C 1
ATOM 2685 O O . ARG B 1 107 ? -3.385 10.008 4.848 1 90.88 107 ARG B O 1
ATOM 2692 N N . TYR B 1 108 ? -1.543 10.195 6.121 1 94.12 108 TYR B N 1
ATOM 2693 C CA . TYR B 1 108 ? -0.818 9.242 5.289 1 94.12 108 TYR B CA 1
ATOM 2694 C C . TYR B 1 108 ? -1.483 7.867 5.328 1 94.12 108 TYR B C 1
ATOM 2696 O O . TYR B 1 108 ? -1.614 7.207 4.297 1 94.12 108 TYR B O 1
ATOM 2704 N N . ALA B 1 109 ? -1.848 7.445 6.48 1 94.88 109 ALA B N 1
ATOM 2705 C CA . ALA B 1 109 ? -2.549 6.172 6.637 1 94.88 109 ALA B CA 1
ATOM 2706 C C . ALA B 1 109 ? -3.842 6.156 5.828 1 94.88 109 ALA B C 1
ATOM 2708 O O . ALA B 1 109 ? -4.18 5.148 5.203 1 94.88 109 ALA B O 1
ATOM 2709 N N . LEU B 1 110 ? -4.527 7.258 5.828 1 94.44 110 LEU B N 1
ATOM 2710 C CA . LEU B 1 110 ? -5.77 7.363 5.07 1 94.44 110 LEU B CA 1
ATOM 2711 C C . LEU B 1 110 ? -5.5 7.297 3.57 1 94.44 110 LEU B C 1
ATOM 2713 O O . LEU B 1 110 ? -6.266 6.68 2.826 1 94.44 110 LEU B O 1
ATOM 2717 N N . ASP B 1 111 ? -4.488 7.918 3.125 1 92.06 111 ASP B N 1
ATOM 2718 C CA . ASP B 1 111 ? -4.098 7.84 1.72 1 92.06 111 ASP B CA 1
ATOM 2719 C C . ASP B 1 111 ? -3.803 6.398 1.313 1 92.06 111 ASP B C 1
ATOM 2721 O O . ASP B 1 111 ? -4.191 5.957 0.229 1 92.06 111 ASP B O 1
ATOM 2725 N N . ASN B 1 112 ? -3.098 5.73 2.178 1 93.31 112 ASN B N 1
ATOM 2726 C CA . ASN B 1 112 ? -2.789 4.332 1.889 1 93.31 112 ASN B CA 1
ATOM 2727 C C . ASN B 1 112 ? -4.047 3.471 1.881 1 93.31 112 ASN B C 1
ATOM 2729 O O . ASN B 1 112 ? -4.199 2.592 1.029 1 93.31 112 ASN B O 1
ATOM 2733 N N . LEU B 1 113 ? -4.879 3.709 2.865 1 95.75 113 LEU B N 1
ATOM 2734 C CA . LEU B 1 113 ? -6.148 2.992 2.904 1 95.75 113 LEU B CA 1
ATOM 2735 C C . LEU B 1 113 ? -6.941 3.217 1.621 1 95.75 113 LEU B C 1
ATOM 2737 O O . LEU B 1 113 ? -7.531 2.279 1.078 1 95.75 113 LEU B O 1
ATOM 2741 N N . ARG B 1 114 ? -6.977 4.402 1.148 1 93.62 114 ARG B N 1
ATOM 2742 C CA . ARG B 1 114 ? -7.629 4.727 -0.115 1 93.62 114 ARG B CA 1
ATOM 2743 C C . ARG B 1 114 ? -7.047 3.908 -1.262 1 93.62 114 ARG B C 1
ATOM 2745 O O . ARG B 1 114 ? -7.789 3.363 -2.08 1 93.62 114 ARG B O 1
ATOM 2752 N N . ARG B 1 115 ? -5.781 3.85 -1.327 1 92 115 ARG B N 1
ATOM 2753 C CA . ARG B 1 115 ? -5.109 3.074 -2.365 1 92 115 ARG B CA 1
ATOM 2754 C C . ARG B 1 115 ? -5.48 1.599 -2.275 1 92 115 ARG B C 1
ATOM 2756 O O . ARG B 1 115 ? -5.621 0.924 -3.297 1 92 115 ARG B O 1
ATOM 2763 N N . ASP B 1 116 ? -5.582 1.142 -1.088 1 94.62 116 ASP B N 1
ATOM 2764 C CA . ASP B 1 116 ? -5.988 -0.248 -0.896 1 94.62 116 ASP B CA 1
ATOM 2765 C C . ASP B 1 116 ? -7.398 -0.486 -1.428 1 94.62 116 ASP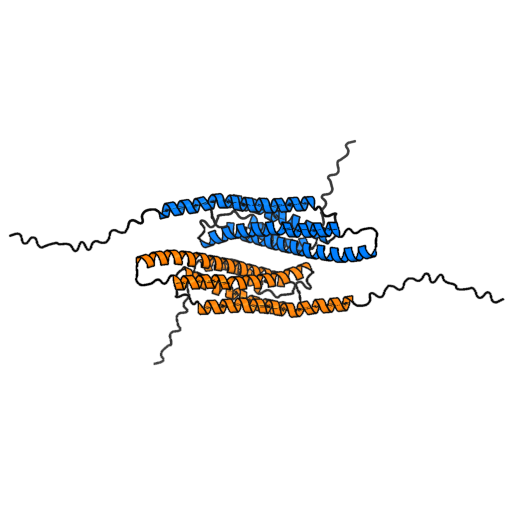 B C 1
ATOM 2767 O O . ASP B 1 116 ? -7.656 -1.492 -2.092 1 94.62 116 ASP B O 1
ATOM 2771 N N . TYR B 1 117 ? -8.25 0.447 -1.129 1 95.56 117 TYR B N 1
ATOM 2772 C CA . TYR B 1 117 ? -9.602 0.328 -1.667 1 95.56 117 TYR B CA 1
ATOM 2773 C C . TYR B 1 117 ? -9.586 0.364 -3.189 1 95.56 117 TYR B C 1
ATOM 2775 O O . TYR B 1 117 ? -10.312 -0.387 -3.842 1 95.56 117 TYR B O 1
ATOM 2783 N N . GLU B 1 118 ? -8.82 1.177 -3.785 1 92.88 118 GLU B N 1
ATOM 2784 C CA . GLU B 1 118 ? -8.727 1.25 -5.238 1 92.88 118 GLU B CA 1
ATOM 2785 C C . GLU B 1 118 ? -8.25 -0.074 -5.828 1 92.88 118 GLU B C 1
ATOM 2787 O O . GLU B 1 118 ? -8.789 -0.543 -6.832 1 92.88 118 GLU B O 1
ATOM 2792 N N . ALA B 1 119 ? -7.223 -0.583 -5.207 1 92.69 119 ALA B N 1
ATOM 2793 C CA . ALA B 1 119 ? -6.742 -1.893 -5.641 1 92.69 119 ALA B CA 1
ATOM 2794 C C . ALA B 1 119 ? -7.84 -2.947 -5.516 1 92.69 119 ALA B C 1
ATOM 2796 O O . ALA B 1 119 ? -7.996 -3.797 -6.398 1 92.69 119 ALA B O 1
ATOM 2797 N N . PHE B 1 120 ? -8.586 -2.875 -4.438 1 96 120 PHE B N 1
ATOM 2798 C CA . PHE B 1 120 ? -9.703 -3.789 -4.219 1 96 120 PHE B CA 1
ATOM 2799 C C . PHE B 1 120 ? -10.742 -3.652 -5.324 1 96 120 PHE B C 1
ATOM 2801 O O . PHE B 1 120 ? -11.25 -4.656 -5.832 1 96 120 PHE B O 1
ATOM 2808 N N . PHE B 1 121 ? -11.047 -2.438 -5.684 1 95.12 121 PHE B N 1
ATOM 2809 C CA . PHE B 1 121 ? -12.008 -2.199 -6.75 1 95.12 121 PHE B CA 1
ATOM 2810 C C . PHE B 1 121 ? -11.508 -2.771 -8.07 1 95.12 121 PHE B C 1
ATOM 2812 O O . PHE B 1 121 ? -12.266 -3.387 -8.82 1 95.12 121 PHE B O 1
ATOM 2819 N N . THR B 1 122 ? -10.266 -2.615 -8.328 1 90.81 122 THR B N 1
ATOM 2820 C CA . THR B 1 122 ? -9.664 -3.154 -9.547 1 90.81 122 THR B CA 1
ATOM 2821 C C . THR B 1 122 ? -9.758 -4.676 -9.562 1 90.81 122 THR B C 1
ATOM 2823 O O . THR B 1 122 ? -10.117 -5.273 -10.578 1 90.81 122 THR B O 1
ATOM 2826 N N . ASP B 1 123 ? -9.492 -5.242 -8.445 1 92.25 123 ASP B N 1
ATOM 2827 C CA . ASP B 1 123 ? -9.477 -6.699 -8.359 1 92.25 123 ASP B CA 1
ATOM 2828 C C . ASP B 1 123 ? -10.898 -7.266 -8.352 1 92.25 123 ASP B C 1
ATOM 2830 O O . ASP B 1 123 ? -11.102 -8.445 -8.633 1 92.25 123 ASP B O 1
ATOM 2834 N N . SER B 1 124 ? -11.828 -6.43 -7.988 1 94.56 124 SER B N 1
ATOM 2835 C CA . SER B 1 124 ? -13.227 -6.855 -7.953 1 94.56 124 SER B CA 1
ATOM 2836 C C . SER B 1 124 ? -13.781 -7.047 -9.359 1 94.56 124 SER B C 1
ATOM 2838 O O . SER B 1 124 ? -14.938 -7.441 -9.531 1 94.56 124 SER B O 1
ATOM 2840 N N . ARG B 1 125 ? -12.969 -6.809 -10.352 1 91.38 125 ARG B N 1
ATOM 2841 C CA . ARG B 1 125 ? -13.398 -7.047 -11.719 1 91.38 125 ARG B CA 1
ATOM 2842 C C . ARG B 1 125 ? -13.617 -8.531 -11.977 1 91.38 125 ARG B C 1
ATOM 2844 O O . ARG B 1 125 ? -14.375 -8.906 -12.883 1 91.38 125 ARG B O 1
ATOM 2851 N N . TRP B 1 126 ? -12.938 -9.344 -11.258 1 91.56 126 TRP B N 1
ATOM 2852 C CA . TRP B 1 126 ? -13.055 -10.789 -11.383 1 91.56 126 TRP B CA 1
ATOM 2853 C C . TRP B 1 126 ? -14.266 -11.305 -10.609 1 91.56 126 TRP B C 1
ATOM 2855 O O . TRP B 1 126 ? -14.609 -10.781 -9.547 1 91.56 126 TRP B O 1
ATOM 2865 N N . LYS B 1 127 ? -14.859 -12.352 -11.148 1 91.81 127 LYS B N 1
ATOM 2866 C CA . LYS B 1 127 ? -15.93 -13.039 -10.43 1 91.81 127 LYS B CA 1
ATOM 2867 C C . LYS B 1 127 ? -15.359 -14.055 -9.445 1 91.81 127 LYS B C 1
ATOM 2869 O O . LYS B 1 127 ? -15.367 -15.258 -9.711 1 91.81 127 LYS B O 1
ATOM 2874 N N . VAL B 1 128 ? -14.969 -13.602 -8.336 1 92.19 128 VAL B N 1
ATOM 2875 C CA . VAL B 1 128 ? -14.367 -14.438 -7.305 1 92.19 128 VAL B CA 1
ATOM 2876 C C . VAL B 1 128 ? -15.445 -15.305 -6.648 1 92.19 128 VAL B C 1
ATOM 2878 O O . VAL B 1 128 ? -15.164 -16.406 -6.191 1 92.19 128 VAL B O 1
ATOM 2881 N N . ASP B 1 129 ? -16.609 -14.844 -6.586 1 90.75 129 ASP B N 1
ATOM 2882 C CA . ASP B 1 129 ? -17.828 -15.508 -6.125 1 90.75 129 ASP B CA 1
ATOM 2883 C C . ASP B 1 129 ? -19.078 -14.773 -6.602 1 90.75 129 ASP B C 1
ATOM 2885 O O . ASP B 1 129 ? -18.969 -13.695 -7.203 1 90.75 129 ASP B O 1
ATOM 2889 N N . PRO B 1 130 ? -20.219 -15.297 -6.391 1 89.56 130 PRO B N 1
ATOM 2890 C CA . PRO B 1 130 ? -21.438 -14.68 -6.93 1 89.56 130 PRO B CA 1
ATOM 2891 C C . PRO B 1 130 ? -21.797 -13.367 -6.227 1 89.56 130 PRO B C 1
ATOM 2893 O O . PRO B 1 130 ? -22.656 -12.617 -6.707 1 89.56 130 PRO B O 1
ATOM 2896 N N . ARG B 1 131 ? -21.203 -13.055 -5.121 1 92.94 131 ARG B N 1
ATOM 2897 C CA . ARG B 1 131 ? -21.625 -11.898 -4.336 1 92.94 131 ARG B CA 1
ATOM 2898 C C . ARG B 1 131 ? -20.547 -10.828 -4.297 1 92.94 131 ARG B C 1
ATOM 2900 O O . ARG B 1 131 ? -20.547 -9.969 -3.416 1 92.94 131 ARG B O 1
ATOM 2907 N N . VAL B 1 132 ? -19.672 -10.891 -5.172 1 95.81 132 VAL B N 1
ATOM 2908 C CA . VAL B 1 132 ? -18.562 -9.945 -5.234 1 95.81 132 VAL B CA 1
ATOM 2909 C C . VAL B 1 132 ? -19.094 -8.523 -5.398 1 95.81 132 VAL B C 1
ATOM 2911 O O . VAL B 1 132 ? -18.516 -7.57 -4.871 1 95.81 132 VAL B O 1
ATOM 2914 N N . ASP B 1 133 ? -20.188 -8.305 -6.035 1 94.38 133 ASP B N 1
ATOM 2915 C CA . ASP B 1 133 ? -20.75 -6.977 -6.266 1 94.38 133 ASP B CA 1
ATOM 2916 C C . ASP B 1 133 ? -21.266 -6.367 -4.961 1 94.38 133 ASP B C 1
ATOM 2918 O O . ASP B 1 133 ? -21.156 -5.156 -4.754 1 94.38 133 ASP B O 1
ATOM 2922 N N . GLU B 1 134 ? -21.844 -7.145 -4.098 1 93.75 134 GLU B N 1
ATOM 2923 C CA . GLU B 1 134 ? -22.297 -6.68 -2.789 1 93.75 134 GLU B CA 1
ATOM 2924 C C . GLU B 1 134 ? -21.125 -6.172 -1.952 1 93.75 134 GLU B C 1
ATOM 2926 O O . GLU B 1 134 ? -21.219 -5.105 -1.338 1 93.75 134 GLU B O 1
ATOM 2931 N N . ARG B 1 135 ? -20.109 -6.91 -1.977 1 95.25 135 ARG B N 1
ATOM 2932 C CA . ARG B 1 135 ? -18.922 -6.516 -1.216 1 95.25 135 ARG B CA 1
ATOM 2933 C C . ARG B 1 135 ? -18.328 -5.219 -1.755 1 95.25 135 ARG B C 1
ATOM 2935 O O . ARG B 1 135 ? -17.891 -4.363 -0.984 1 95.25 135 ARG B O 1
ATOM 2942 N N . LYS B 1 136 ? -18.297 -5.125 -3.014 1 96 136 LYS B N 1
ATOM 2943 C CA . LYS B 1 136 ? -17.797 -3.895 -3.623 1 96 136 LYS B CA 1
ATOM 2944 C C . LYS B 1 136 ? -18.641 -2.695 -3.221 1 96 136 LYS B C 1
ATOM 2946 O O . LYS B 1 136 ? -18.109 -1.611 -2.959 1 96 136 LYS B O 1
ATOM 2951 N N . LYS B 1 137 ? -19.906 -2.777 -3.145 1 93.62 137 LYS B N 1
ATOM 2952 C CA . LYS B 1 137 ? -20.797 -1.702 -2.717 1 93.62 137 LYS B CA 1
ATOM 2953 C C . LYS B 1 137 ? -20.516 -1.296 -1.273 1 93.62 137 LYS B C 1
ATOM 2955 O O . LYS B 1 137 ? -20.469 -0.106 -0.955 1 93.62 137 LYS B O 1
ATOM 2960 N N . MET B 1 138 ? -20.359 -2.324 -0.464 1 93.81 138 MET B N 1
ATOM 2961 C CA . MET B 1 138 ? -19.984 -2.043 0.921 1 93.81 138 MET B CA 1
ATOM 2962 C C . MET B 1 138 ? -18.703 -1.229 0.989 1 93.81 138 MET B C 1
ATOM 2964 O O . MET B 1 138 ? -18.625 -0.249 1.73 1 93.81 138 MET B O 1
ATOM 2968 N N . ALA B 1 139 ? -17.766 -1.641 0.212 1 96.5 139 ALA B N 1
ATOM 2969 C CA . ALA B 1 139 ? -16.453 -0.985 0.196 1 96.5 139 ALA B CA 1
ATOM 2970 C C . ALA B 1 139 ? -16.562 0.438 -0.343 1 96.5 139 ALA B C 1
ATOM 2972 O O . ALA B 1 139 ? -15.828 1.329 0.087 1 96.5 139 ALA B O 1
ATOM 2973 N N . THR B 1 140 ? -17.469 0.646 -1.309 1 94.94 140 THR B N 1
ATOM 2974 C CA . THR B 1 140 ? -17.641 1.961 -1.916 1 94.94 140 THR B CA 1
ATOM 2975 C C . THR B 1 140 ? -18.094 2.984 -0.873 1 94.94 140 THR B C 1
ATOM 2977 O O . THR B 1 140 ? -17.594 4.113 -0.859 1 94.94 140 THR B O 1
ATOM 2980 N N . ARG B 1 141 ? -18.922 2.615 -0.047 1 90.94 141 ARG B N 1
ATOM 2981 C CA . ARG B 1 141 ? -19.375 3.504 1.019 1 90.94 141 ARG B CA 1
ATOM 2982 C C . ARG B 1 141 ? -18.219 3.938 1.902 1 90.94 141 ARG B C 1
ATOM 2984 O O . ARG B 1 141 ? -18.062 5.125 2.195 1 90.94 141 ARG B O 1
ATOM 2991 N N . GLN B 1 142 ? -17.422 2.961 2.287 1 94.06 142 GLN B N 1
ATOM 2992 C CA . GLN B 1 142 ? -16.297 3.223 3.176 1 94.06 142 GLN B CA 1
ATOM 2993 C C . GLN B 1 142 ? -15.211 4.039 2.471 1 94.06 142 GLN B C 1
ATOM 2995 O O . GLN B 1 142 ? -14.562 4.887 3.09 1 94.06 142 GLN B O 1
ATOM 3000 N N . PHE B 1 143 ? -15.07 3.785 1.224 1 94.75 143 PHE B N 1
ATOM 3001 C CA . PHE B 1 143 ? -14.109 4.527 0.408 1 94.75 143 PHE B CA 1
ATOM 3002 C C . PHE B 1 143 ? -14.43 6.016 0.416 1 94.75 143 PHE B C 1
ATOM 3004 O O . PHE B 1 143 ? -13.539 6.848 0.61 1 94.75 143 PHE B O 1
ATOM 3011 N N . PHE B 1 144 ? -15.625 6.418 0.308 1 90.06 144 PHE B N 1
ATOM 3012 C CA . PHE B 1 144 ? -16.016 7.824 0.24 1 90.06 144 PHE B CA 1
ATOM 3013 C C . PHE B 1 144 ? -15.992 8.461 1.625 1 90.06 144 PHE B C 1
ATOM 3015 O O . PHE B 1 144 ? -15.812 9.672 1.754 1 90.06 144 PHE B O 1
ATOM 3022 N N . GLN B 1 145 ? -16.141 7.633 2.643 1 91.81 145 GLN B N 1
ATOM 3023 C CA . GLN B 1 145 ? -16.031 8.133 4.012 1 91.81 145 GLN B CA 1
ATOM 3024 C C . GLN B 1 145 ? -14.617 8.609 4.324 1 91.81 145 GLN B C 1
ATOM 3026 O O . GLN B 1 145 ? -14.414 9.406 5.242 1 91.81 145 GLN B O 1
ATOM 3031 N N . ILE B 1 146 ? -13.633 8.094 3.596 1 93.19 146 ILE B N 1
ATOM 3032 C CA . ILE B 1 146 ? -12.242 8.477 3.814 1 93.19 146 ILE B CA 1
ATOM 3033 C C . ILE B 1 146 ? -12.078 9.977 3.611 1 93.19 146 ILE B C 1
ATOM 3035 O O . ILE B 1 146 ? -11.297 10.625 4.316 1 93.19 146 ILE B O 1
ATOM 3039 N N . ASP B 1 147 ? -12.82 10.586 2.689 1 88.06 147 ASP B N 1
ATOM 3040 C CA . ASP B 1 147 ? -12.742 12.016 2.436 1 88.06 147 ASP B CA 1
ATOM 3041 C C . ASP B 1 147 ? -13.172 12.82 3.662 1 88.06 147 ASP B C 1
ATOM 3043 O O . ASP B 1 147 ? -12.555 13.828 4 1 88.06 147 ASP B O 1
ATOM 3047 N N . GLU B 1 148 ? -14.219 12.328 4.223 1 87 148 GLU B N 1
ATOM 3048 C CA . GLU B 1 148 ? -14.695 13 5.426 1 87 148 GLU B CA 1
ATOM 3049 C C . GLU B 1 148 ? -13.672 12.906 6.555 1 87 148 GLU B C 1
ATOM 3051 O O . GLU B 1 148 ? -13.391 13.898 7.227 1 87 148 GLU B O 1
ATOM 3056 N N . LEU B 1 149 ? -13.07 11.758 6.75 1 91.69 149 LEU B N 1
ATOM 3057 C CA . LEU B 1 149 ? -12.039 11.555 7.762 1 91.69 149 LEU B CA 1
ATOM 3058 C C . LEU B 1 149 ? -10.828 12.438 7.484 1 91.69 149 LEU B C 1
ATOM 3060 O O . LEU B 1 149 ? -10.266 13.031 8.406 1 91.69 149 LEU B O 1
ATOM 3064 N N . TYR B 1 150 ? -10.547 12.469 6.258 1 89.25 150 TYR B N 1
ATOM 3065 C CA . TYR B 1 150 ? -9.422 13.297 5.832 1 89.25 150 TYR B CA 1
ATOM 3066 C C . TYR B 1 150 ? -9.672 14.766 6.164 1 89.25 150 TYR B C 1
ATOM 3068 O O . TYR B 1 150 ? -8.789 15.438 6.707 1 89.25 150 TYR B O 1
ATOM 3076 N N . GLN B 1 151 ? -10.836 15.281 5.898 1 85.88 151 GLN B N 1
ATOM 3077 C CA . GLN B 1 151 ? -11.195 16.672 6.184 1 85.88 151 GLN B CA 1
ATOM 3078 C C . GLN B 1 151 ? -11.156 16.953 7.684 1 85.88 151 GLN B C 1
ATOM 3080 O O . GLN B 1 151 ? -10.703 18.016 8.109 1 85.88 151 GLN B O 1
ATOM 3085 N N . ASN B 1 152 ? -11.586 16.031 8.398 1 86.25 152 ASN B N 1
ATOM 3086 C CA . ASN B 1 152 ? -11.539 16.172 9.852 1 86.25 152 ASN B CA 1
ATOM 3087 C C . ASN B 1 152 ? -10.117 16.359 10.352 1 86.25 152 ASN B C 1
ATOM 3089 O O . ASN B 1 152 ? -9.859 17.188 11.234 1 86.25 152 ASN B O 1
ATOM 3093 N N . ILE B 1 153 ? -9.172 15.633 9.82 1 85.62 153 ILE B N 1
ATOM 3094 C CA . ILE B 1 153 ? -7.773 15.75 10.211 1 85.62 153 ILE B CA 1
ATOM 3095 C C . ILE B 1 153 ? -7.242 17.125 9.82 1 85.62 153 ILE B C 1
ATOM 3097 O O . ILE B 1 153 ? -6.504 17.75 10.586 1 85.62 153 ILE B O 1
ATOM 3101 N N . ILE B 1 154 ? -7.656 17.578 8.648 1 82.56 154 ILE B N 1
ATOM 3102 C CA . ILE B 1 154 ? -7.23 18.891 8.195 1 82.56 154 ILE B CA 1
ATOM 3103 C C . ILE B 1 154 ? -7.781 19.969 9.141 1 82.56 154 ILE B C 1
ATOM 3105 O O . ILE B 1 154 ? -7.074 20.906 9.492 1 82.56 154 ILE B O 1
ATOM 3109 N N . ASP B 1 155 ? -8.961 19.781 9.594 1 81.88 155 ASP B N 1
ATOM 3110 C CA . ASP B 1 155 ? -9.578 20.719 10.523 1 81.88 155 ASP B CA 1
ATOM 3111 C C . ASP B 1 155 ? -8.82 20.766 11.852 1 81.88 155 ASP B C 1
ATOM 3113 O O . ASP B 1 155 ? -8.672 21.828 12.453 1 81.88 155 ASP B O 1
ATOM 3117 N N . ILE B 1 156 ? -8.359 19.641 12.289 1 81.75 156 ILE B N 1
ATOM 3118 C CA . ILE B 1 156 ? -7.562 19.562 13.508 1 81.75 156 ILE B CA 1
ATOM 3119 C C . ILE B 1 156 ? -6.258 20.328 13.328 1 81.75 156 ILE B C 1
ATOM 3121 O O . ILE B 1 156 ? -5.852 21.094 14.203 1 81.75 156 ILE B O 1
ATOM 3125 N N . LEU B 1 157 ? -5.668 20.188 12.203 1 79.5 157 LEU B N 1
ATOM 3126 C CA . LEU B 1 157 ? -4.379 20.797 11.906 1 79.5 157 LEU B CA 1
ATOM 3127 C C . LEU B 1 157 ? -4.512 22.312 11.766 1 79.5 157 LEU B C 1
ATOM 3129 O O . LEU B 1 157 ? -3.619 23.062 12.164 1 79.5 157 LEU B O 1
ATOM 3133 N N . GLU B 1 158 ? -5.578 22.719 11.234 1 73.62 158 GLU B N 1
ATOM 3134 C CA . GLU B 1 158 ? -5.785 24.141 11.016 1 73.62 158 GLU B CA 1
ATOM 3135 C C . GLU B 1 158 ? -6.441 24.812 12.219 1 73.62 158 GLU B C 1
ATOM 3137 O O . GLU B 1 158 ? -6.617 26.031 12.25 1 73.62 158 GLU B O 1
ATOM 3142 N N . LYS B 1 159 ? -6.633 24.047 13.312 1 67 159 LYS B N 1
ATOM 3143 C CA . LYS B 1 159 ? -7.289 24.531 14.523 1 67 159 LYS B CA 1
ATOM 3144 C C . LYS B 1 159 ? -8.516 25.375 14.188 1 67 159 LYS B C 1
ATOM 3146 O O . LYS B 1 159 ? -8.742 26.422 14.797 1 67 159 LYS B O 1
ATOM 3151 N N . SER B 1 160 ? -9.008 25.203 13.102 1 55.88 160 SER B N 1
ATOM 3152 C CA . SER B 1 160 ? -10.102 26.031 12.609 1 55.88 160 SER B CA 1
ATOM 3153 C C . SER B 1 160 ? -11.383 25.797 13.398 1 55.88 160 SER B C 1
ATOM 3155 O O . SER B 1 160 ? -12.055 26.75 13.805 1 55.88 160 SER B O 1
ATOM 3157 N N . THR B 1 161 ? -11.992 24.594 13.375 1 59.53 161 THR B N 1
ATOM 3158 C CA . THR B 1 161 ? -13.25 24.25 14.023 1 59.53 161 THR B CA 1
ATOM 3159 C C . THR B 1 161 ? -13.016 23.234 15.148 1 59.53 161 THR B C 1
ATOM 3161 O O . THR B 1 161 ? -12.016 22.516 15.141 1 59.53 161 THR B O 1
ATOM 3164 N N . GLY B 1 162 ? -13.398 23.531 16.375 1 65.25 162 GLY B N 1
ATOM 3165 C CA . GLY B 1 162 ? -13.305 22.531 17.422 1 65.25 162 GLY B CA 1
ATOM 3166 C C . GLY B 1 162 ? -13.391 21.109 16.906 1 65.25 162 GLY B C 1
ATOM 3167 O O . GLY B 1 162 ? -14.336 20.766 16.188 1 65.25 162 GLY B O 1
ATOM 3168 N N . PRO B 1 163 ? -12.242 20.422 16.953 1 73.06 163 PRO B N 1
ATOM 3169 C CA . PRO B 1 163 ? -12.242 19.047 16.438 1 73.06 163 PRO B CA 1
ATOM 3170 C C . PRO B 1 163 ? -13.422 18.219 16.953 1 73.06 163 PRO B C 1
ATOM 3172 O O . PRO B 1 163 ? -13.789 18.328 18.125 1 73.06 163 PRO B O 1
ATOM 3175 N N . LYS B 1 164 ? -14.172 17.656 16.109 1 83 164 LYS B N 1
ATOM 3176 C CA . LYS B 1 164 ? -15.273 16.75 16.438 1 83 164 LYS B CA 1
ATOM 3177 C C . LYS B 1 164 ? -14.766 15.336 16.688 1 83 164 LYS B C 1
ATOM 3179 O O . LYS B 1 164 ? -15.133 14.406 15.969 1 83 164 LYS B O 1
ATOM 3184 N N . PHE B 1 165 ? -14.094 15.156 17.812 1 87.75 165 PHE B N 1
ATOM 3185 C CA . PHE B 1 165 ? -13.375 13.922 18.078 1 87.75 165 PHE B CA 1
ATOM 3186 C C . PHE B 1 165 ? -14.344 12.75 18.203 1 87.75 165 PHE B C 1
ATOM 3188 O O . PHE B 1 165 ? -14.031 11.633 17.766 1 87.75 165 PHE B O 1
ATOM 3195 N N . GLU B 1 166 ? -15.508 13.031 18.766 1 88.44 166 GLU B N 1
ATOM 3196 C CA . GLU B 1 166 ? -16.484 11.961 18.906 1 88.44 166 GLU B CA 1
ATOM 3197 C C . GLU B 1 166 ? -16.969 11.469 17.547 1 88.44 166 GLU B C 1
ATOM 3199 O O . GLU B 1 166 ? -17.078 10.258 17.312 1 88.44 166 GLU B O 1
ATOM 3204 N N . GLU B 1 167 ? -17.234 12.367 16.656 1 88.69 167 GLU B N 1
ATOM 3205 C CA . GLU B 1 167 ? -17.672 12.008 15.305 1 88.69 167 GLU B CA 1
ATOM 3206 C C . GLU B 1 167 ? -16.562 11.266 14.555 1 88.69 167 GLU B C 1
ATOM 3208 O O . GLU B 1 167 ? -16.828 10.297 13.844 1 88.69 167 GLU B O 1
ATOM 3213 N N . ILE B 1 168 ? -15.359 11.672 14.766 1 91.81 168 ILE B N 1
ATOM 3214 C CA . ILE B 1 168 ? -14.211 11.047 14.117 1 91.81 168 ILE B CA 1
ATOM 3215 C C . ILE B 1 168 ? -14.047 9.617 14.617 1 91.81 168 ILE B C 1
ATOM 3217 O O . ILE B 1 168 ? -13.82 8.695 13.828 1 91.81 168 ILE B O 1
ATOM 3221 N N . GLU B 1 169 ? -14.172 9.492 15.914 1 92.88 169 GLU B N 1
ATOM 3222 C CA . GLU B 1 169 ? -14.047 8.164 16.516 1 92.88 169 GLU B CA 1
ATOM 3223 C C . GLU B 1 169 ? -15.117 7.215 15.977 1 92.88 169 GLU B C 1
ATOM 3225 O O . GLU B 1 169 ? -14.828 6.059 15.664 1 92.88 169 GLU B O 1
ATOM 3230 N N . LEU B 1 170 ? -16.297 7.703 15.883 1 94.19 170 LEU B N 1
ATOM 3231 C CA . LEU B 1 170 ? -17.375 6.898 15.344 1 94.19 170 LEU B CA 1
ATOM 3232 C C . LEU B 1 170 ? -17.109 6.508 13.898 1 94.19 170 LEU B C 1
ATOM 3234 O O . LEU B 1 170 ? -17.344 5.367 13.5 1 94.19 170 LEU B O 1
ATOM 3238 N N . ALA B 1 171 ? -16.641 7.449 13.109 1 93.94 171 ALA B N 1
ATOM 3239 C CA . ALA B 1 171 ? -16.344 7.188 11.703 1 93.94 171 ALA B CA 1
ATOM 3240 C C . ALA B 1 171 ? -15.234 6.145 11.57 1 93.94 171 ALA B C 1
ATOM 3242 O O . ALA B 1 171 ? -15.281 5.293 10.68 1 93.94 171 ALA B O 1
ATOM 3243 N N . ILE B 1 172 ? -14.242 6.195 12.414 1 96.25 172 ILE B N 1
ATOM 3244 C CA . ILE B 1 172 ? -13.141 5.238 12.383 1 96.25 172 ILE B CA 1
ATOM 3245 C C . ILE B 1 172 ? -13.656 3.854 12.773 1 96.25 172 ILE B C 1
ATOM 3247 O O . ILE B 1 172 ? -13.297 2.854 12.141 1 96.25 172 ILE B O 1
ATOM 3251 N N . ARG B 1 173 ? -14.469 3.824 13.766 1 95.94 173 ARG B N 1
ATOM 3252 C CA . ARG B 1 173 ? -15.062 2.555 14.172 1 95.94 173 ARG B CA 1
ATOM 3253 C C . ARG B 1 173 ? -15.891 1.955 13.039 1 95.94 173 ARG B C 1
ATOM 3255 O O . ARG B 1 173 ? -15.852 0.744 12.805 1 95.94 173 ARG B O 1
ATOM 3262 N N . ASP B 1 174 ? -16.609 2.812 12.414 1 95.69 174 ASP B N 1
ATOM 3263 C CA . ASP B 1 174 ? -17.391 2.367 11.266 1 95.69 174 ASP B CA 1
ATOM 3264 C C . ASP B 1 174 ? -16.469 1.838 10.156 1 95.69 174 ASP B C 1
ATOM 3266 O O . ASP B 1 174 ? -16.781 0.83 9.523 1 95.69 174 ASP B O 1
ATOM 3270 N N . GLN B 1 175 ? -15.375 2.543 9.914 1 97 175 GLN B N 1
ATOM 3271 C CA . GLN B 1 175 ? -14.391 2.102 8.93 1 97 175 GLN B CA 1
ATOM 3272 C C . GLN B 1 175 ? -13.867 0.706 9.266 1 97 175 GLN B C 1
ATOM 3274 O O . GLN B 1 175 ? -13.852 -0.177 8.406 1 97 175 GLN B O 1
ATOM 3279 N N . VAL B 1 176 ? -13.5 0.489 10.492 1 97.31 176 VAL B N 1
ATOM 3280 C CA . VAL B 1 176 ? -12.953 -0.785 10.945 1 97.31 176 VAL B CA 1
ATOM 3281 C C . VAL B 1 176 ? -14.031 -1.861 10.891 1 97.31 176 VAL B C 1
ATOM 3283 O O . VAL B 1 176 ? -13.812 -2.947 10.352 1 97.31 176 VAL B O 1
ATOM 3286 N N . GLY B 1 177 ? -15.18 -1.519 11.445 1 97.5 177 GLY B N 1
ATOM 3287 C CA . GLY B 1 177 ? -16.281 -2.463 11.445 1 97.5 177 GLY B CA 1
ATOM 3288 C C . GLY B 1 177 ? -16.688 -2.91 10.055 1 97.5 177 GLY B C 1
ATOM 3289 O O . GLY B 1 177 ? -16.906 -4.102 9.82 1 97.5 177 GLY B O 1
ATOM 3290 N N . SER B 1 178 ? -16.766 -1.963 9.141 1 96.81 178 SER B N 1
ATOM 3291 C CA . SER B 1 178 ? -17.156 -2.273 7.77 1 96.81 178 SER B CA 1
ATOM 3292 C C . SER B 1 178 ? -16.094 -3.129 7.078 1 96.81 178 SER B C 1
ATOM 3294 O O . SER B 1 178 ? -16.422 -4.051 6.328 1 96.81 178 SER B O 1
ATOM 3296 N N . ALA B 1 179 ? -14.828 -2.783 7.289 1 97.69 179 ALA B N 1
ATOM 3297 C CA . ALA B 1 179 ? -13.75 -3.59 6.727 1 97.69 179 ALA B CA 1
ATOM 3298 C C . ALA B 1 179 ? -13.836 -5.035 7.203 1 97.69 179 ALA B C 1
ATOM 3300 O O . ALA B 1 179 ? -13.703 -5.969 6.41 1 97.69 179 ALA B O 1
ATOM 3301 N N . MET B 1 180 ? -14.094 -5.191 8.453 1 97.69 180 MET B N 1
ATOM 3302 C CA . MET B 1 180 ? -14.219 -6.527 9.031 1 97.69 180 MET B CA 1
ATOM 3303 C C . MET B 1 180 ? -15.453 -7.238 8.484 1 97.69 180 MET B C 1
ATOM 3305 O O . MET B 1 180 ? -15.438 -8.453 8.297 1 97.69 180 MET B O 1
ATOM 3309 N N . GLU B 1 181 ? -16.5 -6.504 8.273 1 97.12 181 GLU B N 1
ATOM 3310 C CA . GLU B 1 181 ? -17.703 -7.078 7.695 1 97.12 181 GLU B CA 1
ATOM 3311 C C . GLU B 1 181 ? -17.453 -7.578 6.273 1 97.12 181 GLU B C 1
ATOM 3313 O O . GLU B 1 181 ? -17.953 -8.641 5.887 1 97.12 181 GLU B O 1
ATOM 3318 N N . ILE B 1 182 ? -16.734 -6.824 5.48 1 97.19 182 ILE B N 1
ATOM 3319 C CA . ILE B 1 182 ? -16.359 -7.23 4.133 1 97.19 182 ILE B CA 1
ATOM 3320 C C . ILE B 1 182 ? -15.586 -8.539 4.184 1 97.19 182 ILE B C 1
ATOM 3322 O O . ILE B 1 182 ? -15.852 -9.461 3.408 1 97.19 182 ILE B O 1
ATOM 3326 N N . GLU B 1 183 ? -14.625 -8.633 5.074 1 96.94 183 GLU B N 1
ATOM 3327 C CA . GLU B 1 183 ? -13.82 -9.836 5.242 1 96.94 183 GLU B CA 1
ATOM 3328 C C . GLU B 1 183 ? -14.688 -11.023 5.66 1 96.94 183 GLU B C 1
ATOM 3330 O O . GLU B 1 183 ? -14.57 -12.117 5.102 1 96.94 183 GLU B O 1
ATOM 3335 N N . ALA B 1 184 ? -15.547 -10.773 6.617 1 95.69 184 ALA B N 1
ATOM 3336 C CA . ALA B 1 184 ? -16.438 -11.828 7.086 1 95.69 184 ALA B CA 1
ATOM 3337 C C . ALA B 1 184 ? -17.359 -12.305 5.969 1 95.69 184 ALA B C 1
ATOM 3339 O O . ALA B 1 184 ? -17.594 -13.508 5.816 1 95.69 184 ALA B O 1
ATOM 3340 N N . HIS B 1 185 ? -17.875 -11.359 5.238 1 94.88 185 HIS B N 1
ATOM 3341 C CA . HIS B 1 185 ? -18.75 -11.68 4.105 1 94.88 185 HIS B CA 1
ATOM 3342 C C . HIS B 1 185 ? -18.016 -12.562 3.096 1 94.88 185 HIS B C 1
ATOM 3344 O O . HIS B 1 185 ? -18.578 -13.555 2.617 1 94.88 185 HIS B O 1
ATOM 3350 N N . PHE B 1 186 ? -16.812 -12.281 2.777 1 95.56 186 PHE B N 1
ATOM 3351 C CA . PHE B 1 186 ? -16.031 -13.047 1.819 1 95.56 186 PHE B CA 1
ATOM 3352 C C . PHE B 1 186 ? -15.695 -14.422 2.371 1 95.56 186 PHE B C 1
ATOM 3354 O O . PHE B 1 186 ? -15.781 -15.422 1.653 1 95.56 186 PHE B O 1
ATOM 3361 N N . ASN B 1 187 ? -15.328 -14.477 3.637 1 92.75 187 ASN B N 1
ATOM 3362 C CA . ASN B 1 187 ? -14.922 -15.727 4.258 1 92.75 187 ASN B CA 1
ATOM 3363 C C . ASN B 1 187 ? -16.062 -16.734 4.305 1 92.75 187 ASN B C 1
ATOM 3365 O O . ASN B 1 187 ? -15.844 -17.938 4.234 1 92.75 187 ASN B O 1
ATOM 3369 N N . ARG B 1 188 ? -17.219 -16.297 4.371 1 88.19 188 ARG B N 1
ATOM 3370 C CA . ARG B 1 188 ? -18.391 -17.172 4.312 1 88.19 188 ARG B CA 1
ATOM 3371 C C . ARG B 1 188 ? -18.453 -17.906 2.975 1 88.19 188 ARG B C 1
ATOM 3373 O O . ARG B 1 188 ? -18.812 -19.078 2.922 1 88.19 188 ARG B O 1
ATOM 3380 N N . TYR B 1 189 ? -17.984 -17.266 1.941 1 82 189 TYR B N 1
ATOM 3381 C CA . TYR B 1 189 ? -18.047 -17.844 0.603 1 82 189 TYR B CA 1
ATOM 3382 C C . TYR B 1 189 ? -16.797 -18.672 0.308 1 82 189 TYR B C 1
ATOM 3384 O O . TYR B 1 189 ? -16.875 -19.719 -0.334 1 82 189 TYR B O 1
ATOM 3392 N N . LYS B 1 190 ? -15.617 -18.203 0.662 1 79.88 190 LYS B N 1
ATOM 3393 C CA . LYS B 1 190 ? -14.352 -18.906 0.49 1 79.88 190 LYS B CA 1
ATOM 3394 C C . LYS B 1 190 ? -14.438 -20.328 1.069 1 79.88 190 LYS B C 1
ATOM 3396 O O . LYS B 1 190 ? -13.984 -21.281 0.444 1 79.88 190 LYS B O 1
ATOM 3401 N N . ASN B 1 191 ? -14.938 -20.438 2.186 1 70.06 191 ASN B N 1
ATOM 3402 C CA . ASN B 1 191 ? -15.086 -21.719 2.861 1 70.06 191 ASN B CA 1
ATOM 3403 C C . ASN B 1 191 ? -16.047 -22.641 2.111 1 70.06 191 ASN B C 1
ATOM 3405 O O . ASN B 1 191 ? -15.828 -23.859 2.059 1 70.06 191 ASN B O 1
ATOM 3409 N N . LYS B 1 192 ? -16.922 -22.062 1.408 1 63.06 192 LYS B N 1
ATOM 3410 C CA . LYS B 1 192 ? -17.828 -22.875 0.603 1 63.06 192 LYS B CA 1
ATOM 3411 C C . LYS B 1 192 ? -17.141 -23.391 -0.652 1 63.06 192 LYS B C 1
ATOM 3413 O O . LYS B 1 192 ? -17.375 -24.531 -1.076 1 63.06 192 LYS B O 1
ATOM 3418 N N . ARG B 1 193 ? -16.219 -22.609 -1.155 1 59.41 193 ARG B N 1
ATOM 3419 C CA . ARG B 1 193 ? -15.43 -23.031 -2.311 1 59.41 193 ARG B CA 1
ATOM 3420 C C . ARG B 1 193 ? -14.484 -24.172 -1.944 1 59.41 193 ARG B C 1
ATOM 3422 O O . ARG B 1 193 ? -14.367 -25.156 -2.684 1 59.41 193 ARG B O 1
ATOM 3429 N N . VAL B 1 194 ? -13.742 -24.016 -0.884 1 56.12 194 VAL B N 1
ATOM 3430 C CA . VAL B 1 194 ? -12.812 -25.047 -0.44 1 56.12 194 VAL B CA 1
ATOM 3431 C C . VAL B 1 194 ? -13.586 -26.344 -0.151 1 56.12 194 VAL B C 1
ATOM 3433 O O . VAL B 1 194 ? -13.133 -27.422 -0.511 1 56.12 194 VAL B O 1
ATOM 3436 N N . ARG B 1 195 ? -14.758 -26.297 0.378 1 50.19 195 ARG B N 1
ATOM 3437 C CA . ARG B 1 195 ? -15.57 -27.484 0.692 1 50.19 195 ARG B CA 1
ATOM 3438 C C . ARG B 1 195 ? -16.078 -28.141 -0.579 1 50.19 195 ARG B C 1
ATOM 3440 O O . ARG B 1 195 ? -16.094 -29.375 -0.676 1 50.19 195 ARG B O 1
ATOM 3447 N N . LYS B 1 196 ? -16.438 -27.391 -1.526 1 49.59 196 LYS B N 1
ATOM 3448 C CA . LYS B 1 196 ? -16.938 -27.969 -2.773 1 49.59 196 LYS B CA 1
ATOM 3449 C C . LYS B 1 196 ? -15.797 -28.641 -3.547 1 49.59 196 LYS B C 1
ATOM 3451 O O . LYS B 1 196 ? -15.977 -29.734 -4.09 1 49.59 196 LYS B O 1
ATOM 3456 N N . GLU B 1 197 ? -14.688 -27.906 -3.561 1 48.56 197 GLU B N 1
ATOM 3457 C CA . GLU B 1 197 ? -13.523 -28.484 -4.23 1 48.56 197 GLU B CA 1
ATOM 3458 C C . GLU B 1 197 ? -13.031 -29.734 -3.5 1 48.56 197 GLU B C 1
ATOM 3460 O O . GLU B 1 197 ? -12.625 -30.703 -4.133 1 48.56 197 GLU B O 1
ATOM 3465 N N . ASP B 1 198 ? -12.977 -29.75 -2.211 1 47.28 198 ASP B N 1
ATOM 3466 C CA . ASP B 1 198 ? -12.664 -30.922 -1.405 1 47.28 198 ASP B CA 1
ATOM 3467 C C . ASP B 1 198 ? -13.68 -32.031 -1.653 1 47.28 198 ASP B C 1
ATOM 3469 O O . ASP B 1 198 ? -13.312 -33.219 -1.698 1 47.28 198 ASP B O 1
ATOM 3473 N N . VAL B 1 199 ? -14.875 -31.719 -1.87 1 47.12 199 VAL B N 1
ATOM 3474 C CA . VAL B 1 199 ? -15.898 -32.719 -2.143 1 47.12 199 VAL B CA 1
ATOM 3475 C C . VAL B 1 199 ? -15.781 -33.188 -3.588 1 47.12 199 VAL B C 1
ATOM 3477 O O . VAL B 1 199 ? -15.945 -34.406 -3.869 1 47.12 199 VAL B O 1
ATOM 3480 N N . GLU B 1 200 ? -15.484 -32.375 -4.438 1 43.06 200 GLU B N 1
ATOM 3481 C CA . GLU B 1 200 ? -15.359 -32.781 -5.832 1 43.06 200 GLU B CA 1
ATOM 3482 C C . GLU B 1 200 ? -14.062 -33.531 -6.074 1 43.06 200 GLU B C 1
ATOM 3484 O O . GLU B 1 200 ? -14.016 -34.438 -6.91 1 43.06 200 GLU B O 1
ATOM 3489 N N . GLU B 1 201 ? -13.031 -33.188 -5.402 1 43.66 201 GLU B N 1
ATOM 3490 C CA . GLU B 1 201 ? -11.766 -33.906 -5.52 1 43.66 201 GLU B CA 1
ATOM 3491 C C . GLU B 1 201 ? -11.852 -35.281 -4.867 1 43.66 201 GLU B C 1
ATOM 3493 O O . GLU B 1 201 ? -11.07 -36.156 -5.199 1 43.66 201 GLU B O 1
ATOM 3498 N N . ILE B 1 202 ? -12.789 -35.375 -3.951 1 38.88 202 ILE B N 1
ATOM 3499 C CA . ILE B 1 202 ? -12.977 -36.688 -3.383 1 38.88 202 ILE B CA 1
ATOM 3500 C C . ILE B 1 202 ? -13.828 -37.562 -4.328 1 38.88 202 ILE B C 1
ATOM 3502 O O . ILE B 1 202 ? -14.281 -38.625 -3.963 1 38.88 202 ILE B O 1
ATOM 3506 N N . LYS B 1 203 ? -14.242 -37 -5.445 1 39.31 203 LYS B N 1
ATOM 3507 C CA . LYS B 1 203 ? -14.781 -38.031 -6.348 1 39.31 203 LYS B CA 1
ATOM 3508 C C . LYS B 1 203 ? -13.734 -39.094 -6.66 1 39.31 203 LYS B C 1
ATOM 3510 O O . LYS B 1 203 ? -12.586 -38.781 -6.98 1 39.31 203 LYS B O 1
ATOM 3515 N N . PRO B 1 204 ? -13.898 -40.25 -6.211 1 30.86 204 PRO B N 1
ATOM 3516 C CA . PRO B 1 204 ? -12.953 -41.344 -6.445 1 30.86 204 PRO B CA 1
ATOM 3517 C C . PRO B 1 204 ? -12.375 -41.344 -7.859 1 30.86 204 PRO B C 1
ATOM 3519 O O . PRO B 1 204 ? -13.125 -41.25 -8.836 1 30.86 204 PRO B O 1
ATOM 3522 N N . ILE B 1 205 ? -11.312 -40.594 -8.086 1 33.34 205 ILE B N 1
ATOM 3523 C CA . ILE B 1 205 ? -10.641 -40.938 -9.336 1 33.34 205 ILE B CA 1
ATOM 3524 C C . ILE B 1 205 ? -10.852 -42.438 -9.641 1 33.34 205 ILE B C 1
ATOM 3526 O O . ILE B 1 205 ? -10.367 -43.281 -8.906 1 33.34 205 ILE B O 1
ATOM 3530 N N . ALA B 1 206 ? -11.938 -42.719 -10.203 1 33.59 206 ALA B N 1
ATOM 3531 C CA . ALA B 1 206 ? -12.062 -44.094 -10.719 1 33.59 206 ALA B CA 1
ATOM 3532 C C . ALA B 1 206 ? -10.758 -44.562 -11.344 1 33.59 206 ALA B C 1
ATOM 3534 O O . ALA B 1 206 ? -10.203 -43.906 -12.219 1 33.59 206 ALA B O 1
ATOM 3535 N N . ALA B 1 207 ? -9.945 -45.156 -10.547 1 31.11 207 ALA B N 1
ATOM 3536 C CA . ALA B 1 207 ? -8.758 -45.844 -11.047 1 31.11 207 ALA B CA 1
ATOM 3537 C C . ALA B 1 207 ? -9.008 -46.438 -12.43 1 31.11 207 ALA B C 1
ATOM 3539 O O . ALA B 1 207 ? -10.031 -47.094 -12.664 1 31.11 207 ALA B O 1
ATOM 3540 N N . PRO B 1 208 ? -8.672 -45.688 -13.508 1 28.3 208 PRO B N 1
ATOM 3541 C CA . PRO B 1 208 ? -8.867 -46.469 -14.719 1 28.3 208 PRO B CA 1
ATOM 3542 C C . PRO B 1 208 ? -8.523 -47.938 -14.516 1 28.3 208 PRO B C 1
ATOM 3544 O O . PRO B 1 208 ? -7.641 -48.281 -13.719 1 28.3 208 PRO B O 1
ATOM 3547 N N . ALA B 1 209 ? -9.531 -48.75 -14.625 1 27.69 209 ALA B N 1
ATOM 3548 C CA . ALA B 1 209 ? -9.484 -50.219 -14.484 1 27.69 209 ALA B CA 1
ATOM 3549 C C . ALA B 1 209 ? -8.164 -50.75 -15.008 1 27.69 209 ALA B C 1
ATOM 3551 O O . ALA B 1 209 ? -7.656 -50.312 -16.047 1 27.69 209 ALA B O 1
ATOM 3552 N N . PRO B 1 210 ? -7.25 -51.094 -14.102 1 24.97 210 PRO B N 1
ATOM 3553 C CA . PRO B 1 210 ? -6.035 -51.781 -14.57 1 24.97 210 PRO B CA 1
ATOM 3554 C C . PRO B 1 210 ? -6.277 -52.656 -15.805 1 24.97 210 PRO B C 1
ATOM 3556 O O . PRO B 1 210 ? -7.223 -53.438 -15.828 1 24.97 210 PRO B O 1
ATOM 3559 N N . ARG B 1 211 ? -6.105 -51.969 -17.078 1 28.77 211 ARG B N 1
ATOM 3560 C CA . ARG B 1 211 ? -6.137 -52.875 -18.219 1 28.77 211 ARG B CA 1
ATOM 3561 C C . ARG B 1 211 ? -5.543 -54.25 -17.875 1 28.77 211 ARG B C 1
ATOM 3563 O O . ARG B 1 211 ? -4.328 -54.375 -17.688 1 28.77 211 ARG B O 1
ATOM 3570 N N . LEU B 1 212 ? -6.109 -54.875 -16.875 1 22.64 212 LEU B N 1
ATOM 3571 C CA . LEU B 1 212 ? -5.781 -56.281 -16.609 1 22.64 212 LEU B CA 1
ATOM 3572 C C . LEU B 1 212 ? -5.641 -57.062 -17.906 1 22.64 212 LEU B C 1
ATOM 3574 O O . LEU B 1 212 ? -6.57 -57.094 -18.719 1 22.64 212 LEU B O 1
ATOM 3578 N N . ALA B 1 213 ? -4.309 -57 -18.5 1 24.97 213 ALA 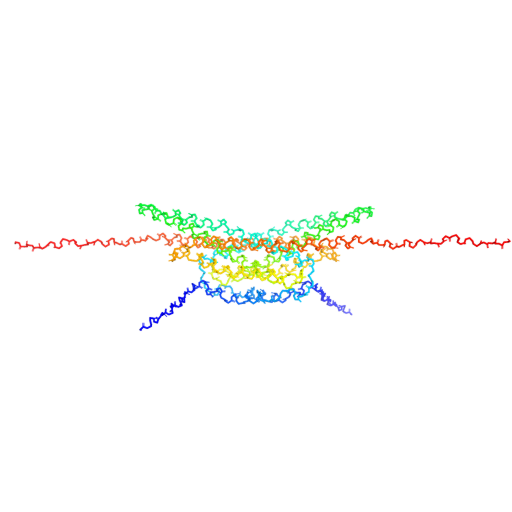B N 1
ATOM 3579 C CA . ALA B 1 213 ? -3.908 -57.969 -19.531 1 24.97 213 ALA B CA 1
ATOM 3580 C C . ALA B 1 213 ? -4.625 -59.281 -19.359 1 24.97 213 ALA B C 1
ATOM 3582 O O . ALA B 1 213 ? -4.332 -60.031 -18.422 1 24.97 213 ALA B O 1
ATOM 3583 N N . LEU B 1 214 ? -5.98 -59.188 -19.281 1 23.25 214 LEU B N 1
ATOM 3584 C CA . LEU B 1 214 ? -6.785 -60.406 -19.312 1 23.25 214 LEU B CA 1
ATOM 3585 C C . LEU B 1 214 ? -6.211 -61.406 -20.312 1 23.25 214 LEU B C 1
ATOM 3587 O O . LEU B 1 214 ? -6.551 -61.375 -21.5 1 23.25 214 LEU B O 1
ATOM 3591 N N . ALA B 1 215 ? -4.867 -61.219 -20.641 1 25.84 215 ALA B N 1
ATOM 3592 C CA . ALA B 1 215 ? -4.363 -62.312 -21.484 1 25.84 215 ALA B CA 1
ATOM 3593 C C . ALA B 1 215 ? -4.676 -63.688 -20.844 1 25.84 215 ALA B C 1
ATOM 3595 O O . ALA B 1 215 ? -4.012 -64.688 -21.156 1 25.84 215 ALA B O 1
ATOM 3596 N N . LEU B 1 216 ? -5.398 -63.594 -19.625 1 23.53 216 LEU B N 1
ATOM 3597 C CA . LEU B 1 216 ? -5.418 -64.938 -19.047 1 23.53 216 LEU B CA 1
ATOM 3598 C C . LEU B 1 216 ? -5.863 -65.938 -20.078 1 23.53 216 LEU B C 1
ATOM 3600 O O . LEU B 1 216 ? -6.469 -65.625 -21.094 1 23.53 216 LEU B O 1
ATOM 3604 N N . GLU B 1 217 ? -6.422 -67 -19.609 1 24.47 217 GLU B N 1
ATOM 3605 C CA . GLU B 1 217 ? -6.461 -68.5 -19.719 1 24.47 217 GLU B CA 1
ATOM 3606 C C . GLU B 1 217 ? -7.492 -68.938 -20.766 1 24.47 217 GLU B C 1
ATOM 3608 O O . GLU B 1 217 ? -8.656 -69.125 -20.422 1 24.47 217 GLU B O 1
ATOM 3613 N N . ALA B 1 218 ? -7.969 -68 -21.734 1 29.23 218 ALA B N 1
ATOM 3614 C CA . ALA B 1 218 ? -8.992 -68.75 -22.453 1 29.23 218 ALA B CA 1
ATOM 3615 C C . ALA B 1 218 ? -8.477 -70.125 -22.859 1 29.23 218 ALA B C 1
ATOM 3617 O O . ALA B 1 218 ? -7.574 -70.25 -23.688 1 29.23 218 ALA B O 1
ATOM 3618 N N . SER B 1 219 ? -8.25 -71 -21.828 1 25.41 219 SER B N 1
ATOM 3619 C CA . SER B 1 219 ? -8.094 -72.438 -22 1 25.41 219 SER B CA 1
ATOM 3620 C C . SER B 1 219 ? -9.055 -73 -23.062 1 25.41 219 SER B C 1
ATOM 3622 O O . SER B 1 219 ? -10.266 -72.812 -22.969 1 25.41 219 SER B O 1
ATOM 3624 N N . GLU B 1 220 ? -8.586 -72.875 -24.344 1 25.53 220 GLU B N 1
ATOM 3625 C CA . GLU B 1 220 ? -9.148 -73.688 -25.406 1 25.53 220 GLU B CA 1
ATOM 3626 C C . GLU B 1 220 ? -9.617 -75.062 -24.891 1 25.53 220 GLU B C 1
ATOM 3628 O O . GLU B 1 220 ? -8.828 -75.812 -24.297 1 25.53 220 GLU B O 1
ATOM 3633 N N . ASP B 1 221 ? -10.828 -75.188 -24.25 1 23.84 221 ASP B N 1
ATOM 3634 C CA . ASP B 1 221 ? -11.594 -76.438 -24.078 1 23.84 221 ASP B CA 1
ATOM 3635 C C . ASP B 1 221 ? -11.43 -77.312 -25.297 1 23.84 221 ASP B C 1
ATOM 3637 O O . ASP B 1 221 ? -11.914 -77 -26.375 1 23.84 221 ASP B O 1
ATOM 3641 N N . THR B 1 222 ? -10.164 -77.812 -25.5 1 24.14 222 THR B N 1
ATOM 3642 C CA . THR B 1 222 ? -9.914 -79 -26.312 1 24.14 222 THR B CA 1
ATOM 3643 C C . THR B 1 222 ? -10.875 -80.125 -25.938 1 24.14 222 THR B C 1
ATOM 3645 O O . THR B 1 222 ? -10.719 -80.812 -24.891 1 24.14 222 THR B O 1
ATOM 3648 N N . THR B 1 223 ? -12.195 -79.938 -25.875 1 23.3 223 THR B N 1
ATOM 3649 C CA . THR B 1 223 ? -13.07 -81.125 -26.031 1 23.3 223 THR B CA 1
ATOM 3650 C C . THR B 1 223 ? -12.656 -81.938 -27.234 1 23.3 223 THR B C 1
ATOM 3652 O O . THR B 1 223 ? -12.688 -81.5 -28.375 1 23.3 223 THR B O 1
ATOM 3655 N N . LEU B 1 224 ? -11.672 -82.875 -26.797 1 21.91 224 LEU B N 1
ATOM 3656 C CA . LEU B 1 224 ? -11.859 -84.25 -27.156 1 21.91 224 LEU B CA 1
ATOM 3657 C C . LEU B 1 224 ? -13.18 -84.812 -26.609 1 21.91 224 LEU B C 1
ATOM 3659 O O . LEU B 1 224 ? -13.516 -84.562 -25.438 1 21.91 224 LEU B O 1
#